Protein AF-A0A1Z5JYS2-F1 (afdb_monomer_lite)

Foldseek 3Di:
DPDDDDDDWDADPQHTDDDDDPDPDRGLVSVVVLCCVAVNDCPPPQHFPDKDWDWDAAPVRDDIGTQWIWTHRDPVDPPPIDIDGDDDDDDDPPDVDDDPPPPPPLQAQDCQVVLVVVLVVQVVQDDDFQKKKKWKWKDFLNRTPDDTDIWIDHRNHTLDDPDPDDDDRDLVVVSVCCCCARHPCRNPQHFSYKDWAKDAAPVNRGIGTAKIWGHRDPDPPGSRGIMMMGIPNIDGDPVVVVVVVSLQAQVCLVVVVVVLVVQVVQADFAQWKKWWKFKDKLQDDTDIDIWIDHRNHTPDPDPPDPDHGLVVVSVVCCVARHPCPRPGHFSDKDWDWDADPVVRHIGTQWIWTHNHPPDRIIIIMGMDPMDHDDDDPPPPPVCDVCVLQQAQVPLVVVVVVLLVQVVQADFAQWKKKWKDKSSPDDTDIWIDHRNATPDDCPPDPVPQPRGLVSVSVVCCQARNVCPSPAHFNDKDWDWDADPVPRHIGTAWIWTHRDPVDIITMGMGPIGGDDHDPPPPPPDPPPPPPDPDDDDPDDDPPDDDDDDDDDDDDDDDDD

Structure (mmCIF, N/CA/C/O backbone):
data_AF-A0A1Z5JYS2-F1
#
_entry.id   AF-A0A1Z5JYS2-F1
#
loop_
_atom_site.group_PDB
_atom_site.id
_atom_site.type_symbol
_atom_site.label_atom_id
_atom_site.label_alt_id
_atom_site.label_comp_id
_atom_site.label_asym_id
_atom_site.label_entity_id
_atom_site.label_seq_id
_atom_site.pdbx_PDB_ins_code
_atom_site.Cartn_x
_atom_site.Cartn_y
_atom_site.Cartn_z
_atom_site.occupancy
_atom_site.B_iso_or_equiv
_atom_site.auth_seq_id
_atom_site.auth_comp_id
_atom_site.auth_asym_id
_atom_site.auth_atom_id
_atom_site.pdbx_PDB_model_num
ATOM 1 N N . MET A 1 1 ? -26.252 18.944 -14.114 1.00 42.53 1 MET A N 1
ATOM 2 C CA . MET A 1 1 ? -25.182 18.957 -15.135 1.00 42.53 1 MET A CA 1
ATOM 3 C C . MET A 1 1 ? -24.933 20.373 -15.631 1.00 42.53 1 MET A C 1
ATOM 5 O O . MET A 1 1 ? -25.867 21.019 -16.098 1.00 42.53 1 MET A O 1
ATOM 9 N N . MET A 1 2 ? -23.702 20.874 -15.500 1.00 32.16 2 MET A N 1
ATOM 10 C CA . MET A 1 2 ? -23.283 22.078 -16.225 1.00 32.16 2 MET A CA 1
ATOM 11 C C . MET A 1 2 ? -23.063 21.710 -17.702 1.00 32.16 2 MET A C 1
ATOM 13 O O . MET A 1 2 ? -22.574 20.613 -17.965 1.00 32.16 2 MET A O 1
ATOM 17 N N . PRO A 1 3 ? -23.439 22.563 -18.670 1.00 40.78 3 PRO A N 1
ATOM 18 C CA . PRO A 1 3 ? -23.197 22.284 -20.080 1.00 40.78 3 PRO A CA 1
ATOM 19 C C . PRO A 1 3 ? -21.689 22.268 -20.348 1.00 40.78 3 PRO A C 1
ATOM 21 O O . PRO A 1 3 ? -21.018 23.285 -20.190 1.00 40.78 3 PRO A O 1
ATOM 24 N N . THR A 1 4 ? -21.161 21.112 -20.738 1.00 59.94 4 THR A N 1
ATOM 25 C CA . THR A 1 4 ? -19.800 20.983 -21.263 1.00 59.94 4 THR A CA 1
ATOM 26 C C . THR A 1 4 ? -19.726 21.650 -22.631 1.00 59.94 4 THR A C 1
ATOM 28 O O . THR A 1 4 ? -20.608 21.453 -23.472 1.00 59.94 4 THR A O 1
ATOM 31 N N . GLU A 1 5 ? -18.693 22.460 -22.857 1.00 71.50 5 GLU A N 1
ATOM 32 C CA . GLU A 1 5 ? -18.460 23.060 -24.169 1.00 71.50 5 GLU A CA 1
ATOM 33 C C . GLU A 1 5 ? -18.197 21.958 -25.215 1.00 71.50 5 GLU A C 1
ATOM 35 O O . GLU A 1 5 ? -17.531 20.966 -24.908 1.00 71.50 5 GLU A O 1
ATOM 40 N N . PRO A 1 6 ? -18.740 22.082 -26.440 1.00 73.56 6 PRO A N 1
ATOM 41 C CA . PRO A 1 6 ? -18.523 21.090 -27.483 1.00 73.56 6 PRO A CA 1
ATOM 42 C C . PRO A 1 6 ? -17.049 21.069 -27.902 1.00 73.56 6 PRO A C 1
ATOM 44 O O . PRO A 1 6 ? -16.461 22.110 -28.195 1.00 73.56 6 PRO A O 1
ATOM 47 N N . VAL A 1 7 ? -16.470 19.871 -27.987 1.00 77.31 7 VAL A N 1
ATOM 48 C CA . VAL A 1 7 ? -15.085 19.667 -28.423 1.00 77.31 7 VAL A CA 1
ATOM 49 C C . VAL A 1 7 ? -15.057 19.249 -29.891 1.00 77.31 7 VAL A C 1
ATOM 51 O O . VAL A 1 7 ? -15.786 18.351 -30.306 1.00 77.31 7 VAL A O 1
ATOM 54 N N . THR A 1 8 ? -14.205 19.896 -30.689 1.00 78.62 8 THR A N 1
ATOM 55 C CA . THR A 1 8 ? -13.985 19.530 -32.098 1.00 78.62 8 THR A CA 1
ATOM 56 C C . THR A 1 8 ? -12.769 18.618 -32.221 1.00 78.62 8 THR A C 1
ATOM 58 O O . THR A 1 8 ? -11.708 18.919 -31.677 1.00 78.62 8 THR A O 1
ATOM 61 N N . ARG A 1 9 ? -12.911 17.520 -32.971 1.00 79.31 9 ARG A N 1
ATOM 62 C CA . ARG A 1 9 ? -11.851 16.535 -33.219 1.00 79.31 9 ARG A CA 1
ATOM 63 C C . ARG A 1 9 ? -11.511 16.452 -34.691 1.00 79.31 9 ARG A C 1
ATOM 65 O O . ARG A 1 9 ? -12.398 16.439 -35.539 1.00 79.31 9 ARG A O 1
ATOM 72 N N . THR A 1 10 ? -10.220 16.321 -34.967 1.00 80.31 10 THR A N 1
ATOM 73 C CA . THR A 1 10 ? -9.721 15.916 -36.280 1.00 80.31 10 THR A CA 1
ATOM 74 C C . THR A 1 10 ? -9.154 14.514 -36.135 1.00 80.31 10 THR A C 1
ATOM 76 O O . THR A 1 10 ? -8.361 14.277 -35.232 1.00 80.31 10 THR A O 1
ATOM 79 N N . VAL A 1 11 ? -9.571 13.586 -36.994 1.00 77.69 11 VAL A N 1
ATOM 80 C CA . VAL A 1 11 ? -9.079 12.202 -37.006 1.00 77.69 11 VAL A CA 1
ATOM 81 C C . VAL A 1 11 ? -8.449 11.940 -38.367 1.00 77.69 11 VAL A C 1
ATOM 83 O O . VAL A 1 11 ? -9.072 12.189 -39.399 1.00 77.69 11 VAL A O 1
ATOM 86 N N . LYS A 1 12 ? -7.213 11.445 -38.376 1.00 75.88 12 LYS A N 1
ATOM 87 C CA . LYS A 1 12 ? -6.452 11.099 -39.577 1.00 75.88 12 LYS A CA 1
ATOM 88 C C . LYS A 1 12 ? -6.066 9.625 -39.489 1.00 75.88 12 LYS A C 1
ATOM 90 O O . LYS A 1 12 ? -5.435 9.208 -38.528 1.00 75.88 12 LYS A O 1
ATOM 95 N N . TYR A 1 13 ? -6.491 8.833 -40.475 1.00 76.44 13 TYR A N 1
ATOM 96 C CA . TYR A 1 13 ? -6.258 7.379 -40.530 1.00 76.44 13 TYR A CA 1
ATOM 97 C C . TYR A 1 13 ? -6.688 6.607 -39.268 1.00 76.44 13 TYR A C 1
ATOM 99 O O . TYR A 1 13 ? -6.035 5.649 -38.883 1.00 76.44 13 TYR A O 1
ATOM 107 N N . GLY A 1 14 ? -7.780 7.027 -38.622 1.00 69.94 14 GLY A N 1
ATOM 108 C CA . GLY A 1 14 ? -8.263 6.396 -37.388 1.00 69.94 14 GLY A CA 1
ATOM 109 C C . GLY A 1 14 ? -7.608 6.918 -36.106 1.00 69.94 14 GLY A C 1
ATOM 110 O O . GLY A 1 14 ? -8.049 6.545 -35.029 1.00 69.94 14 GLY A O 1
ATOM 111 N N . HIS A 1 15 ? -6.637 7.834 -36.190 1.00 73.44 15 HIS A N 1
ATOM 112 C CA . HIS A 1 15 ? -5.968 8.416 -35.023 1.00 73.44 15 HIS A CA 1
ATOM 113 C C . HIS A 1 15 ? -6.341 9.896 -34.830 1.00 73.44 15 HIS A C 1
ATOM 115 O O . HIS A 1 15 ? -6.414 10.643 -35.812 1.00 73.44 15 HIS A O 1
ATOM 121 N N . PRO A 1 16 ? -6.601 10.357 -33.594 1.00 78.56 16 PRO A N 1
ATOM 122 C CA . PRO A 1 16 ? -6.880 11.763 -33.318 1.00 78.56 16 PRO A CA 1
ATOM 123 C C . PRO A 1 16 ? -5.633 12.626 -33.582 1.00 78.56 16 PRO A C 1
ATOM 125 O O . PRO A 1 16 ? -4.520 12.249 -33.233 1.00 78.56 16 PRO A O 1
ATOM 128 N N . VAL A 1 17 ? -5.822 13.801 -34.179 1.00 76.25 17 VAL A N 1
ATOM 129 C CA . VAL A 1 17 ? -4.769 14.792 -34.445 1.00 76.25 17 VAL A CA 1
ATOM 130 C C . VAL A 1 17 ? -4.931 15.957 -33.459 1.00 76.25 17 VAL A C 1
ATOM 132 O O . VAL A 1 17 ? -5.949 16.652 -33.500 1.00 76.25 17 VAL A O 1
ATOM 135 N N . GLY A 1 18 ? -3.941 16.172 -32.581 1.00 68.00 18 GLY A N 1
ATOM 136 C CA . GLY A 1 18 ? -3.898 17.263 -31.590 1.00 68.00 18 GLY A CA 1
ATOM 137 C C . GLY A 1 18 ? -3.657 16.806 -30.140 1.00 68.00 18 GLY A C 1
ATOM 138 O O . GLY A 1 18 ? -3.871 15.647 -29.796 1.00 68.00 18 GLY A O 1
ATOM 139 N N . THR A 1 19 ? -3.200 17.722 -29.278 1.00 46.47 19 THR A N 1
ATOM 140 C CA . THR A 1 19 ? -2.811 17.431 -27.885 1.00 46.47 19 THR A CA 1
ATOM 141 C C . THR A 1 19 ? -4.001 17.369 -26.923 1.00 46.47 19 THR A C 1
ATOM 143 O O . THR A 1 19 ? -4.674 18.374 -26.700 1.00 46.47 19 THR A O 1
ATOM 146 N N . GLY A 1 20 ? -4.183 16.177 -26.346 1.00 56.44 20 GLY A N 1
ATOM 147 C CA . GLY A 1 20 ? -4.652 15.868 -24.990 1.00 56.44 20 GLY A CA 1
ATOM 148 C C . GLY A 1 20 ? -5.565 16.858 -24.272 1.00 56.44 20 GLY A C 1
ATOM 149 O O . GLY A 1 20 ? -5.115 17.640 -23.441 1.00 56.44 20 GLY A O 1
ATOM 150 N N . ASP A 1 21 ? -6.865 16.714 -24.468 1.00 56.84 21 ASP A N 1
ATOM 151 C CA . ASP A 1 21 ? -7.825 16.941 -23.392 1.00 56.84 21 ASP A CA 1
ATOM 152 C C . ASP A 1 21 ? -8.282 15.583 -22.824 1.00 56.84 21 ASP A C 1
ATOM 154 O O . ASP A 1 21 ? -8.216 14.537 -23.477 1.00 56.84 21 ASP A O 1
ATOM 158 N N . ALA A 1 22 ? -8.736 15.590 -21.573 1.00 56.34 22 ALA A N 1
ATOM 159 C CA . ALA A 1 22 ? -9.107 14.389 -20.822 1.00 56.34 22 ALA A CA 1
ATOM 160 C C . ALA A 1 22 ? -10.465 13.786 -21.244 1.00 56.34 22 ALA A C 1
ATOM 162 O O . ALA A 1 22 ? -11.140 13.140 -20.445 1.00 56.34 22 ALA A O 1
ATOM 163 N N . SER A 1 23 ? -10.925 14.031 -22.476 1.00 63.19 23 SER A N 1
ATOM 164 C CA . SER A 1 23 ? -12.224 13.518 -22.908 1.00 63.19 23 SER A CA 1
ATOM 165 C C . SER A 1 23 ? -12.157 12.008 -23.138 1.00 63.19 23 SER A C 1
ATOM 167 O O . SER A 1 23 ? -11.206 11.512 -23.742 1.00 63.19 23 SER A O 1
ATOM 169 N N . THR A 1 24 ? -13.215 11.305 -22.750 1.00 66.94 24 THR A N 1
ATOM 170 C CA . THR A 1 24 ? -13.314 9.840 -22.795 1.00 66.94 24 THR A CA 1
ATOM 171 C C . THR A 1 24 ? -13.314 9.249 -24.211 1.00 66.94 24 THR A C 1
ATOM 173 O O . THR A 1 24 ? -13.019 8.070 -24.357 1.00 66.94 24 THR A O 1
ATOM 176 N N . TYR A 1 25 ? -13.619 10.038 -25.250 1.00 76.81 25 TYR A N 1
ATOM 177 C CA . TYR A 1 25 ? -13.718 9.550 -26.631 1.00 76.81 25 TYR A CA 1
ATOM 178 C C . TYR A 1 25 ? -12.970 10.454 -27.613 1.00 76.81 25 TYR A C 1
ATOM 180 O O . TYR A 1 25 ? -13.273 11.642 -27.764 1.00 76.81 25 TYR A O 1
ATOM 188 N N . LYS A 1 26 ? -12.003 9.873 -28.314 1.00 79.19 26 LYS A N 1
ATOM 189 C CA . LYS A 1 26 ? -11.095 10.542 -29.248 1.00 79.19 26 LYS A CA 1
ATOM 190 C C . LYS A 1 26 ? -11.409 10.205 -30.705 1.00 79.19 26 LYS A C 1
ATOM 192 O O . LYS A 1 26 ? -11.156 11.037 -31.578 1.00 79.19 26 LYS A O 1
ATOM 197 N N . THR A 1 27 ? -11.990 9.035 -30.977 1.00 85.62 27 THR A N 1
ATOM 198 C CA . THR A 1 27 ? -12.306 8.569 -32.340 1.00 85.62 27 THR A CA 1
ATOM 199 C C . THR A 1 27 ? -13.740 8.051 -32.458 1.00 85.62 27 THR A C 1
ATOM 201 O O . THR A 1 27 ? -14.373 7.687 -31.471 1.00 85.62 27 THR A O 1
ATOM 204 N N . ILE A 1 28 ? -14.273 8.004 -33.685 1.00 83.50 28 ILE A N 1
ATOM 205 C CA . ILE A 1 28 ? -15.601 7.418 -33.943 1.00 83.50 28 ILE A CA 1
ATOM 206 C C . ILE A 1 28 ? -15.596 5.901 -33.680 1.00 83.50 28 ILE A C 1
ATOM 208 O O . ILE A 1 28 ? -16.623 5.353 -33.288 1.00 83.50 28 ILE A O 1
ATOM 212 N N . ASP A 1 29 ? -14.455 5.228 -33.829 1.00 82.69 29 ASP A N 1
ATOM 213 C CA . ASP A 1 29 ? -14.337 3.790 -33.565 1.00 82.69 29 ASP A CA 1
ATOM 214 C C . ASP A 1 29 ? -14.396 3.477 -32.065 1.00 82.69 29 ASP A C 1
ATOM 216 O O . ASP A 1 29 ? -15.083 2.544 -31.661 1.00 82.69 29 ASP A O 1
ATOM 220 N N . GLU A 1 30 ? -13.794 4.311 -31.211 1.00 82.25 30 GLU A N 1
ATOM 221 C CA . GLU A 1 30 ? -13.972 4.218 -29.753 1.00 82.25 30 GLU A CA 1
ATOM 222 C C . GLU A 1 30 ? -15.447 4.387 -29.350 1.00 82.25 30 GLU A C 1
ATOM 224 O O . GLU A 1 30 ? -15.948 3.687 -28.466 1.00 82.25 30 GLU A O 1
ATOM 229 N N . PHE A 1 31 ? -16.176 5.267 -30.044 1.00 82.06 31 PHE A N 1
ATOM 230 C CA . PHE A 1 31 ? -17.622 5.408 -29.872 1.00 82.06 31 PHE A CA 1
ATOM 231 C C . PHE A 1 31 ? -18.386 4.136 -30.261 1.00 82.06 31 PHE A C 1
ATOM 233 O O . PHE A 1 31 ? -19.307 3.731 -29.547 1.00 82.06 31 PHE A O 1
ATOM 240 N N . TRP A 1 32 ? -18.015 3.487 -31.366 1.00 86.75 32 TRP A N 1
ATOM 241 C CA . TRP A 1 32 ? -18.612 2.214 -31.773 1.00 86.75 32 TRP A CA 1
ATOM 242 C C . TRP A 1 32 ? -18.296 1.085 -30.796 1.00 86.75 32 TRP A C 1
ATOM 244 O O . TRP A 1 32 ? -19.209 0.348 -30.430 1.00 86.75 32 TRP A O 1
ATOM 254 N N . ASN A 1 33 ? -17.061 1.003 -30.304 1.00 84.50 33 ASN A N 1
ATOM 255 C CA . ASN A 1 33 ? -16.659 0.011 -29.308 1.00 84.50 33 ASN A CA 1
ATOM 256 C C . ASN A 1 33 ? -17.435 0.178 -27.998 1.00 84.50 33 ASN A C 1
ATOM 258 O O . ASN A 1 33 ? -17.823 -0.811 -27.381 1.00 84.50 33 ASN A O 1
ATOM 262 N N . SER A 1 34 ? -17.718 1.417 -27.587 1.00 83.88 34 SER A N 1
ATOM 263 C CA . SER A 1 34 ? -18.550 1.687 -26.411 1.00 83.88 34 SER A CA 1
ATOM 264 C C . SER A 1 34 ? -19.998 1.242 -26.613 1.00 83.88 34 SER A C 1
ATOM 266 O O . SER A 1 34 ? -20.591 0.680 -25.696 1.00 83.88 34 SER A O 1
ATOM 268 N N . ILE A 1 35 ? -20.574 1.465 -27.800 1.00 86.06 35 ILE A N 1
ATOM 269 C CA . ILE A 1 35 ? -21.901 0.933 -28.144 1.00 86.06 35 ILE A CA 1
ATOM 270 C C . ILE A 1 35 ? -21.874 -0.596 -28.105 1.00 86.06 35 ILE A C 1
ATOM 272 O O . ILE A 1 35 ? -22.753 -1.215 -27.515 1.00 86.06 35 ILE A O 1
ATOM 276 N N . GLU A 1 36 ? -20.883 -1.210 -28.745 1.00 88.81 36 GLU A N 1
ATOM 277 C CA . GLU A 1 36 ? -20.786 -2.661 -28.832 1.00 88.81 36 GLU A CA 1
ATOM 278 C C . GLU A 1 36 ? -20.636 -3.293 -27.451 1.00 88.81 36 GLU A C 1
ATOM 280 O O . GLU A 1 36 ? -21.371 -4.219 -27.128 1.00 88.81 36 GLU A O 1
ATOM 285 N N . THR A 1 37 ? -19.754 -2.749 -26.618 1.00 84.75 37 THR A N 1
ATOM 286 C CA . THR A 1 37 ? -19.509 -3.226 -25.254 1.00 84.75 37 THR A CA 1
ATOM 287 C C . THR A 1 37 ? -20.774 -3.096 -24.410 1.00 84.75 37 THR A C 1
ATOM 289 O O . THR A 1 37 ? -21.375 -4.099 -24.030 1.00 84.75 37 THR A O 1
ATOM 292 N N . TYR A 1 38 ? -21.250 -1.866 -24.195 1.00 84.50 38 TYR A N 1
ATOM 293 C CA . TYR A 1 38 ? -22.278 -1.614 -23.186 1.00 84.50 38 TYR A CA 1
ATOM 294 C C . TYR A 1 38 ? -23.702 -1.886 -23.668 1.00 84.50 38 TYR A C 1
ATOM 296 O O . TYR A 1 38 ? -24.543 -2.285 -22.870 1.00 84.50 38 TYR A O 1
ATOM 304 N N . CYS A 1 39 ? -23.998 -1.688 -24.953 1.00 85.12 39 CYS A N 1
ATOM 305 C CA . CYS A 1 39 ? -25.366 -1.800 -25.467 1.00 85.12 39 CYS A CA 1
ATOM 306 C C . CYS A 1 39 ? -25.658 -3.125 -26.178 1.00 85.12 39 CYS A C 1
ATOM 308 O O . CYS A 1 39 ? -26.828 -3.423 -26.420 1.00 85.12 39 CYS A O 1
ATOM 310 N N . ILE A 1 40 ? -24.634 -3.893 -26.572 1.00 88.12 40 ILE A N 1
ATOM 311 C CA . ILE A 1 40 ? -24.818 -5.109 -27.382 1.00 88.12 40 ILE A CA 1
ATOM 312 C C . ILE A 1 40 ? -24.258 -6.344 -26.680 1.00 88.12 40 ILE A C 1
ATOM 314 O O . ILE A 1 40 ? -24.996 -7.307 -26.492 1.00 88.12 40 ILE A O 1
ATOM 318 N N . ARG A 1 41 ? -22.966 -6.344 -26.342 1.00 89.06 41 ARG A N 1
ATOM 319 C CA . ARG A 1 41 ? -22.249 -7.534 -25.878 1.00 89.06 41 ARG A CA 1
ATOM 320 C C . ARG A 1 41 ? -22.562 -7.859 -24.427 1.00 89.06 41 ARG A C 1
ATOM 322 O O . ARG A 1 41 ? -22.862 -9.011 -24.128 1.00 89.06 41 ARG A O 1
ATOM 329 N N . ASP A 1 42 ? -22.521 -6.851 -23.564 1.00 85.62 42 ASP A N 1
ATOM 330 C CA . ASP A 1 42 ? -22.608 -7.063 -22.119 1.00 85.62 42 ASP A CA 1
ATOM 331 C C . ASP A 1 42 ? -24.076 -6.980 -21.630 1.00 85.62 42 ASP A C 1
ATOM 333 O O . ASP A 1 42 ? -24.419 -7.387 -20.518 1.00 85.62 42 ASP A O 1
ATOM 337 N N . CYS A 1 43 ? -24.999 -6.532 -22.491 1.00 78.50 43 CYS A N 1
ATOM 338 C CA . CYS A 1 43 ? -26.437 -6.493 -22.211 1.00 78.50 43 CYS A CA 1
ATOM 339 C C . CYS A 1 43 ? -27.065 -7.911 -22.280 1.00 78.50 43 CYS A C 1
ATOM 341 O O . CYS A 1 43 ? -26.831 -8.631 -23.257 1.00 78.50 43 CYS A O 1
ATOM 343 N N . PRO A 1 44 ? -27.910 -8.337 -21.310 1.00 64.75 44 PRO A N 1
ATOM 344 C CA . PRO A 1 44 ? -28.508 -7.545 -20.228 1.00 64.75 44 PRO A CA 1
ATOM 345 C C . PRO A 1 44 ? -27.872 -7.745 -18.842 1.00 64.75 44 PRO A C 1
ATOM 347 O O . PRO A 1 44 ? -28.454 -7.296 -17.862 1.00 64.75 44 PRO A O 1
ATOM 350 N N . THR A 1 45 ? -26.779 -8.502 -18.724 1.00 71.88 45 THR A N 1
ATOM 351 C CA . THR A 1 45 ? -26.272 -8.942 -17.411 1.00 71.88 45 THR A CA 1
ATOM 352 C C . THR A 1 45 ? -25.351 -7.910 -16.771 1.00 71.88 45 THR A C 1
ATOM 354 O O . THR A 1 45 ? -25.565 -7.584 -15.611 1.00 71.88 45 THR A O 1
ATOM 357 N N . ASP A 1 46 ? -24.408 -7.365 -17.544 1.00 78.06 46 ASP A N 1
ATOM 358 C CA . ASP A 1 46 ? -23.391 -6.410 -17.068 1.00 78.06 46 ASP A CA 1
ATOM 359 C C . ASP A 1 46 ? -23.333 -5.131 -17.935 1.00 78.06 46 ASP A C 1
ATOM 361 O O . ASP A 1 46 ? -22.554 -4.213 -17.684 1.00 78.06 46 ASP A O 1
ATOM 365 N N . GLY A 1 47 ? -24.142 -5.077 -18.995 1.00 79.38 47 GLY A N 1
ATOM 366 C CA . GLY A 1 47 ? -24.290 -3.939 -19.895 1.00 79.38 47 GLY A CA 1
ATOM 367 C C . GLY A 1 47 ? -25.391 -2.979 -19.453 1.00 79.38 47 GLY A C 1
ATOM 368 O O . GLY A 1 47 ? -26.035 -3.151 -18.424 1.00 79.38 47 GLY A O 1
ATOM 369 N N . ALA A 1 48 ? -25.640 -1.965 -20.272 1.00 82.19 48 ALA A N 1
ATOM 370 C CA . ALA A 1 48 ? -26.626 -0.941 -19.974 1.00 82.19 48 ALA A CA 1
ATOM 371 C C . ALA A 1 48 ? -28.058 -1.495 -19.939 1.00 82.19 48 ALA A C 1
ATOM 373 O O . ALA A 1 48 ? -28.449 -2.311 -20.784 1.00 82.19 48 ALA A O 1
ATOM 374 N N . HIS A 1 49 ? -28.858 -0.990 -18.998 1.00 84.12 49 HIS A N 1
ATOM 375 C CA . HIS A 1 49 ? -30.286 -1.267 -18.906 1.00 84.12 49 HIS A CA 1
ATOM 376 C C . HIS A 1 49 ? -31.045 -0.713 -20.124 1.00 84.12 49 HIS A C 1
ATOM 378 O O . HIS A 1 49 ? -31.878 -1.411 -20.711 1.00 84.12 49 HIS A O 1
ATOM 384 N N . THR A 1 50 ? -30.736 0.521 -20.542 1.00 85.50 50 THR A N 1
ATOM 385 C CA . THR A 1 50 ? -31.329 1.145 -21.734 1.00 85.50 50 THR A CA 1
ATOM 386 C C . THR A 1 50 ? -30.257 1.794 -22.606 1.00 85.50 50 THR A C 1
ATOM 388 O O . THR A 1 50 ? -29.437 2.568 -22.122 1.00 85.50 50 THR A O 1
ATOM 391 N N . CYS A 1 51 ? -30.305 1.544 -23.918 1.00 88.81 51 CYS A N 1
ATOM 392 C CA . CYS A 1 51 ? -29.502 2.272 -24.900 1.00 88.81 51 CYS A CA 1
ATOM 393 C C . CYS A 1 51 ? -30.367 2.842 -26.024 1.00 88.81 51 CYS A C 1
ATOM 395 O O . CYS A 1 51 ? -31.009 2.094 -26.761 1.00 88.81 51 CYS A O 1
ATOM 397 N N . ASP A 1 52 ? -30.306 4.159 -26.211 1.00 88.44 52 ASP A N 1
ATOM 398 C CA . ASP A 1 52 ? -30.957 4.873 -27.308 1.00 88.44 52 ASP A CA 1
ATOM 399 C C . ASP A 1 52 ? -29.906 5.497 -28.231 1.00 88.44 52 ASP A C 1
ATOM 401 O O . ASP A 1 52 ? -29.217 6.459 -27.882 1.00 88.44 52 ASP A O 1
ATOM 405 N N . ILE A 1 53 ? -29.801 4.961 -29.450 1.00 90.19 53 ILE A N 1
ATOM 406 C CA . ILE A 1 53 ? -28.799 5.380 -30.437 1.00 90.19 53 ILE A CA 1
ATOM 407 C C . ILE A 1 53 ? -29.494 6.001 -31.645 1.00 90.19 53 ILE A C 1
ATOM 409 O O . ILE A 1 53 ? -30.350 5.385 -32.284 1.00 90.19 53 ILE A O 1
ATOM 413 N N . LYS A 1 54 ? -29.094 7.223 -32.005 1.00 89.25 54 LYS A N 1
ATOM 414 C CA . LYS A 1 54 ? -29.500 7.873 -33.256 1.00 89.25 54 LYS A CA 1
ATOM 415 C C . LYS A 1 54 ? -28.316 7.947 -34.193 1.00 89.25 54 LYS A C 1
ATOM 417 O O . LYS A 1 54 ? -27.279 8.503 -33.846 1.00 89.25 54 LYS A O 1
ATOM 422 N N . TYR A 1 55 ? -28.506 7.457 -35.409 1.00 89.00 55 TYR A N 1
ATOM 423 C CA . TYR A 1 55 ? -27.515 7.553 -36.471 1.00 89.00 55 TYR A CA 1
ATOM 424 C C . TYR A 1 55 ? -27.779 8.774 -37.352 1.00 89.00 55 TYR A C 1
ATOM 426 O O . TYR A 1 55 ? -28.932 9.101 -37.643 1.00 89.00 55 TYR A O 1
ATOM 434 N N . SER A 1 56 ? -26.709 9.415 -37.810 1.00 89.50 56 SER A N 1
ATOM 435 C CA . SER A 1 56 ? -26.741 10.424 -38.868 1.00 89.50 56 SER A CA 1
ATOM 436 C C . SER A 1 56 ? -25.819 10.007 -40.011 1.00 89.50 56 SER A C 1
ATOM 438 O O . SER A 1 56 ? -25.074 9.031 -39.909 1.00 89.50 56 SER A O 1
ATOM 440 N N . ARG A 1 57 ? -25.903 10.733 -41.123 1.00 87.12 57 ARG A N 1
ATOM 441 C CA . ARG A 1 57 ? -24.903 10.693 -42.188 1.00 87.12 57 ARG A CA 1
ATOM 442 C C . ARG A 1 57 ? -24.211 12.039 -42.282 1.00 87.12 57 ARG A C 1
ATOM 444 O O . ARG A 1 57 ? -24.814 13.056 -41.938 1.00 87.12 57 ARG A O 1
ATOM 451 N N . ASP A 1 58 ? -22.968 12.019 -42.735 1.00 84.12 58 ASP A N 1
ATOM 452 C CA . ASP A 1 58 ? -22.269 13.227 -43.154 1.00 84.12 58 ASP A CA 1
ATOM 453 C C . ASP A 1 58 ? -23.033 13.938 -44.287 1.00 84.12 58 ASP A C 1
ATOM 455 O O . ASP A 1 58 ? -23.854 13.341 -44.993 1.00 84.12 58 ASP A O 1
ATOM 459 N N . GLU A 1 59 ? -22.787 15.237 -44.466 1.00 76.62 59 GLU A N 1
ATOM 460 C CA . GLU A 1 59 ? -23.475 16.037 -45.492 1.00 76.62 59 GLU A CA 1
ATOM 461 C C . GLU A 1 59 ? -23.178 15.547 -46.922 1.00 76.62 59 GLU A C 1
ATOM 463 O O . GLU A 1 59 ? -23.999 15.716 -47.827 1.00 76.62 59 GLU A O 1
ATOM 468 N N . GLU A 1 60 ? -22.034 14.883 -47.115 1.00 75.94 60 GLU A N 1
ATOM 469 C CA . GLU A 1 60 ? -21.620 14.268 -48.381 1.00 75.94 60 GLU A CA 1
ATOM 470 C C . GLU A 1 60 ? -22.276 12.888 -48.624 1.00 75.94 60 GLU A C 1
ATOM 472 O O . GLU A 1 60 ? -22.182 12.330 -49.721 1.00 75.94 60 GLU A O 1
ATOM 477 N N . GLY A 1 61 ? -23.029 12.366 -47.645 1.00 62.91 61 GLY A N 1
ATOM 478 C CA . GLY A 1 61 ? -23.934 11.217 -47.756 1.00 62.91 61 GLY A CA 1
ATOM 479 C C . GLY A 1 61 ? -23.270 9.836 -47.771 1.00 62.91 61 GLY A C 1
ATOM 480 O O . GLY A 1 61 ? -23.972 8.829 -47.964 1.00 62.91 61 GLY A O 1
ATOM 481 N N . GLY A 1 62 ? -21.951 9.777 -47.583 1.00 74.31 62 GLY A N 1
ATOM 482 C CA . GLY A 1 62 ? -21.125 8.580 -47.716 1.00 74.31 62 GLY A CA 1
ATOM 483 C C . GLY A 1 62 ? -20.904 7.811 -46.414 1.00 74.31 62 GLY A C 1
ATOM 484 O O . GLY A 1 62 ? -20.805 6.583 -46.457 1.00 74.31 62 GLY A O 1
ATOM 485 N N . PHE A 1 63 ? -20.882 8.490 -45.266 1.00 81.00 63 PHE A N 1
ATOM 486 C CA . PHE A 1 63 ? -20.472 7.916 -43.983 1.00 81.00 63 PHE A CA 1
ATOM 487 C C . PHE A 1 63 ? -21.590 8.015 -42.936 1.00 81.00 63 PHE A C 1
ATOM 489 O O . PHE A 1 63 ? -22.109 9.095 -42.660 1.00 81.00 63 PHE A O 1
ATOM 496 N N . MET A 1 64 ? -21.990 6.876 -42.360 1.00 84.50 64 MET A N 1
ATOM 497 C CA . MET A 1 64 ? -22.981 6.808 -41.280 1.00 84.50 64 MET A CA 1
ATOM 498 C C . MET A 1 64 ? -22.271 6.726 -39.930 1.00 84.50 64 MET A C 1
ATOM 500 O O . MET A 1 64 ? -21.373 5.907 -39.764 1.00 84.50 64 MET A O 1
ATOM 504 N N . TYR A 1 65 ? -22.707 7.526 -38.961 1.00 87.12 65 TYR A N 1
ATOM 505 C CA . TYR A 1 65 ? -22.112 7.582 -37.625 1.00 87.12 65 TYR A CA 1
ATOM 506 C C . TYR A 1 65 ? -23.189 7.751 -36.540 1.00 87.12 65 TYR A C 1
ATOM 508 O O . TYR A 1 65 ? -24.288 8.235 -36.839 1.00 87.12 65 TYR A O 1
ATOM 516 N N . PRO A 1 66 ? -22.923 7.353 -35.283 1.00 86.62 66 PRO A N 1
ATOM 517 C CA . PRO A 1 66 ? -23.841 7.576 -34.173 1.00 86.62 66 PRO A CA 1
ATOM 518 C C . PRO A 1 66 ? -23.814 9.061 -33.788 1.00 86.62 66 PRO A C 1
ATOM 520 O O . PRO A 1 66 ? -22.838 9.565 -33.250 1.00 86.62 66 PRO A O 1
ATOM 523 N N . ALA A 1 67 ? -24.880 9.792 -34.096 1.00 85.88 67 ALA A N 1
ATOM 524 C CA . ALA A 1 67 ? -24.984 11.224 -33.822 1.00 85.88 67 ALA A CA 1
ATOM 525 C C . ALA A 1 67 ? -25.451 11.530 -32.398 1.00 85.88 67 ALA A C 1
ATOM 527 O O . ALA A 1 67 ? -25.137 12.588 -31.864 1.00 85.88 67 ALA A O 1
ATOM 528 N N . SER A 1 68 ? -26.194 10.624 -31.766 1.00 85.25 68 SER A N 1
ATOM 529 C CA . SER A 1 68 ? -26.446 10.710 -30.330 1.00 85.25 68 SER A CA 1
ATOM 530 C C . SER A 1 68 ? -26.547 9.329 -29.720 1.00 85.25 68 SER A C 1
ATOM 532 O O . SER A 1 68 ? -27.199 8.457 -30.297 1.00 85.25 68 SER A O 1
ATOM 534 N N . ILE A 1 69 ? -25.971 9.165 -28.540 1.00 83.50 69 ILE A N 1
ATOM 535 C CA . ILE A 1 69 ? -26.070 7.952 -27.741 1.00 83.50 69 ILE A CA 1
ATOM 536 C C . ILE A 1 69 ? -26.535 8.372 -26.354 1.00 83.50 69 ILE A C 1
ATOM 538 O O . ILE A 1 69 ? -25.982 9.297 -25.759 1.00 83.50 69 ILE A O 1
ATOM 542 N N . PHE A 1 70 ? -27.562 7.697 -25.868 1.00 86.12 70 PHE A N 1
ATOM 543 C CA . PHE A 1 70 ? -28.000 7.752 -24.487 1.00 86.12 70 PHE A CA 1
ATOM 544 C C . PHE A 1 70 ? -27.858 6.346 -23.907 1.00 86.12 70 PHE A C 1
ATOM 546 O O . PHE A 1 70 ? -28.401 5.403 -24.482 1.00 86.12 70 PHE A O 1
ATOM 553 N N . ILE A 1 71 ? -27.079 6.215 -22.834 1.00 84.56 71 ILE A N 1
ATOM 554 C CA . ILE A 1 71 ? -26.827 4.964 -22.117 1.00 84.56 71 ILE A CA 1
ATOM 555 C C . ILE A 1 71 ? -27.271 5.161 -20.672 1.00 84.56 71 ILE A C 1
ATOM 557 O O . ILE A 1 71 ? -26.791 6.072 -20.001 1.00 84.56 71 ILE A O 1
ATOM 561 N N . ASP A 1 72 ? -28.166 4.298 -20.224 1.00 84.38 72 ASP A N 1
ATOM 562 C CA . ASP A 1 72 ? -28.685 4.230 -18.864 1.00 84.38 72 ASP A CA 1
ATOM 563 C C . ASP A 1 72 ? -28.278 2.870 -18.286 1.00 84.38 72 ASP A C 1
ATOM 565 O O . ASP A 1 72 ? -28.713 1.827 -18.788 1.00 84.38 72 ASP A O 1
ATOM 569 N N . PHE A 1 73 ? -27.363 2.884 -17.312 1.00 80.94 73 PHE A N 1
ATOM 570 C CA . PHE A 1 73 ? -26.796 1.668 -16.722 1.00 80.94 73 PHE A CA 1
ATOM 571 C C . PHE A 1 73 ? -27.719 1.044 -15.673 1.00 80.94 73 PHE A C 1
ATOM 573 O O . PHE A 1 73 ? -27.790 -0.181 -15.604 1.00 80.94 73 PHE A O 1
ATOM 580 N N . ASP A 1 74 ? -28.485 1.853 -14.939 1.00 79.31 74 ASP A N 1
ATOM 581 C CA . ASP A 1 74 ? -29.418 1.376 -13.923 1.00 79.31 74 ASP A CA 1
ATOM 582 C C . ASP A 1 74 ? -30.653 2.281 -13.827 1.00 79.31 74 ASP A C 1
ATOM 584 O O . ASP A 1 74 ? -30.607 3.388 -13.292 1.00 79.31 74 ASP A O 1
ATOM 588 N N . ALA A 1 75 ? -31.806 1.753 -14.245 1.00 66.19 75 ALA A N 1
ATOM 589 C CA . ALA A 1 75 ? -33.082 2.459 -14.174 1.00 66.19 75 ALA A CA 1
ATOM 590 C C . ALA A 1 75 ? -33.537 2.810 -12.738 1.00 66.19 75 ALA A C 1
ATOM 592 O O . ALA A 1 75 ? -34.526 3.534 -12.576 1.00 66.19 75 ALA A O 1
ATOM 593 N N . ALA A 1 76 ? -32.889 2.268 -11.699 1.00 65.94 76 ALA A N 1
ATOM 594 C CA . ALA A 1 76 ? -33.182 2.550 -10.296 1.00 65.94 76 ALA A CA 1
ATOM 595 C C . ALA A 1 76 ? -32.297 3.648 -9.672 1.00 65.94 76 ALA A C 1
ATOM 597 O O . ALA A 1 76 ? -32.670 4.168 -8.616 1.00 65.94 76 ALA A O 1
ATOM 598 N N . VAL A 1 77 ? -31.179 4.026 -10.305 1.00 60.94 77 VAL A N 1
ATOM 599 C CA . VAL A 1 77 ? -30.222 5.025 -9.796 1.00 60.94 77 VAL A CA 1
ATOM 600 C C . VAL A 1 77 ? -30.290 6.277 -10.674 1.00 60.94 77 VAL A C 1
ATOM 602 O O . VAL A 1 77 ? -30.078 6.225 -11.879 1.00 60.94 77 VAL A O 1
ATOM 605 N N . TYR A 1 78 ? -30.616 7.430 -10.088 1.00 50.09 78 TYR A N 1
ATOM 606 C CA . TYR A 1 78 ? -31.092 8.623 -10.809 1.00 50.09 78 TYR A CA 1
ATOM 607 C C . TYR A 1 78 ? -29.987 9.471 -11.491 1.00 50.09 78 TYR A C 1
ATOM 609 O O . TYR A 1 78 ? -30.221 10.629 -11.853 1.00 50.09 78 TYR A O 1
ATOM 617 N N . ASP A 1 79 ? -28.783 8.919 -11.667 1.00 58.81 79 ASP A N 1
ATOM 618 C CA . ASP A 1 79 ? -27.549 9.706 -11.796 1.00 58.81 79 ASP A CA 1
ATOM 619 C C . ASP A 1 79 ? -26.537 9.117 -12.799 1.00 58.81 79 ASP A C 1
ATOM 621 O O . ASP A 1 79 ? -25.617 9.816 -13.229 1.00 58.81 79 ASP A O 1
ATOM 625 N N . GLU A 1 80 ? -26.701 7.857 -13.214 1.00 66.56 80 GLU A N 1
ATOM 626 C CA . GLU A 1 80 ? -25.742 7.143 -14.074 1.00 66.56 80 GLU A CA 1
ATOM 627 C C . GLU A 1 80 ? -26.112 7.193 -15.566 1.00 66.56 80 GLU A C 1
ATOM 629 O O . GLU A 1 80 ? -25.821 6.287 -16.346 1.00 66.56 80 GLU A O 1
ATOM 634 N N . GLU A 1 81 ? -26.744 8.282 -15.998 1.00 75.44 81 GLU A N 1
ATOM 635 C CA . GLU A 1 81 ? -27.074 8.496 -17.404 1.00 75.44 81 GLU A CA 1
ATOM 636 C C . GLU A 1 81 ? -25.891 9.120 -18.154 1.00 75.44 81 GLU A C 1
ATOM 638 O O . GLU A 1 81 ? -25.421 10.223 -17.847 1.00 75.44 81 GLU A O 1
ATOM 643 N N . ARG A 1 82 ? -25.433 8.454 -19.217 1.00 78.50 82 ARG A N 1
ATOM 644 C CA . ARG A 1 82 ? -24.458 9.021 -20.153 1.00 78.50 82 ARG A CA 1
ATOM 645 C C . ARG A 1 82 ? -25.165 9.443 -21.427 1.00 78.50 82 ARG A C 1
ATOM 647 O O . ARG A 1 82 ? -25.660 8.612 -22.182 1.00 78.50 82 ARG A O 1
ATOM 654 N N . SER A 1 83 ? -25.169 10.747 -21.698 1.00 82.06 83 SER A N 1
ATOM 655 C CA . SER A 1 83 ? -25.650 11.292 -22.968 1.00 82.06 83 SER A CA 1
ATOM 656 C C . SER A 1 83 ? -24.510 11.951 -23.732 1.00 82.06 83 SER A C 1
ATOM 658 O O . SER A 1 83 ? -23.804 12.813 -23.211 1.00 82.06 83 SER A O 1
ATOM 660 N N . ILE A 1 84 ? -24.315 11.529 -24.979 1.00 81.25 84 ILE A N 1
ATOM 661 C CA . ILE A 1 84 ? -23.269 12.065 -25.845 1.00 81.25 84 ILE A CA 1
ATOM 662 C C . ILE A 1 84 ? -23.875 12.400 -27.197 1.00 81.25 84 ILE A C 1
ATOM 664 O O . ILE A 1 84 ? -24.635 11.615 -27.764 1.00 81.25 84 ILE A O 1
ATOM 668 N N . THR A 1 85 ? -23.548 13.583 -27.715 1.00 84.69 85 THR A N 1
ATOM 669 C CA . THR A 1 85 ? -24.011 14.049 -29.025 1.00 84.69 85 THR A CA 1
ATOM 670 C C . THR A 1 85 ? -22.813 14.407 -29.893 1.00 84.69 85 THR A C 1
ATOM 672 O O . THR A 1 85 ? -21.995 15.238 -29.507 1.00 84.69 85 THR A O 1
ATOM 675 N N . ILE A 1 86 ? -22.734 13.796 -31.074 1.00 82.88 86 ILE A N 1
ATOM 676 C CA . ILE A 1 86 ? -21.740 14.087 -32.106 1.00 82.88 86 ILE A CA 1
ATOM 677 C C . ILE A 1 86 ? -22.408 14.940 -33.185 1.00 82.88 86 ILE A C 1
ATOM 679 O O . ILE A 1 86 ? -23.380 14.528 -33.825 1.00 82.88 86 ILE A O 1
ATOM 683 N N . THR A 1 87 ? -21.867 16.132 -33.413 1.00 81.44 87 THR A N 1
ATOM 684 C CA . THR A 1 87 ? -22.349 17.078 -34.427 1.00 81.44 87 THR A CA 1
ATOM 685 C C . THR A 1 87 ? -21.240 17.444 -35.406 1.00 81.44 87 THR A C 1
ATOM 687 O O . THR A 1 87 ? -20.073 17.398 -35.040 1.00 81.44 87 THR A O 1
ATOM 690 N N . ASP A 1 88 ? -21.617 17.861 -36.619 1.00 79.88 88 ASP A N 1
ATOM 691 C CA . ASP A 1 88 ? -20.702 18.426 -37.630 1.00 79.88 88 ASP A CA 1
ATOM 692 C C . ASP A 1 88 ? -19.574 17.475 -38.089 1.00 79.88 88 ASP A C 1
ATOM 694 O O . ASP A 1 88 ? -18.412 17.859 -38.221 1.00 79.88 88 ASP A O 1
ATOM 698 N N . VAL A 1 89 ? -19.907 16.201 -38.342 1.00 80.12 89 VAL A N 1
ATOM 699 C CA . VAL A 1 89 ? -18.956 15.255 -38.948 1.00 80.12 89 VAL A CA 1
ATOM 700 C C . VAL A 1 89 ? -18.841 15.551 -40.438 1.00 80.12 89 VAL A C 1
ATOM 702 O O . VAL A 1 89 ? -19.813 15.425 -41.187 1.00 80.12 89 VAL A O 1
ATOM 705 N N . ARG A 1 90 ? -17.630 15.905 -40.865 1.00 81.19 90 ARG A N 1
ATOM 706 C CA . ARG A 1 90 ? -17.289 16.170 -42.263 1.00 81.19 90 ARG A CA 1
ATOM 707 C C . ARG A 1 90 ? -16.007 15.450 -42.660 1.00 81.19 90 ARG A C 1
ATOM 709 O O . ARG A 1 90 ? -15.029 15.448 -41.914 1.00 81.19 90 ARG A O 1
ATOM 716 N N . SER A 1 91 ? -16.007 14.880 -43.856 1.00 76.69 91 SER A N 1
ATOM 717 C CA . SER A 1 91 ? -14.806 14.449 -44.564 1.00 76.69 91 SER A CA 1
ATOM 718 C C . SER A 1 91 ? -13.967 15.679 -44.910 1.00 76.69 91 SER A C 1
ATOM 720 O O . SER A 1 91 ? -14.431 16.614 -45.558 1.00 76.69 91 SER A O 1
ATOM 722 N N . ILE A 1 92 ? -12.707 15.690 -44.482 1.00 74.06 92 ILE A N 1
ATOM 723 C CA . ILE A 1 92 ? -11.731 16.680 -44.937 1.00 74.06 92 ILE A CA 1
ATOM 724 C C . ILE A 1 92 ? -10.847 15.967 -45.954 1.00 74.06 92 ILE A C 1
ATOM 726 O O . ILE A 1 92 ? -10.249 14.939 -45.642 1.00 74.06 92 ILE A O 1
ATOM 730 N N . ALA A 1 93 ? -10.789 16.481 -47.185 1.00 67.69 93 ALA A N 1
ATOM 731 C CA . ALA A 1 93 ? -9.872 15.951 -48.183 1.00 67.69 93 ALA A CA 1
ATOM 732 C C . ALA A 1 93 ? -8.438 16.088 -47.655 1.00 67.69 93 ALA A C 1
ATOM 734 O O . ALA A 1 93 ? -8.010 17.189 -47.310 1.00 67.69 93 ALA A O 1
ATOM 735 N N . CYS A 1 94 ? -7.700 14.980 -47.594 1.00 58.16 94 CYS A N 1
ATOM 736 C CA . CYS A 1 94 ? -6.272 14.999 -47.304 1.00 58.16 94 CYS A CA 1
ATOM 737 C C . CYS A 1 94 ? -5.547 15.620 -48.508 1.00 58.16 94 CYS A C 1
ATOM 739 O O . CYS A 1 94 ? -5.070 14.905 -49.382 1.00 58.16 94 CYS A O 1
ATOM 741 N N . SER A 1 95 ? -5.561 16.947 -48.629 1.00 49.91 95 SER A N 1
ATOM 742 C CA . SER A 1 95 ? -4.704 17.653 -49.576 1.00 49.91 95 SER A CA 1
ATOM 743 C C . SER A 1 95 ? -3.326 17.822 -48.950 1.00 49.91 95 SER A C 1
ATOM 745 O O . SER A 1 95 ? -3.229 18.333 -47.836 1.00 49.91 95 SER A O 1
ATOM 747 N N . ASP A 1 96 ? -2.293 17.422 -49.688 1.00 45.25 96 ASP A N 1
ATOM 748 C CA . ASP A 1 96 ? -0.868 17.410 -49.318 1.00 45.25 96 ASP A CA 1
ATOM 749 C C . ASP A 1 96 ? -0.237 18.803 -49.057 1.00 45.25 96 ASP A C 1
ATOM 751 O O . ASP A 1 96 ? 0.962 18.984 -49.246 1.00 45.25 96 ASP A O 1
ATOM 755 N N . GLU A 1 97 ? -1.002 19.823 -48.656 1.00 45.38 97 GLU A N 1
ATOM 756 C CA . GLU A 1 97 ? -0.442 21.130 -48.288 1.00 45.38 97 GLU A CA 1
ATOM 757 C C . GLU A 1 97 ? -0.138 21.179 -46.789 1.00 45.38 97 GLU A C 1
ATOM 759 O O . GLU A 1 97 ? -0.923 21.642 -45.961 1.00 45.38 97 GLU A O 1
ATOM 764 N N . GLU A 1 98 ? 1.053 20.676 -46.476 1.00 42.88 98 GLU A N 1
ATOM 765 C CA . GLU A 1 98 ? 1.820 20.977 -45.274 1.00 42.88 98 GLU A CA 1
ATOM 766 C C . GLU A 1 98 ? 1.959 22.502 -45.111 1.00 42.88 98 GLU A C 1
ATOM 768 O O . GLU A 1 98 ? 2.663 23.176 -45.866 1.00 42.88 98 GLU A O 1
ATOM 773 N N . THR A 1 99 ? 1.316 23.079 -44.096 1.00 43.53 99 THR A N 1
ATOM 774 C CA . THR A 1 99 ? 1.899 24.255 -43.447 1.00 43.53 99 THR A CA 1
ATOM 775 C C . THR A 1 99 ? 3.088 23.770 -42.635 1.00 43.53 99 THR A C 1
ATOM 777 O O . THR A 1 99 ? 2.893 22.962 -41.732 1.00 43.53 99 THR A O 1
ATOM 780 N N . GLU A 1 100 ? 4.277 24.279 -42.968 1.00 44.00 100 GLU A N 1
ATOM 781 C CA . GLU A 1 100 ? 5.547 24.167 -42.238 1.00 44.00 100 GLU A CA 1
ATOM 782 C C . GLU A 1 100 ? 5.388 24.556 -40.749 1.00 44.00 100 GLU A C 1
ATOM 784 O O . GLU A 1 100 ? 5.768 25.639 -40.307 1.00 44.00 100 GLU A O 1
ATOM 789 N N . GLY A 1 101 ? 4.782 23.682 -39.956 1.00 43.84 101 GLY A N 1
ATOM 790 C CA . GLY A 1 101 ? 5.224 23.408 -38.605 1.00 43.84 101 GLY A CA 1
ATOM 791 C C . GLY A 1 101 ? 6.036 22.136 -38.729 1.00 43.84 101 GLY A C 1
ATOM 792 O O . GLY A 1 101 ? 5.527 21.147 -39.242 1.00 43.84 101 GLY A O 1
ATOM 793 N N . GLU A 1 102 ? 7.306 22.190 -38.356 1.00 44.81 102 GLU A N 1
ATOM 794 C CA . GLU A 1 102 ? 8.189 21.034 -38.260 1.00 44.81 102 GLU A CA 1
ATOM 795 C C . GLU A 1 102 ? 7.577 20.067 -37.228 1.00 44.81 102 GLU A C 1
ATOM 797 O O . GLU A 1 102 ? 7.875 20.123 -36.038 1.00 44.81 102 GLU A O 1
ATOM 802 N N . GLU A 1 103 ? 6.616 19.249 -37.670 1.00 44.28 103 GLU A N 1
ATOM 803 C CA . GLU A 1 103 ? 6.175 18.047 -36.977 1.00 44.28 103 GLU A CA 1
ATOM 804 C C . GLU A 1 103 ? 7.420 17.169 -36.951 1.00 44.28 103 GLU A C 1
ATOM 806 O O . GLU A 1 103 ? 7.782 16.522 -37.936 1.00 44.28 103 GLU A O 1
ATOM 811 N N . VAL A 1 104 ? 8.150 17.230 -35.838 1.00 47.16 104 VAL A N 1
ATOM 812 C CA . VAL A 1 104 ? 9.134 16.210 -35.512 1.00 47.16 104 VAL A CA 1
ATOM 813 C C . VAL A 1 104 ? 8.331 14.921 -35.486 1.00 47.16 104 VAL A C 1
ATOM 815 O O . VAL A 1 104 ? 7.567 14.682 -34.554 1.00 47.16 104 VAL A O 1
ATOM 818 N N . ALA A 1 105 ? 8.420 14.145 -36.564 1.00 48.62 105 ALA A N 1
ATOM 819 C CA . ALA A 1 105 ? 7.910 12.794 -36.594 1.00 48.62 105 ALA A CA 1
ATOM 820 C C . ALA A 1 105 ? 8.626 12.068 -35.456 1.00 48.62 105 ALA A C 1
ATOM 822 O O . ALA A 1 105 ? 9.803 11.728 -35.570 1.00 48.62 105 ALA A O 1
ATOM 823 N N . HIS A 1 106 ? 7.945 11.941 -34.319 1.00 54.28 106 HIS A N 1
ATOM 824 C CA . HIS A 1 106 ? 8.389 11.078 -33.247 1.00 54.28 106 HIS A CA 1
ATOM 825 C C . HIS A 1 106 ? 8.369 9.681 -33.842 1.00 54.28 106 HIS A C 1
ATOM 827 O O . HIS A 1 106 ? 7.302 9.148 -34.134 1.00 54.28 106 HIS A O 1
ATOM 833 N N . GLU A 1 107 ? 9.554 9.167 -34.147 1.00 60.81 107 GLU A N 1
ATOM 834 C CA . GLU A 1 107 ? 9.739 7.820 -34.656 1.00 60.81 107 GLU A CA 1
ATOM 835 C C . GLU A 1 107 ? 9.319 6.886 -33.514 1.00 60.81 107 GLU A C 1
ATOM 837 O O . GLU A 1 107 ? 10.003 6.855 -32.487 1.00 60.81 107 GLU A O 1
ATOM 842 N N . PRO A 1 108 ? 8.149 6.222 -33.608 1.00 64.25 108 PRO A N 1
ATOM 843 C CA . PRO A 1 108 ? 7.721 5.323 -32.551 1.00 64.25 108 PRO A CA 1
ATOM 844 C C . PRO A 1 108 ? 8.782 4.237 -32.388 1.00 64.25 108 PRO A C 1
ATOM 846 O O . PRO A 1 108 ? 9.398 3.812 -33.370 1.00 64.25 108 PRO A O 1
ATOM 849 N N . CYS A 1 109 ? 8.976 3.782 -31.151 1.00 68.75 109 CYS A N 1
ATOM 850 C CA . CYS A 1 109 ? 9.866 2.673 -30.830 1.00 68.75 109 CYS A CA 1
ATOM 851 C C . CYS A 1 109 ? 11.348 2.991 -30.966 1.00 68.75 109 CYS A C 1
ATOM 853 O O . CYS A 1 109 ? 12.137 2.246 -31.561 1.00 68.75 109 CYS A O 1
ATOM 855 N N . VAL A 1 110 ? 11.739 4.093 -30.330 1.00 69.75 110 VAL A N 1
ATOM 856 C CA . VAL A 1 110 ? 13.146 4.400 -30.093 1.00 69.75 110 VAL A CA 1
ATOM 857 C C . VAL A 1 110 ? 13.799 3.176 -29.429 1.00 69.75 110 VAL A C 1
ATOM 859 O O . VAL A 1 110 ? 13.318 2.683 -28.413 1.00 69.75 110 VAL A O 1
ATOM 862 N N . ASN A 1 111 ? 14.886 2.679 -30.030 1.00 77.44 111 ASN A N 1
ATOM 863 C CA . ASN A 1 111 ? 15.678 1.510 -29.606 1.00 77.44 111 ASN A CA 1
ATOM 864 C C . ASN A 1 111 ? 15.110 0.105 -29.900 1.00 77.44 111 ASN A C 1
ATOM 866 O O . ASN A 1 111 ? 15.738 -0.871 -29.489 1.00 77.44 111 ASN A O 1
ATOM 870 N N . TRP A 1 112 ? 14.016 -0.054 -30.656 1.00 83.25 112 TRP A N 1
ATOM 871 C CA . TRP A 1 112 ? 13.421 -1.386 -30.886 1.00 83.25 112 TRP A CA 1
ATOM 872 C C . TRP A 1 112 ? 14.376 -2.402 -31.523 1.00 83.25 112 TRP A C 1
ATOM 874 O O . TRP A 1 112 ? 14.428 -3.540 -31.073 1.00 83.25 112 TRP A O 1
ATOM 884 N N . GLU A 1 113 ? 15.170 -2.008 -32.528 1.00 84.56 113 GLU 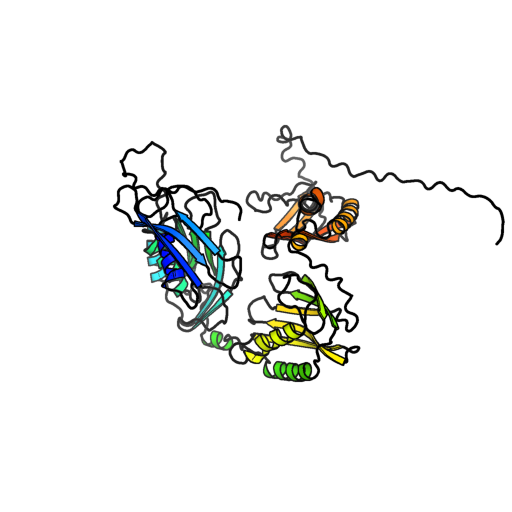A N 1
ATOM 885 C CA . GLU A 1 113 ? 16.114 -2.923 -33.192 1.00 84.56 113 GLU A CA 1
ATOM 886 C C . GLU A 1 113 ? 17.174 -3.429 -32.210 1.00 84.56 113 GLU A C 1
ATOM 888 O O . GLU A 1 113 ? 17.543 -4.605 -32.223 1.00 84.56 113 GLU A O 1
ATOM 893 N N . SER A 1 114 ? 17.646 -2.535 -31.335 1.00 86.44 114 SER A N 1
ATOM 894 C CA . SER A 1 114 ? 18.612 -2.868 -30.290 1.00 86.44 114 SER A CA 1
ATOM 895 C C . SER A 1 114 ? 17.984 -3.786 -29.244 1.00 86.44 114 SER A C 1
ATOM 897 O O . SER A 1 114 ? 18.599 -4.778 -28.854 1.00 86.44 114 SER A O 1
ATOM 899 N N . ASN A 1 115 ? 16.753 -3.490 -28.826 1.00 87.31 115 ASN A N 1
ATOM 900 C CA . ASN A 1 115 ? 16.013 -4.296 -27.862 1.00 87.31 115 ASN A CA 1
ATOM 901 C C . ASN A 1 115 ? 15.682 -5.681 -28.409 1.00 87.31 115 ASN A C 1
ATOM 903 O O . ASN A 1 115 ? 15.841 -6.653 -27.685 1.00 87.31 115 ASN A O 1
ATOM 907 N N . ALA A 1 116 ? 15.285 -5.792 -29.678 1.00 89.00 116 ALA A N 1
ATOM 908 C CA . ALA A 1 116 ? 14.990 -7.064 -30.328 1.00 89.00 116 ALA A CA 1
ATOM 909 C C . ALA A 1 116 ? 16.235 -7.953 -30.403 1.00 89.00 116 ALA A C 1
ATOM 911 O O . ALA A 1 116 ? 16.179 -9.126 -30.046 1.00 89.00 116 ALA A O 1
ATOM 912 N N . ALA A 1 117 ? 17.383 -7.387 -30.790 1.00 89.44 117 ALA A N 1
ATOM 913 C CA . ALA A 1 117 ? 18.639 -8.130 -30.812 1.00 89.44 117 ALA A CA 1
ATOM 914 C C . ALA A 1 117 ? 19.082 -8.572 -29.404 1.00 89.44 117 ALA A C 1
ATOM 916 O O . ALA A 1 117 ? 19.481 -9.723 -29.222 1.00 89.44 117 ALA A O 1
ATOM 917 N N . ALA A 1 118 ? 18.994 -7.679 -28.410 1.00 91.88 118 ALA A N 1
ATOM 918 C CA . ALA A 1 118 ? 19.332 -7.994 -27.021 1.00 91.88 118 ALA A CA 1
ATOM 919 C C . ALA A 1 118 ? 18.369 -9.028 -26.410 1.00 91.88 118 ALA A C 1
ATOM 921 O O . ALA A 1 118 ? 18.813 -9.931 -25.704 1.00 91.88 118 ALA A O 1
ATOM 922 N N . TYR A 1 119 ? 17.075 -8.931 -26.725 1.00 93.75 119 TYR A N 1
ATOM 923 C CA . TYR A 1 119 ? 16.047 -9.895 -26.343 1.00 93.75 119 TYR A CA 1
ATOM 924 C C . TYR A 1 119 ? 16.360 -11.279 -26.900 1.00 93.75 119 TYR A C 1
ATOM 926 O O . TYR A 1 119 ? 16.418 -12.232 -26.133 1.00 93.75 119 TYR A O 1
ATOM 934 N N . ASP A 1 120 ? 16.631 -11.398 -28.203 1.00 93.12 120 ASP A N 1
ATOM 935 C CA . ASP A 1 120 ? 16.946 -12.687 -28.827 1.00 93.12 120 ASP A CA 1
ATOM 936 C C . ASP A 1 120 ? 18.198 -13.330 -28.201 1.00 93.12 120 ASP A C 1
ATOM 938 O O . ASP A 1 120 ? 18.226 -14.539 -27.956 1.00 93.12 120 ASP A O 1
ATOM 942 N N . GLU A 1 121 ? 19.235 -12.534 -27.910 1.00 92.38 121 GLU A N 1
ATOM 943 C CA . GLU A 1 121 ? 20.461 -13.008 -27.255 1.00 92.38 121 GLU A CA 1
ATOM 944 C C . GLU A 1 121 ? 20.224 -13.458 -25.804 1.00 92.38 121 GLU A C 1
ATOM 946 O O . GLU A 1 121 ? 20.744 -14.500 -25.389 1.00 92.38 121 GLU A O 1
ATOM 951 N N . ALA A 1 122 ? 19.453 -12.691 -25.030 1.00 92.38 122 ALA A N 1
ATOM 952 C CA . ALA A 1 122 ? 19.164 -12.991 -23.632 1.00 92.38 122 ALA A CA 1
ATOM 953 C C . ALA A 1 122 ? 18.173 -14.161 -23.495 1.00 92.38 122 ALA A C 1
ATOM 955 O O . ALA A 1 122 ? 18.418 -15.092 -22.727 1.00 92.38 122 ALA A O 1
ATOM 956 N N . TYR A 1 123 ? 17.108 -14.186 -24.301 1.00 94.12 123 TYR A N 1
ATOM 957 C CA . TYR A 1 123 ? 16.115 -15.262 -24.326 1.00 94.12 123 TYR A CA 1
ATOM 958 C C . TYR A 1 123 ? 16.723 -16.594 -24.784 1.00 94.12 123 TYR A C 1
ATOM 960 O O . TYR A 1 123 ? 16.383 -17.649 -24.255 1.00 94.12 123 TYR A O 1
ATOM 968 N N . ALA A 1 124 ? 17.701 -16.579 -25.698 1.00 92.69 124 ALA A N 1
ATOM 969 C CA . ALA A 1 124 ? 18.444 -17.789 -26.065 1.00 92.69 124 ALA A CA 1
ATOM 970 C C . ALA A 1 124 ? 19.279 -18.376 -24.907 1.00 92.69 124 ALA A C 1
ATOM 972 O O . ALA A 1 124 ? 19.636 -19.557 -24.947 1.00 92.69 124 ALA A O 1
ATOM 973 N N . GLN A 1 125 ? 19.610 -17.566 -23.895 1.00 91.00 125 GLN A N 1
ATOM 974 C CA . GLN A 1 125 ? 20.297 -17.993 -22.671 1.00 91.00 125 GLN A CA 1
ATOM 975 C C . GLN A 1 125 ? 19.325 -18.343 -21.538 1.00 91.00 125 GLN A C 1
ATOM 977 O O . GLN A 1 125 ? 19.724 -19.010 -20.580 1.00 91.00 125 GLN A O 1
ATOM 982 N N . TRP A 1 126 ? 18.059 -17.936 -21.644 1.00 93.25 126 TRP A N 1
ATOM 983 C CA . TRP A 1 126 ? 17.022 -18.301 -20.694 1.00 93.25 126 TRP A CA 1
ATOM 984 C C . TRP A 1 126 ? 16.705 -19.793 -20.809 1.00 93.25 126 TRP A C 1
ATOM 986 O O . TRP A 1 126 ? 16.326 -20.325 -21.851 1.00 93.25 126 TRP A O 1
ATOM 996 N N . THR A 1 127 ? 16.883 -20.503 -19.703 1.00 90.06 127 THR A N 1
ATOM 997 C CA . THR A 1 127 ? 16.385 -21.864 -19.528 1.00 90.06 127 THR A CA 1
ATOM 998 C C . THR A 1 127 ? 15.715 -21.896 -18.174 1.00 90.06 127 THR A C 1
ATOM 1000 O O . THR A 1 127 ? 16.407 -21.904 -17.158 1.00 90.06 127 THR A O 1
ATOM 1003 N N . ALA A 1 128 ? 14.381 -21.887 -18.175 1.00 88.62 128 ALA A N 1
ATOM 1004 C CA . ALA A 1 128 ? 13.591 -21.874 -16.954 1.00 88.62 128 ALA A CA 1
ATOM 1005 C C . ALA A 1 128 ? 14.060 -22.991 -15.999 1.00 88.62 128 ALA A C 1
ATOM 1007 O O . ALA A 1 128 ? 14.008 -24.176 -16.364 1.00 88.62 128 ALA A O 1
ATOM 1008 N N . PRO A 1 129 ? 14.538 -22.648 -14.788 1.00 93.12 129 PRO A N 1
ATOM 1009 C CA . PRO A 1 129 ? 14.846 -23.642 -13.775 1.00 93.12 129 PRO A CA 1
ATOM 1010 C C . PRO A 1 129 ? 13.599 -24.450 -13.428 1.00 93.12 129 PRO A C 1
ATOM 1012 O O . PRO A 1 129 ? 12.475 -23.954 -13.509 1.00 93.12 129 PRO A O 1
ATOM 1015 N N . SER A 1 130 ? 13.788 -25.686 -12.959 1.00 94.06 130 SER A N 1
ATOM 1016 C CA . SER A 1 130 ? 12.662 -26.466 -12.442 1.00 94.06 130 SER A CA 1
ATOM 1017 C C . SER A 1 130 ? 11.988 -25.767 -11.266 1.00 94.06 130 SER A C 1
ATOM 1019 O O . SER A 1 130 ? 10.780 -25.886 -11.131 1.00 94.06 130 SER A O 1
ATOM 1021 N N . CYS A 1 131 ? 12.744 -25.047 -10.435 1.00 94.25 131 CYS A N 1
ATOM 1022 C CA . CYS A 1 131 ? 12.229 -24.296 -9.299 1.00 94.25 131 CYS A CA 1
ATOM 1023 C C . CYS A 1 131 ? 13.025 -23.005 -9.099 1.00 94.25 131 CYS A C 1
ATOM 1025 O O . CYS A 1 131 ? 14.258 -23.031 -9.121 1.00 94.25 131 CYS A O 1
ATOM 1027 N N . TYR A 1 132 ? 12.330 -21.884 -8.930 1.00 94.19 132 TYR A N 1
ATOM 1028 C CA . TYR A 1 132 ? 12.949 -20.580 -8.702 1.00 94.19 132 TYR A CA 1
ATOM 1029 C C . TYR A 1 132 ? 12.040 -19.664 -7.879 1.00 94.19 132 TYR A C 1
ATOM 1031 O O . TYR A 1 132 ? 10.825 -19.874 -7.817 1.00 94.19 132 TYR A O 1
ATOM 1039 N N . THR A 1 133 ? 12.651 -18.663 -7.247 1.00 91.25 133 THR A N 1
ATOM 1040 C CA . THR A 1 133 ? 11.956 -17.558 -6.579 1.00 91.25 133 THR A CA 1
ATOM 1041 C C . THR A 1 133 ? 12.366 -16.226 -7.195 1.00 91.25 133 THR A C 1
ATOM 1043 O O . THR A 1 133 ? 13.471 -16.101 -7.733 1.00 91.25 133 THR A O 1
ATOM 1046 N N . PHE A 1 134 ? 11.473 -15.244 -7.144 1.00 92.00 134 PHE A N 1
ATOM 1047 C CA . PHE A 1 134 ? 11.755 -13.858 -7.498 1.00 92.00 134 PHE A CA 1
ATOM 1048 C C . PHE A 1 134 ? 10.852 -12.912 -6.715 1.00 92.00 134 PHE A C 1
ATOM 1050 O O . PHE A 1 134 ? 9.786 -13.295 -6.251 1.00 92.00 134 PHE A O 1
ATOM 1057 N N . THR A 1 135 ? 11.259 -11.655 -6.583 1.00 86.81 135 THR A N 1
ATOM 1058 C CA . THR A 1 135 ? 10.399 -10.578 -6.096 1.00 86.81 135 THR A CA 1
ATOM 1059 C C . THR A 1 135 ? 10.035 -9.647 -7.246 1.00 86.81 135 THR A C 1
ATOM 1061 O O . THR A 1 135 ? 10.910 -9.232 -8.001 1.00 86.81 135 THR A O 1
ATOM 1064 N N . TYR A 1 136 ? 8.753 -9.317 -7.371 1.00 87.19 136 TYR A N 1
ATOM 1065 C CA . TYR A 1 136 ? 8.202 -8.447 -8.407 1.00 87.19 136 TYR A CA 1
ATOM 1066 C C . TYR A 1 136 ? 7.715 -7.124 -7.816 1.00 87.19 136 TYR A C 1
ATOM 1068 O O . TYR A 1 136 ? 7.032 -7.128 -6.793 1.00 87.19 136 TYR A O 1
ATOM 1076 N N . ALA A 1 137 ? 8.010 -6.002 -8.473 1.00 83.94 137 ALA A N 1
ATOM 1077 C CA . ALA A 1 137 ? 7.423 -4.697 -8.170 1.00 83.94 137 ALA A CA 1
ATOM 1078 C C . ALA A 1 137 ? 6.968 -3.977 -9.445 1.00 83.94 137 ALA A C 1
ATOM 1080 O O . ALA A 1 137 ? 7.611 -4.084 -10.489 1.00 83.94 137 ALA A O 1
ATOM 1081 N N . TYR A 1 138 ? 5.888 -3.205 -9.322 1.00 83.81 138 TYR A N 1
ATOM 1082 C CA . TYR A 1 138 ? 5.283 -2.448 -10.413 1.00 83.81 138 TYR A CA 1
ATOM 1083 C C . TYR A 1 138 ? 5.013 -0.997 -10.010 1.00 83.81 138 TYR A C 1
ATOM 1085 O O . TYR A 1 138 ? 4.448 -0.722 -8.947 1.00 83.81 138 TYR A O 1
ATOM 1093 N N . THR A 1 139 ? 5.393 -0.071 -10.882 1.00 80.06 139 THR A N 1
ATOM 1094 C CA . THR A 1 139 ? 5.261 1.373 -10.677 1.00 80.06 139 THR A CA 1
ATOM 1095 C C . THR A 1 139 ? 4.639 2.002 -11.920 1.00 80.06 139 THR A C 1
ATOM 1097 O O . THR A 1 139 ? 5.030 1.668 -13.035 1.00 80.06 139 THR A O 1
ATOM 1100 N N . ILE A 1 140 ? 3.701 2.934 -11.737 1.00 79.19 140 ILE A N 1
ATOM 1101 C CA . ILE A 1 140 ? 3.204 3.810 -12.808 1.00 79.19 140 ILE A CA 1
ATOM 1102 C C . ILE A 1 140 ? 3.478 5.247 -12.395 1.00 79.19 140 ILE A C 1
ATOM 1104 O O . ILE A 1 140 ? 3.054 5.639 -11.310 1.00 79.19 140 ILE A O 1
ATOM 1108 N N . ALA A 1 141 ? 4.127 6.039 -13.248 1.00 68.06 141 ALA A N 1
ATOM 1109 C CA . ALA A 1 141 ? 4.279 7.481 -13.028 1.00 68.06 141 ALA A CA 1
ATOM 1110 C C . ALA A 1 141 ? 4.879 7.855 -11.664 1.00 68.06 141 ALA A C 1
ATOM 1112 O O . ALA A 1 141 ? 4.367 8.730 -10.967 1.00 68.06 141 ALA A O 1
ATOM 1113 N N . GLU A 1 142 ? 5.918 7.124 -11.249 1.00 60.31 142 GLU A N 1
ATOM 1114 C CA . GLU A 1 142 ? 6.555 7.233 -9.924 1.00 60.31 142 GLU A CA 1
ATOM 1115 C C . GLU A 1 142 ? 5.657 6.849 -8.728 1.00 60.31 142 GLU A C 1
ATOM 1117 O O . GLU A 1 142 ? 6.134 6.772 -7.595 1.00 60.31 142 GLU A O 1
ATOM 1122 N N . MET A 1 143 ? 4.383 6.514 -8.952 1.00 53.22 143 MET A N 1
ATOM 1123 C CA . MET A 1 143 ? 3.505 5.925 -7.947 1.00 53.22 143 MET A CA 1
ATOM 1124 C C . MET A 1 143 ? 3.690 4.408 -7.945 1.00 53.22 143 MET A C 1
ATOM 1126 O O . MET A 1 143 ? 3.362 3.709 -8.907 1.00 53.22 143 MET A O 1
ATOM 1130 N N . ILE A 1 144 ? 4.220 3.877 -6.845 1.00 57.19 144 ILE A N 1
ATOM 1131 C CA . ILE A 1 144 ? 4.328 2.431 -6.642 1.00 57.19 144 ILE A CA 1
ATOM 1132 C C . ILE A 1 144 ? 2.902 1.862 -6.554 1.00 57.19 144 ILE A C 1
ATOM 1134 O O . ILE A 1 144 ? 2.196 2.084 -5.567 1.00 57.19 144 ILE A O 1
ATOM 1138 N N . LYS A 1 145 ? 2.461 1.129 -7.587 1.00 50.69 145 LYS A N 1
ATOM 1139 C CA . LYS A 1 145 ? 1.160 0.449 -7.605 1.00 50.69 145 LYS A CA 1
ATOM 1140 C C . LYS A 1 145 ? 1.322 -0.957 -7.033 1.00 50.69 145 LYS A C 1
ATOM 1142 O O . LYS A 1 145 ? 1.429 -1.941 -7.758 1.00 50.69 145 LYS A O 1
ATOM 1147 N N . GLY A 1 146 ? 1.290 -1.039 -5.707 1.00 55.41 146 GLY A N 1
ATOM 1148 C CA . GLY A 1 146 ? 1.257 -2.303 -4.971 1.00 55.41 146 GLY A CA 1
ATOM 1149 C C . GLY A 1 146 ? 2.574 -2.670 -4.290 1.00 55.41 146 GLY A C 1
ATOM 1150 O O . GLY A 1 146 ? 3.612 -2.048 -4.487 1.00 55.41 146 GLY A O 1
ATOM 1151 N N . ARG A 1 147 ? 2.518 -3.674 -3.411 1.00 62.59 147 ARG A N 1
ATOM 1152 C CA . ARG A 1 147 ? 3.688 -4.149 -2.658 1.00 62.59 147 ARG A CA 1
ATOM 1153 C C . ARG A 1 147 ? 4.616 -4.944 -3.569 1.00 62.59 147 ARG A C 1
ATOM 1155 O O . ARG A 1 147 ? 4.143 -5.600 -4.494 1.00 62.59 147 ARG A O 1
ATOM 1162 N N . SER A 1 148 ? 5.912 -4.944 -3.260 1.00 72.12 148 SER A N 1
ATOM 1163 C CA . SER A 1 148 ? 6.819 -5.932 -3.834 1.00 72.12 148 SER A CA 1
ATOM 1164 C C . SER A 1 148 ? 6.394 -7.324 -3.377 1.00 72.12 148 SER A C 1
ATOM 1166 O O . SER A 1 148 ? 6.252 -7.536 -2.170 1.00 72.12 148 SER A O 1
ATOM 1168 N N . GLN A 1 149 ? 6.187 -8.250 -4.303 1.00 73.56 149 GLN A N 1
ATOM 1169 C CA . GLN A 1 149 ? 5.659 -9.573 -3.983 1.00 73.56 149 GLN A CA 1
ATOM 1170 C C . GLN A 1 149 ? 6.677 -10.646 -4.320 1.00 73.56 149 GLN A C 1
ATOM 1172 O O . GLN A 1 149 ? 7.191 -10.675 -5.437 1.00 73.56 149 GLN A O 1
ATOM 1177 N N . GLU A 1 150 ? 6.963 -11.523 -3.362 1.00 81.12 150 GLU A N 1
ATOM 1178 C CA . GLU A 1 150 ? 7.745 -12.724 -3.631 1.00 81.12 150 GLU A CA 1
ATOM 1179 C C . GLU A 1 150 ? 6.887 -13.726 -4.421 1.00 81.12 150 GLU A C 1
ATOM 1181 O O . GLU A 1 150 ? 5.659 -13.761 -4.302 1.00 81.12 150 GLU A O 1
ATOM 1186 N N . ARG A 1 151 ? 7.523 -14.507 -5.287 1.00 85.69 151 ARG A N 1
ATOM 1187 C CA . ARG A 1 151 ? 6.894 -15.461 -6.195 1.00 85.69 151 ARG A CA 1
ATOM 1188 C C . ARG A 1 151 ? 7.704 -16.733 -6.221 1.00 85.69 151 ARG A C 1
ATOM 1190 O O . ARG A 1 151 ? 8.920 -16.683 -6.362 1.00 85.69 151 ARG A O 1
ATOM 1197 N N . PHE A 1 152 ? 7.015 -17.866 -6.153 1.00 87.62 152 PHE A N 1
ATOM 1198 C CA . PHE A 1 152 ? 7.623 -19.187 -6.238 1.00 87.62 152 PHE A CA 1
ATOM 1199 C C . PHE A 1 152 ? 7.076 -19.902 -7.459 1.00 87.62 152 PHE A C 1
ATOM 1201 O O . PHE A 1 152 ? 5.864 -19.998 -7.643 1.00 87.62 152 PHE A O 1
ATOM 1208 N N . VAL A 1 153 ? 7.972 -20.441 -8.274 1.00 91.25 153 VAL A N 1
ATOM 1209 C CA . VAL A 1 153 ? 7.601 -21.165 -9.487 1.00 91.25 153 VAL A CA 1
ATOM 1210 C C . VAL A 1 153 ? 8.154 -22.573 -9.409 1.00 91.25 153 VAL A C 1
ATOM 1212 O O . VAL A 1 153 ? 9.331 -22.778 -9.114 1.00 91.25 153 VAL A O 1
ATOM 1215 N N . LYS A 1 154 ? 7.297 -23.554 -9.690 1.00 92.06 154 LYS A N 1
ATOM 1216 C CA . LYS A 1 154 ? 7.603 -24.982 -9.682 1.00 92.06 154 LYS A CA 1
ATOM 1217 C C . LYS A 1 154 ? 7.179 -25.601 -11.004 1.00 92.06 154 LYS A C 1
ATOM 1219 O O . LYS A 1 154 ? 6.004 -25.682 -11.339 1.00 92.06 154 LYS A O 1
ATOM 1224 N N . ASN A 1 155 ? 8.165 -26.076 -11.751 1.00 92.38 155 ASN A N 1
ATOM 1225 C CA . ASN A 1 155 ? 8.052 -26.651 -13.087 1.00 92.38 155 ASN A CA 1
ATOM 1226 C C . ASN A 1 155 ? 7.303 -25.732 -14.064 1.00 92.38 155 ASN A C 1
ATOM 1228 O O . ASN A 1 155 ? 6.418 -26.184 -14.788 1.00 92.38 155 ASN A O 1
ATOM 1232 N N . GLY A 1 156 ? 7.650 -24.441 -14.050 1.00 89.94 156 GLY A N 1
ATOM 1233 C CA . GLY A 1 156 ? 7.027 -23.427 -14.905 1.00 89.94 156 GLY A CA 1
ATOM 1234 C C . GLY A 1 156 ? 5.583 -23.091 -14.533 1.00 89.94 156 GLY A C 1
ATOM 1235 O O . GLY A 1 156 ? 4.877 -22.502 -15.340 1.00 89.94 156 GLY A O 1
ATOM 1236 N N . GLN A 1 157 ? 5.111 -23.502 -13.354 1.00 89.75 157 GLN A N 1
ATOM 1237 C CA . GLN A 1 157 ? 3.804 -23.125 -12.827 1.00 89.75 157 GLN A CA 1
ATOM 1238 C C . GLN A 1 157 ? 3.992 -22.343 -11.528 1.00 89.75 157 GLN A C 1
ATOM 1240 O O . GLN A 1 157 ? 4.799 -22.767 -10.691 1.00 89.75 157 GLN A O 1
ATOM 1245 N N . PRO A 1 158 ? 3.284 -21.224 -11.342 1.00 88.00 158 PRO A N 1
ATOM 1246 C CA . PRO A 1 158 ? 3.316 -20.511 -10.081 1.00 88.00 158 PRO A CA 1
ATOM 1247 C C . PRO A 1 158 ? 2.723 -21.395 -8.983 1.00 88.00 158 PRO A C 1
ATOM 1249 O O . PRO A 1 158 ? 1.744 -22.118 -9.184 1.00 88.00 158 PRO A O 1
ATOM 1252 N N . VAL A 1 159 ? 3.354 -21.383 -7.815 1.00 83.94 159 VAL A N 1
ATOM 1253 C CA . VAL A 1 159 ? 2.788 -22.001 -6.616 1.00 83.94 159 VAL A CA 1
ATOM 1254 C C . VAL A 1 159 ? 1.722 -21.037 -6.104 1.00 83.94 159 VAL A C 1
ATOM 1256 O O . VAL A 1 159 ? 2.054 -19.897 -5.789 1.00 83.94 159 VAL A O 1
ATOM 1259 N N . GLN A 1 160 ? 0.456 -21.479 -6.107 1.00 64.06 160 GLN A N 1
ATOM 1260 C CA . GLN A 1 160 ? -0.729 -20.643 -5.870 1.00 64.06 160 GLN A CA 1
ATOM 1261 C C . GLN A 1 160 ? -0.526 -19.627 -4.740 1.00 64.06 160 GLN A C 1
ATOM 1263 O O . GLN A 1 160 ? -0.265 -19.996 -3.596 1.00 64.06 160 GLN A O 1
ATOM 1268 N N . MET A 1 161 ? -0.732 -18.353 -5.069 1.00 59.84 161 MET A N 1
ATOM 1269 C CA . MET A 1 161 ? -0.968 -17.298 -4.097 1.00 59.84 161 MET A CA 1
ATOM 1270 C C . MET A 1 161 ? -2.336 -16.684 -4.387 1.00 59.84 161 MET A C 1
ATOM 1272 O O . MET A 1 161 ? -2.588 -16.238 -5.503 1.00 59.84 161 MET A O 1
ATOM 1276 N N . ASN A 1 162 ? -3.219 -16.643 -3.388 1.00 56.19 162 ASN A N 1
ATOM 1277 C CA . ASN A 1 162 ? -4.508 -15.954 -3.476 1.00 56.19 162 ASN A CA 1
ATOM 1278 C C . ASN A 1 162 ? -4.307 -14.433 -3.361 1.00 56.19 162 ASN A C 1
ATOM 1280 O O . ASN A 1 162 ? -4.740 -13.811 -2.391 1.00 56.19 162 ASN A O 1
ATOM 1284 N N . TYR A 1 163 ? -3.634 -13.823 -4.339 1.00 57.72 163 TYR A N 1
ATOM 1285 C CA . TYR A 1 163 ? -3.550 -12.368 -4.443 1.00 57.72 163 TYR A CA 1
ATOM 1286 C C . TYR A 1 163 ? -4.377 -11.859 -5.628 1.00 57.72 163 TYR A C 1
ATOM 1288 O O . TYR A 1 163 ? -4.149 -12.290 -6.754 1.00 57.72 163 TYR A O 1
ATOM 1296 N N . PRO A 1 164 ? -5.297 -10.897 -5.418 1.00 54.34 164 PRO A N 1
ATOM 1297 C CA . PRO A 1 164 ? -6.086 -10.303 -6.501 1.00 54.34 164 PRO A CA 1
ATOM 1298 C C . PRO A 1 164 ? -5.275 -9.389 -7.445 1.00 54.34 164 PRO A C 1
ATOM 1300 O O . PRO A 1 164 ? -5.839 -8.849 -8.390 1.00 54.34 164 PRO A O 1
ATOM 1303 N N . TYR A 1 165 ? -3.973 -9.198 -7.196 1.00 53.56 165 TYR A N 1
ATOM 1304 C CA . TYR A 1 165 ? -3.041 -8.381 -7.989 1.00 53.56 165 TYR A CA 1
ATOM 1305 C C . TYR A 1 165 ? -1.615 -8.928 -7.799 1.00 53.56 165 TYR A C 1
ATOM 1307 O O . TYR A 1 165 ? -1.274 -9.160 -6.631 1.00 53.56 165 TYR A O 1
ATOM 1315 N N . PRO A 1 166 ? -0.731 -9.081 -8.816 1.00 61.62 166 PRO A N 1
ATOM 1316 C CA . PRO A 1 166 ? -0.692 -8.554 -10.192 1.00 61.62 166 PRO A CA 1
ATOM 1317 C C . PRO A 1 166 ? -0.530 -9.633 -11.306 1.00 61.62 166 PRO A C 1
ATOM 1319 O O . PRO A 1 166 ? -0.448 -10.820 -11.023 1.00 61.62 166 PRO A O 1
ATOM 1322 N N . GLU A 1 167 ? -0.432 -9.187 -12.568 1.00 70.19 167 GLU A N 1
ATOM 1323 C CA . GLU A 1 167 ? -0.432 -9.981 -13.821 1.00 70.19 167 GLU A CA 1
ATOM 1324 C C . GLU A 1 167 ? 0.777 -10.914 -14.060 1.00 70.19 167 GLU A C 1
ATOM 1326 O O . GLU A 1 167 ? 0.692 -11.777 -14.928 1.00 70.19 167 GLU A O 1
ATOM 1331 N N . ILE A 1 168 ? 1.898 -10.748 -13.340 1.00 87.62 168 ILE A N 1
ATOM 1332 C CA . ILE A 1 168 ? 3.126 -11.540 -13.553 1.00 87.62 168 ILE A CA 1
ATOM 1333 C C . ILE A 1 168 ? 3.320 -12.544 -12.410 1.00 87.62 168 ILE A C 1
ATOM 1335 O O . ILE A 1 168 ? 3.659 -12.184 -11.277 1.00 87.62 168 ILE A O 1
ATOM 1339 N N . GLU A 1 169 ? 3.142 -13.822 -12.721 1.00 89.50 169 GLU A N 1
ATOM 1340 C CA . GLU A 1 169 ? 3.306 -14.960 -11.816 1.00 89.50 169 GLU A CA 1
ATOM 1341 C C . GLU A 1 169 ? 4.579 -15.768 -12.122 1.00 89.50 169 GLU A C 1
ATOM 1343 O O . GLU A 1 169 ? 5.116 -16.452 -11.247 1.00 89.50 169 GLU A O 1
ATOM 1348 N N . THR A 1 170 ? 5.113 -15.648 -13.339 1.00 94.06 170 THR A N 1
ATOM 1349 C CA . THR A 1 170 ? 6.325 -16.337 -13.802 1.00 94.06 170 THR A CA 1
ATOM 1350 C C . THR A 1 170 ? 7.262 -15.411 -14.583 1.00 94.06 170 THR A C 1
ATOM 1352 O O . THR A 1 170 ? 6.845 -14.425 -15.186 1.00 94.06 170 THR A O 1
ATOM 1355 N N . ILE A 1 171 ? 8.555 -15.750 -14.640 1.00 95.25 171 ILE A N 1
ATOM 1356 C CA . ILE A 1 171 ? 9.512 -15.024 -15.498 1.00 95.25 171 ILE A CA 1
ATOM 1357 C C . ILE A 1 171 ? 9.169 -15.217 -16.989 1.00 95.25 171 ILE A C 1
ATOM 1359 O O . ILE A 1 171 ? 9.440 -14.333 -17.797 1.00 95.25 171 ILE A O 1
ATOM 1363 N N . ASP A 1 172 ? 8.528 -16.328 -17.368 1.00 95.12 172 ASP A N 1
ATOM 1364 C CA . ASP A 1 172 ? 8.072 -16.568 -18.746 1.00 95.12 172 ASP A CA 1
ATOM 1365 C C . ASP A 1 172 ? 6.957 -15.596 -19.178 1.00 95.12 172 ASP A C 1
ATOM 1367 O O . ASP A 1 172 ? 6.954 -15.118 -20.314 1.00 95.12 172 ASP A O 1
ATOM 1371 N N . GLU A 1 173 ? 6.044 -15.237 -18.273 1.00 93.75 173 GLU A N 1
ATOM 1372 C CA . GLU A 1 173 ? 5.069 -14.162 -18.514 1.00 93.75 173 GLU A CA 1
ATOM 1373 C C . GLU A 1 173 ? 5.762 -12.807 -18.648 1.00 93.75 173 GLU A C 1
ATOM 1375 O O . GLU A 1 173 ? 5.379 -12.000 -19.490 1.00 93.75 173 GLU A O 1
ATOM 1380 N N . PHE A 1 174 ? 6.842 -12.581 -17.895 1.00 94.19 174 PHE A N 1
ATOM 1381 C CA . PHE A 1 174 ? 7.640 -11.365 -18.024 1.00 94.19 174 PHE A CA 1
ATOM 1382 C C . PHE A 1 174 ? 8.331 -11.260 -19.390 1.00 94.19 174 PHE A C 1
ATOM 1384 O O . PHE A 1 174 ? 8.303 -10.208 -20.026 1.00 94.19 174 PHE A O 1
ATOM 1391 N N . TRP A 1 175 ? 8.882 -12.367 -19.896 1.00 95.44 175 TRP A N 1
ATOM 1392 C CA . TRP A 1 175 ? 9.383 -12.449 -21.271 1.00 95.44 175 TRP A CA 1
ATOM 1393 C C . TRP A 1 175 ? 8.281 -12.188 -22.304 1.00 95.44 175 TRP A C 1
ATOM 1395 O O . TRP A 1 175 ? 8.513 -11.470 -23.276 1.00 95.44 175 TRP A O 1
ATOM 1405 N N . THR A 1 176 ? 7.081 -12.725 -22.075 1.00 93.31 176 THR A N 1
ATOM 1406 C CA . THR A 1 176 ? 5.919 -12.521 -22.954 1.00 93.31 176 THR A CA 1
ATOM 1407 C C . THR A 1 176 ? 5.514 -11.048 -23.001 1.00 93.31 176 THR A C 1
ATOM 1409 O O . THR A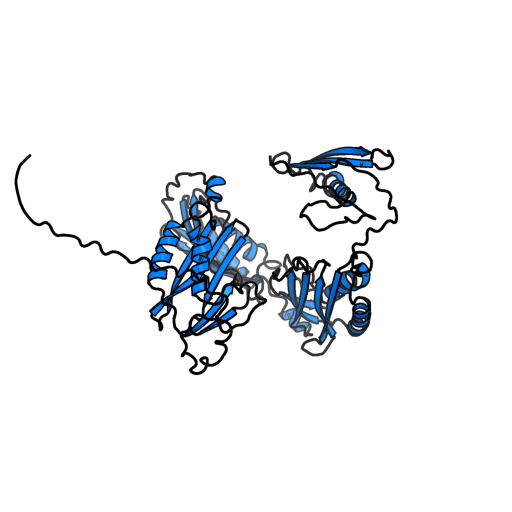 1 176 ? 5.350 -10.503 -24.090 1.00 93.31 176 THR A O 1
ATOM 1412 N N . LEU A 1 177 ? 5.471 -10.369 -21.850 1.00 91.25 177 LEU A N 1
ATOM 1413 C CA . LEU A 1 177 ? 5.192 -8.934 -21.765 1.00 91.25 177 LEU A CA 1
ATOM 1414 C C . LEU A 1 177 ? 6.186 -8.107 -22.597 1.00 91.25 177 LEU A C 1
ATOM 1416 O O . LEU A 1 177 ? 5.768 -7.214 -23.335 1.00 91.25 177 LEU A O 1
ATOM 1420 N N . ILE A 1 178 ? 7.487 -8.421 -22.520 1.00 91.88 178 ILE A N 1
ATOM 1421 C CA . ILE A 1 178 ? 8.522 -7.771 -23.346 1.00 91.88 178 ILE A CA 1
ATOM 1422 C C . ILE A 1 178 ? 8.254 -8.022 -24.825 1.00 91.88 178 ILE A C 1
ATOM 1424 O O . ILE A 1 178 ? 8.303 -7.098 -25.641 1.00 91.88 178 ILE A O 1
ATOM 1428 N N . GLN A 1 179 ? 7.996 -9.281 -25.176 1.00 91.94 179 GLN A N 1
ATOM 1429 C CA . GLN A 1 179 ? 7.792 -9.685 -26.554 1.00 91.94 179 GLN A CA 1
ATOM 1430 C C . GLN A 1 179 ? 6.603 -8.956 -27.177 1.00 91.94 179 GLN A C 1
ATOM 1432 O O . GLN A 1 179 ? 6.737 -8.432 -28.279 1.00 91.94 179 GLN A O 1
ATOM 1437 N N . GLU A 1 180 ? 5.473 -8.891 -26.481 1.00 88.12 180 GLU A N 1
ATOM 1438 C CA . GLU A 1 180 ? 4.264 -8.220 -26.957 1.00 88.12 180 GLU A CA 1
ATOM 1439 C C . GLU A 1 180 ? 4.464 -6.698 -26.978 1.00 88.12 180 GLU A C 1
ATOM 1441 O O . GLU A 1 180 ? 4.407 -6.079 -28.041 1.00 88.12 180 GLU A O 1
ATOM 1446 N N . SER A 1 181 ? 4.831 -6.102 -25.840 1.00 86.06 181 SER A N 1
ATOM 1447 C CA . SER A 1 181 ? 4.806 -4.642 -25.664 1.00 86.06 181 SER A CA 1
ATOM 1448 C C . SER A 1 181 ? 5.988 -3.908 -26.297 1.00 86.06 181 SER A C 1
ATOM 1450 O O . SER A 1 181 ? 5.838 -2.768 -26.739 1.00 86.06 181 SER A O 1
ATOM 1452 N N . CYS A 1 182 ? 7.169 -4.532 -26.336 1.00 87.50 182 CYS A N 1
ATOM 1453 C CA . CYS A 1 182 ? 8.412 -3.865 -26.731 1.00 87.50 182 CYS A CA 1
ATOM 1454 C C . CYS A 1 182 ? 8.981 -4.353 -28.066 1.00 87.50 182 CYS A C 1
ATOM 1456 O O . CYS A 1 182 ? 9.751 -3.621 -28.690 1.00 87.50 182 CYS A O 1
ATOM 1458 N N . ILE A 1 183 ? 8.631 -5.568 -28.511 1.00 87.12 183 ILE A N 1
ATOM 1459 C CA . ILE A 1 183 ? 9.211 -6.175 -29.720 1.00 87.12 183 ILE A CA 1
ATOM 1460 C C . ILE A 1 183 ? 8.181 -6.315 -30.852 1.00 87.12 183 ILE A C 1
ATOM 1462 O O . ILE A 1 183 ? 8.447 -5.866 -31.967 1.00 87.12 183 ILE A O 1
ATOM 1466 N N . GLN A 1 184 ? 7.020 -6.932 -30.602 1.00 83.50 184 GLN A N 1
ATOM 1467 C CA . GLN A 1 184 ? 6.038 -7.282 -31.638 1.00 83.50 184 GLN A CA 1
ATOM 1468 C C . GLN A 1 184 ? 5.059 -6.153 -31.964 1.00 83.50 184 GLN A C 1
ATOM 1470 O O . GLN A 1 184 ? 4.876 -5.865 -33.148 1.00 83.50 184 GLN A O 1
ATOM 1475 N N . ASP A 1 185 ? 4.465 -5.501 -30.960 1.00 68.81 185 ASP A N 1
ATOM 1476 C CA . ASP A 1 185 ? 3.429 -4.477 -31.185 1.00 68.81 185 ASP A CA 1
ATOM 1477 C C . ASP A 1 185 ? 3.998 -3.069 -31.370 1.00 68.81 185 ASP A C 1
ATOM 1479 O O . ASP A 1 185 ? 3.312 -2.161 -31.853 1.00 68.81 185 ASP A O 1
ATOM 1483 N N . CYS A 1 186 ? 5.283 -2.895 -31.063 1.00 67.06 186 CYS A N 1
ATOM 1484 C CA . CYS A 1 186 ? 5.981 -1.625 -31.192 1.00 67.06 186 CYS A CA 1
ATOM 1485 C C . CYS A 1 186 ? 5.828 -0.979 -32.593 1.00 67.06 186 CYS A C 1
ATOM 1487 O O . CYS A 1 186 ? 5.429 0.182 -32.679 1.00 67.06 186 CYS A O 1
ATOM 1489 N N . PRO A 1 187 ? 5.993 -1.691 -33.725 1.00 57.97 187 PRO A N 1
ATOM 1490 C CA . PRO A 1 187 ? 5.919 -1.054 -35.041 1.00 57.97 187 PRO A CA 1
ATOM 1491 C C . PRO A 1 187 ? 4.523 -0.536 -35.445 1.00 57.97 187 PRO A C 1
ATOM 1493 O O . PRO A 1 187 ? 4.415 0.096 -36.496 1.00 57.97 187 PRO A O 1
ATOM 1496 N N . ILE A 1 188 ? 3.452 -0.853 -34.700 1.00 49.88 188 ILE A N 1
ATOM 1497 C CA . ILE A 1 188 ? 2.059 -0.668 -35.153 1.00 49.88 188 ILE A CA 1
ATOM 1498 C C . ILE A 1 188 ? 1.223 0.162 -34.165 1.00 49.88 188 ILE A C 1
ATOM 1500 O O . ILE A 1 188 ? 0.445 1.010 -34.604 1.00 49.88 188 ILE A O 1
ATOM 1504 N N . SER A 1 189 ? 1.373 -0.056 -32.855 1.00 55.97 189 SER A N 1
ATOM 1505 C CA . SER A 1 189 ? 0.577 0.626 -31.815 1.00 55.97 189 SER A CA 1
ATOM 1506 C C . SER A 1 189 ? 1.191 0.560 -30.410 1.00 55.97 189 SER A C 1
ATOM 1508 O O . SER A 1 189 ? 0.498 0.843 -29.433 1.00 55.97 189 SER A O 1
ATOM 1510 N N . GLY A 1 190 ? 2.445 0.119 -30.297 1.00 58.16 190 GLY A N 1
ATOM 1511 C CA . GLY A 1 190 ? 3.100 -0.139 -29.020 1.00 58.16 190 GLY A CA 1
ATOM 1512 C C . GLY A 1 190 ? 3.662 1.111 -28.345 1.00 58.16 190 GLY A C 1
ATOM 1513 O O . GLY A 1 190 ? 3.403 2.246 -28.747 1.00 58.16 190 GLY A O 1
ATOM 1514 N N . ALA A 1 191 ? 4.430 0.871 -27.286 1.00 68.56 191 ALA A N 1
ATOM 1515 C CA . ALA A 1 191 ? 5.065 1.903 -26.482 1.00 68.56 191 ALA A CA 1
ATOM 1516 C C . ALA A 1 191 ? 5.919 2.865 -27.325 1.00 68.56 191 ALA A C 1
ATOM 1518 O O . ALA A 1 191 ? 6.585 2.464 -28.280 1.00 68.56 191 ALA A O 1
ATOM 1519 N N . HIS A 1 192 ? 5.936 4.143 -26.951 1.00 79.44 192 HIS A N 1
ATOM 1520 C CA . HIS A 1 192 ? 6.801 5.144 -27.568 1.00 79.44 192 HIS A CA 1
ATOM 1521 C C . HIS A 1 192 ? 8.282 4.800 -27.364 1.00 79.44 192 HIS A C 1
ATOM 1523 O O . HIS A 1 192 ? 9.076 4.864 -28.309 1.00 79.44 192 HIS A O 1
ATOM 1529 N N . SER A 1 193 ? 8.644 4.390 -26.148 1.00 84.88 193 SER A N 1
ATOM 1530 C CA . SER A 1 193 ? 9.953 3.814 -25.863 1.00 84.88 193 SER A CA 1
ATOM 1531 C C . SER A 1 193 ? 9.836 2.643 -24.898 1.00 84.88 193 SER A C 1
ATOM 1533 O O . SER A 1 193 ? 8.909 2.565 -24.091 1.00 84.88 193 SER A O 1
ATOM 1535 N N . CYS A 1 194 ? 10.773 1.710 -25.018 1.00 89.38 194 CYS A N 1
ATOM 1536 C CA . CYS A 1 194 ? 10.925 0.625 -24.069 1.00 89.38 194 CYS A CA 1
ATOM 1537 C C . CYS A 1 194 ? 12.404 0.484 -23.722 1.00 89.38 194 CYS A C 1
ATOM 1539 O O . CYS A 1 194 ? 13.242 0.380 -24.621 1.00 89.38 194 CYS A O 1
ATOM 1541 N N . ASN A 1 195 ? 12.727 0.477 -22.434 1.00 90.00 195 ASN A N 1
ATOM 1542 C CA . ASN A 1 195 ? 14.063 0.170 -21.939 1.00 90.00 195 ASN A CA 1
ATOM 1543 C C . ASN A 1 195 ? 13.996 -1.163 -21.201 1.00 90.00 195 ASN A C 1
ATOM 1545 O O . ASN A 1 195 ? 13.149 -1.350 -20.331 1.00 90.00 195 ASN A O 1
ATOM 1549 N N . ILE A 1 196 ? 14.873 -2.096 -21.567 1.00 93.62 196 ILE A N 1
ATOM 1550 C CA . ILE A 1 196 ? 14.916 -3.428 -20.965 1.00 93.62 196 ILE A CA 1
ATOM 1551 C C . ILE A 1 196 ? 16.313 -3.652 -20.408 1.00 93.62 196 ILE A C 1
ATOM 1553 O O . ILE A 1 196 ? 17.308 -3.526 -21.126 1.00 93.62 196 ILE A O 1
ATOM 1557 N N . GLU A 1 197 ? 16.380 -4.026 -19.138 1.00 94.88 197 GLU A N 1
ATOM 1558 C CA . GLU A 1 197 ? 17.612 -4.435 -18.484 1.00 94.88 197 GLU A CA 1
ATOM 1559 C C . GLU A 1 197 ? 17.608 -5.941 -18.251 1.00 94.88 197 GLU A C 1
ATOM 1561 O O . GLU A 1 197 ? 16.629 -6.510 -17.766 1.00 94.88 197 GLU A O 1
ATOM 1566 N N . TYR A 1 198 ? 18.731 -6.582 -18.563 1.00 95.06 198 TYR A N 1
ATOM 1567 C CA . TYR A 1 198 ? 18.953 -8.002 -18.321 1.00 95.06 198 TYR A CA 1
ATOM 1568 C C . TYR A 1 198 ? 20.060 -8.177 -17.290 1.00 95.06 198 TYR A C 1
ATOM 1570 O O . TYR A 1 198 ? 21.099 -7.515 -17.359 1.00 95.06 198 TYR A O 1
ATOM 1578 N N . THR A 1 199 ? 19.875 -9.113 -16.368 1.00 94.50 199 THR A N 1
ATOM 1579 C CA . THR A 1 199 ? 20.883 -9.457 -15.366 1.00 94.50 199 THR A CA 1
ATOM 1580 C C . THR A 1 199 ? 20.975 -10.967 -15.179 1.00 94.50 199 THR A C 1
ATOM 1582 O O . THR A 1 199 ? 20.142 -11.736 -15.662 1.00 94.50 199 THR A O 1
ATOM 1585 N N . MET A 1 200 ? 22.026 -11.400 -14.492 1.00 94.44 200 MET A N 1
ATOM 1586 C CA . MET A 1 200 ? 22.153 -12.776 -14.025 1.00 94.44 200 MET A CA 1
ATOM 1587 C C . MET A 1 200 ? 21.401 -12.939 -12.705 1.00 94.44 200 MET A C 1
ATOM 1589 O O . MET A 1 200 ? 21.398 -12.019 -11.888 1.00 94.44 200 MET A O 1
ATOM 1593 N N . SER A 1 201 ? 20.811 -14.112 -12.481 1.00 91.25 201 SER A N 1
ATOM 1594 C CA . SER A 1 201 ? 20.277 -14.515 -11.175 1.00 91.25 201 SER A CA 1
ATOM 1595 C C . SER A 1 201 ? 21.331 -14.371 -10.072 1.00 91.25 201 SER A C 1
ATOM 1597 O O . SER A 1 201 ? 22.536 -14.383 -10.340 1.00 91.25 201 SER A O 1
ATOM 1599 N N . ASP A 1 202 ? 20.899 -14.265 -8.817 1.00 86.62 202 ASP A N 1
ATOM 1600 C CA . ASP A 1 202 ? 21.786 -14.040 -7.666 1.00 86.62 202 ASP A CA 1
ATOM 1601 C C . ASP A 1 202 ? 22.819 -15.167 -7.492 1.00 86.62 202 ASP A C 1
ATOM 1603 O O . ASP A 1 202 ? 23.938 -14.956 -7.018 1.00 86.62 202 ASP A O 1
ATOM 1607 N N . ASP A 1 203 ? 22.457 -16.377 -7.916 1.00 87.00 203 ASP A N 1
ATOM 1608 C CA . ASP A 1 203 ? 23.324 -17.556 -7.950 1.00 87.00 203 ASP A CA 1
ATOM 1609 C C . ASP A 1 203 ? 24.146 -17.688 -9.251 1.00 87.00 203 ASP A C 1
ATOM 1611 O O . ASP A 1 203 ? 24.952 -18.612 -9.390 1.00 87.00 203 ASP A O 1
ATOM 1615 N N . GLY A 1 204 ? 23.960 -16.770 -10.204 1.00 90.31 204 GLY A N 1
ATOM 1616 C CA . GLY A 1 204 ? 24.619 -16.737 -11.507 1.00 90.31 204 GLY A CA 1
ATOM 1617 C C . GLY A 1 204 ? 24.230 -17.879 -12.450 1.00 90.31 204 GLY A C 1
ATOM 1618 O O . GLY A 1 204 ? 24.979 -18.162 -13.387 1.00 90.31 204 GLY A O 1
ATOM 1619 N N . SER A 1 205 ? 23.119 -18.572 -12.193 1.00 89.19 205 SER A N 1
ATOM 1620 C CA . SER A 1 205 ? 22.715 -19.773 -12.931 1.00 89.19 205 SER A CA 1
ATOM 1621 C C . SER A 1 205 ? 22.012 -19.496 -14.264 1.00 89.19 205 SER A C 1
ATOM 1623 O O . SER A 1 205 ? 22.172 -20.292 -15.191 1.00 89.19 205 SER A O 1
ATOM 1625 N N . PHE A 1 206 ? 21.290 -18.381 -14.402 1.00 90.50 206 PHE A N 1
ATOM 1626 C CA . PHE A 1 206 ? 20.592 -18.008 -15.639 1.00 90.50 206 PHE A CA 1
ATOM 1627 C C . PHE A 1 206 ? 20.471 -16.487 -15.802 1.00 90.50 206 PHE A C 1
ATOM 1629 O O . PHE A 1 206 ? 20.587 -15.734 -14.837 1.00 90.50 206 PHE A O 1
ATOM 1636 N N . MET A 1 207 ? 20.243 -16.039 -17.039 1.00 94.00 207 MET A N 1
ATOM 1637 C CA . MET A 1 207 ? 19.971 -14.638 -17.374 1.00 94.00 207 MET A CA 1
ATOM 1638 C C . MET A 1 207 ? 18.463 -14.401 -17.453 1.00 94.00 207 MET A C 1
ATOM 1640 O O . MET A 1 207 ? 17.741 -15.243 -17.983 1.00 94.00 207 MET A O 1
ATOM 1644 N N . PHE A 1 208 ? 17.993 -13.265 -16.951 1.00 94.75 208 PHE A N 1
ATOM 1645 C CA . PHE A 1 208 ? 16.582 -12.880 -16.976 1.00 94.75 208 PHE A CA 1
ATOM 1646 C C . PHE A 1 208 ? 16.438 -11.354 -17.134 1.00 94.75 208 PHE A C 1
ATOM 1648 O O . PHE A 1 208 ? 17.417 -10.628 -16.924 1.00 94.75 208 PHE A O 1
ATOM 1655 N N . PRO A 1 209 ? 15.252 -10.842 -17.507 1.00 95.88 209 PRO A N 1
ATOM 1656 C CA . PRO A 1 209 ? 15.000 -9.409 -17.555 1.00 95.88 209 PRO A CA 1
ATOM 1657 C C . PRO A 1 209 ? 14.766 -8.899 -16.130 1.00 95.88 209 PRO A C 1
ATOM 1659 O O . PRO A 1 209 ? 13.817 -9.319 -15.474 1.00 95.88 209 PRO A O 1
ATOM 1662 N N . SER A 1 210 ? 15.627 -8.018 -15.627 1.00 93.88 210 SER A N 1
ATOM 1663 C CA . SER A 1 210 ? 15.480 -7.436 -14.287 1.00 93.88 210 SER A CA 1
ATOM 1664 C C . SER A 1 210 ? 14.589 -6.213 -14.252 1.00 93.88 210 SER A C 1
ATOM 1666 O O . SER A 1 210 ? 13.985 -5.941 -13.219 1.00 93.88 210 SER A O 1
ATOM 1668 N N . SER A 1 211 ? 14.515 -5.461 -15.346 1.00 93.56 211 SER A N 1
ATOM 1669 C CA . SER A 1 211 ? 13.695 -4.259 -15.407 1.00 93.56 211 SER A CA 1
ATOM 1670 C C . SER A 1 211 ? 13.149 -4.050 -16.808 1.00 93.56 211 SER A C 1
ATOM 1672 O O . SER A 1 211 ? 13.848 -4.299 -17.793 1.00 93.56 211 SER A O 1
ATOM 1674 N N . ILE A 1 212 ? 11.902 -3.600 -16.885 1.00 92.31 212 ILE A N 1
ATOM 1675 C CA . ILE A 1 212 ? 11.292 -3.099 -18.110 1.00 92.31 212 ILE A CA 1
ATOM 1676 C C . ILE A 1 212 ? 10.640 -1.766 -17.775 1.00 92.31 212 ILE A C 1
ATOM 1678 O O . ILE A 1 212 ? 9.765 -1.697 -16.913 1.00 92.31 212 ILE A O 1
ATOM 1682 N N . GLU A 1 213 ? 11.035 -0.727 -18.488 1.00 90.94 213 GLU A N 1
ATOM 1683 C CA . GLU A 1 213 ? 10.390 0.578 -18.471 1.00 90.94 213 GLU A CA 1
ATOM 1684 C C . GLU A 1 213 ? 9.693 0.776 -19.815 1.00 90.94 213 GLU A C 1
ATOM 1686 O O . GLU A 1 213 ? 10.339 0.775 -20.862 1.00 90.94 213 GLU A O 1
ATOM 1691 N N . ILE A 1 214 ? 8.371 0.910 -19.779 1.00 89.12 214 ILE A N 1
ATOM 1692 C CA . ILE A 1 214 ? 7.510 1.078 -20.944 1.00 89.12 214 ILE A CA 1
ATOM 1693 C C . ILE A 1 214 ? 6.900 2.473 -20.873 1.00 89.12 214 ILE A C 1
ATOM 1695 O O . ILE A 1 214 ? 6.099 2.767 -19.987 1.00 89.12 214 ILE A O 1
ATOM 1699 N N . ASP A 1 215 ? 7.276 3.334 -21.809 1.00 86.88 215 ASP A N 1
ATOM 1700 C CA . ASP A 1 215 ? 6.721 4.674 -21.944 1.00 86.88 215 ASP A CA 1
ATOM 1701 C C . ASP A 1 215 ? 5.708 4.690 -23.086 1.00 86.88 215 ASP A C 1
ATOM 1703 O O . ASP A 1 215 ? 6.071 4.540 -24.254 1.00 86.88 215 ASP A O 1
ATOM 1707 N N . PHE A 1 216 ? 4.429 4.867 -22.760 1.00 80.62 216 PHE A N 1
ATOM 1708 C CA . PHE A 1 216 ? 3.362 4.923 -23.758 1.00 80.62 216 PHE A CA 1
ATOM 1709 C C . PHE A 1 216 ? 3.173 6.314 -24.381 1.00 80.62 216 PHE A C 1
ATOM 1711 O O . PHE A 1 216 ? 2.428 6.435 -25.355 1.00 80.62 216 PHE A O 1
ATOM 1718 N N . ASN A 1 217 ? 3.826 7.366 -23.871 1.00 76.00 217 ASN A N 1
ATOM 1719 C CA . ASN A 1 217 ? 3.535 8.741 -24.264 1.00 76.00 217 ASN A CA 1
ATOM 1720 C C . ASN A 1 217 ? 4.774 9.460 -24.815 1.00 76.00 217 ASN A C 1
ATOM 1722 O O . ASN A 1 217 ? 5.748 9.711 -24.122 1.00 76.00 217 ASN A O 1
ATOM 1726 N N . SER A 1 218 ? 4.716 9.893 -26.076 1.00 63.41 218 SER A N 1
ATOM 1727 C CA . SER A 1 218 ? 5.828 10.613 -26.712 1.00 63.41 218 SER A CA 1
ATOM 1728 C C . SER A 1 218 ? 6.021 12.047 -26.210 1.00 63.41 218 SER A C 1
ATOM 1730 O O . SER A 1 218 ? 6.992 12.710 -26.585 1.00 63.41 218 SER A O 1
ATOM 1732 N N . SER A 1 219 ? 5.078 12.577 -25.423 1.00 62.97 219 SER A N 1
ATOM 1733 C CA . SER A 1 219 ? 5.131 13.957 -24.949 1.00 62.97 219 SER A CA 1
ATOM 1734 C C . SER A 1 219 ? 5.877 14.057 -23.618 1.00 62.97 219 SER A C 1
ATOM 1736 O O . SER A 1 219 ? 5.387 13.664 -22.564 1.00 62.97 219 SER A O 1
ATOM 1738 N N . SER A 1 220 ? 7.054 14.684 -23.658 1.00 54.56 220 SER A N 1
ATOM 1739 C CA . SER A 1 220 ? 7.957 14.929 -22.520 1.00 54.56 220 SER A CA 1
ATOM 1740 C C . SER A 1 220 ? 7.368 15.739 -21.351 1.00 54.56 220 SER A C 1
ATOM 1742 O O . SER A 1 220 ? 8.085 16.076 -20.413 1.00 54.56 220 SER A O 1
ATOM 1744 N N . ALA A 1 221 ? 6.082 16.091 -21.402 1.00 53.38 221 ALA A N 1
ATOM 1745 C CA . ALA A 1 221 ? 5.397 16.892 -20.395 1.00 53.38 221 ALA A CA 1
ATOM 1746 C C . ALA A 1 221 ? 4.539 16.064 -19.420 1.00 53.38 221 ALA A C 1
ATOM 1748 O O . ALA A 1 221 ? 4.049 16.631 -18.445 1.00 53.38 221 ALA A O 1
ATOM 1749 N N . ALA A 1 222 ? 4.356 14.759 -19.648 1.00 54.59 222 ALA A N 1
ATOM 1750 C CA . ALA A 1 222 ? 3.588 13.903 -18.750 1.00 54.59 222 ALA A CA 1
ATOM 1751 C C . ALA A 1 222 ? 4.297 12.559 -18.535 1.00 54.59 222 ALA A C 1
ATOM 1753 O O . ALA A 1 222 ? 4.080 11.612 -19.277 1.00 54.59 222 ALA A O 1
ATOM 1754 N N . THR A 1 223 ? 5.068 12.441 -17.451 1.00 56.75 223 THR A N 1
ATOM 1755 C CA . THR A 1 223 ? 5.582 11.163 -16.909 1.00 56.75 223 THR A CA 1
ATOM 1756 C C . THR A 1 223 ? 4.465 10.236 -16.395 1.00 56.75 223 THR A C 1
ATOM 1758 O O . THR A 1 223 ? 4.731 9.238 -15.735 1.00 56.75 223 THR A O 1
ATOM 1761 N N . GLN A 1 224 ? 3.198 10.565 -16.670 1.00 62.31 224 GLN A N 1
ATOM 1762 C CA . GLN A 1 224 ? 2.021 9.928 -16.081 1.00 62.31 224 GLN A CA 1
ATOM 1763 C C . GLN A 1 224 ? 1.704 8.541 -16.656 1.00 62.31 224 GLN A C 1
ATOM 1765 O O . GLN A 1 224 ? 0.929 7.808 -16.048 1.00 62.31 224 GLN A O 1
ATOM 1770 N N . ASP A 1 225 ? 2.354 8.157 -17.758 1.00 74.50 225 ASP A N 1
ATOM 1771 C CA . ASP A 1 225 ? 2.079 6.904 -18.467 1.00 74.50 225 ASP A CA 1
ATOM 1772 C C . ASP A 1 225 ? 3.309 5.977 -18.553 1.00 74.50 225 ASP A C 1
ATOM 1774 O O . ASP A 1 225 ? 3.317 5.028 -19.335 1.00 74.50 225 ASP A O 1
ATOM 1778 N N . THR A 1 226 ? 4.364 6.226 -17.765 1.00 84.06 226 THR A N 1
ATOM 1779 C CA . THR A 1 226 ? 5.534 5.334 -17.714 1.00 84.06 226 THR A CA 1
ATOM 1780 C C . THR A 1 226 ? 5.271 4.179 -16.756 1.00 84.06 226 THR A C 1
ATOM 1782 O O . THR A 1 226 ? 5.064 4.383 -15.557 1.00 84.06 226 THR A O 1
ATOM 1785 N N . HIS A 1 227 ? 5.282 2.962 -17.289 1.00 88.12 227 HIS A N 1
ATOM 1786 C CA . HIS A 1 227 ? 5.102 1.719 -16.554 1.00 88.12 227 HIS A CA 1
ATOM 1787 C C . HIS A 1 227 ? 6.466 1.075 -16.315 1.00 88.12 227 HIS A C 1
ATOM 1789 O O . HIS A 1 227 ? 7.167 0.744 -17.267 1.00 88.12 227 HIS A O 1
ATOM 1795 N N . ILE A 1 228 ? 6.838 0.867 -15.056 1.00 89.06 228 ILE A N 1
ATOM 1796 C CA . ILE A 1 228 ? 8.110 0.247 -14.686 1.00 89.06 228 ILE A CA 1
ATOM 1797 C C . ILE A 1 228 ? 7.828 -1.059 -13.959 1.00 89.06 228 ILE A C 1
ATOM 1799 O O . ILE A 1 228 ? 7.168 -1.077 -12.918 1.00 89.06 228 ILE A O 1
ATOM 1803 N N . TYR A 1 229 ? 8.375 -2.143 -14.487 1.00 91.50 229 TYR A N 1
ATOM 1804 C CA . TYR A 1 229 ? 8.295 -3.476 -13.920 1.00 91.50 229 TYR A CA 1
ATOM 1805 C C . TYR A 1 229 ? 9.690 -3.922 -13.496 1.00 91.50 229 TYR A C 1
ATOM 1807 O O . TYR A 1 229 ? 10.615 -3.874 -14.301 1.00 91.50 229 TYR A O 1
ATOM 1815 N N . ASN A 1 230 ? 9.853 -4.370 -12.253 1.00 91.25 230 ASN A N 1
ATOM 1816 C CA . ASN A 1 230 ? 11.149 -4.782 -11.718 1.00 91.25 230 ASN A CA 1
ATOM 1817 C C . ASN A 1 230 ? 11.086 -6.187 -11.123 1.00 91.25 230 ASN A C 1
ATOM 1819 O O . ASN A 1 230 ? 10.208 -6.478 -10.308 1.00 91.25 230 ASN A O 1
ATOM 1823 N N . LEU A 1 231 ? 12.068 -7.013 -11.479 1.00 92.00 231 LEU A N 1
ATOM 1824 C CA . LEU A 1 231 ? 12.354 -8.308 -10.875 1.00 92.00 231 LEU A CA 1
ATOM 1825 C C . LEU A 1 231 ? 13.669 -8.238 -10.093 1.00 92.00 231 LEU A C 1
ATOM 1827 O O . LEU A 1 231 ? 14.702 -7.826 -10.618 1.00 92.00 231 LEU A O 1
ATOM 1831 N N . PHE A 1 232 ? 13.648 -8.676 -8.840 1.00 89.69 232 PHE A N 1
ATOM 1832 C CA . PHE A 1 232 ? 14.820 -8.710 -7.960 1.00 89.69 232 PHE A CA 1
ATOM 1833 C C . PHE A 1 232 ? 14.811 -9.957 -7.073 1.00 89.69 232 PHE A C 1
ATOM 1835 O O . PHE A 1 232 ? 13.819 -10.681 -7.023 1.00 89.69 232 PHE A O 1
ATOM 1842 N N . ASN A 1 233 ? 15.929 -10.231 -6.393 1.00 87.69 233 ASN A N 1
ATOM 1843 C CA . ASN A 1 233 ? 16.143 -11.440 -5.583 1.00 87.69 233 ASN A CA 1
ATOM 1844 C C . ASN A 1 233 ? 15.883 -12.749 -6.355 1.00 87.69 233 ASN A C 1
ATOM 1846 O O . ASN A 1 233 ? 15.294 -13.697 -5.832 1.00 87.69 233 ASN A O 1
ATOM 1850 N N . VAL A 1 234 ? 16.241 -12.778 -7.640 1.00 90.38 234 VAL A N 1
ATOM 1851 C CA . VAL A 1 234 ? 15.928 -13.909 -8.515 1.00 90.38 234 VAL A CA 1
ATOM 1852 C C . VAL A 1 234 ? 16.960 -15.006 -8.314 1.00 90.38 234 VAL A C 1
ATOM 1854 O O . VAL A 1 234 ? 18.143 -14.808 -8.584 1.00 90.38 234 VAL A O 1
ATOM 1857 N N . SER A 1 235 ? 16.523 -16.182 -7.872 1.00 91.62 235 SER A N 1
ATOM 1858 C CA . SER A 1 235 ? 17.423 -17.304 -7.586 1.00 91.62 235 SER A CA 1
ATOM 1859 C C . SER A 1 235 ? 16.791 -18.654 -7.908 1.00 91.62 235 SER A C 1
ATOM 1861 O O . SER A 1 235 ? 15.575 -18.833 -7.798 1.00 91.62 235 SER A O 1
ATOM 1863 N N . SER A 1 236 ? 17.619 -19.624 -8.316 1.00 92.81 236 SER A N 1
ATOM 1864 C CA . SER A 1 236 ? 17.187 -21.020 -8.351 1.00 92.81 236 SER A CA 1
ATOM 1865 C C . SER A 1 236 ? 17.162 -21.589 -6.933 1.00 92.81 236 SER A C 1
ATOM 1867 O O . SER A 1 236 ? 18.001 -21.258 -6.094 1.00 92.81 236 SER A O 1
ATOM 1869 N N . VAL A 1 237 ? 16.190 -22.454 -6.659 1.00 89.69 237 VAL A N 1
ATOM 1870 C CA . VAL A 1 237 ? 16.022 -23.104 -5.351 1.00 89.69 237 VAL A CA 1
ATOM 1871 C C . VAL A 1 237 ? 15.748 -24.591 -5.543 1.00 89.69 237 VAL A C 1
ATOM 1873 O O . VAL A 1 237 ? 15.279 -25.008 -6.607 1.00 89.69 237 VAL A O 1
ATOM 1876 N N . ASP A 1 238 ? 16.032 -25.416 -4.531 1.00 89.88 238 ASP A N 1
ATOM 1877 C CA . ASP A 1 238 ? 15.613 -26.816 -4.586 1.00 89.88 238 ASP A CA 1
ATOM 1878 C C . ASP A 1 238 ? 14.077 -26.875 -4.569 1.00 89.88 238 ASP A C 1
ATOM 1880 O O . ASP A 1 238 ? 13.400 -26.173 -3.814 1.00 89.88 238 ASP A O 1
ATOM 1884 N N . CYS A 1 239 ? 13.497 -27.729 -5.408 1.00 87.50 239 CYS A N 1
ATOM 1885 C CA . CYS A 1 239 ? 12.055 -27.931 -5.431 1.00 87.50 239 CYS A CA 1
ATOM 1886 C C . CYS A 1 239 ? 11.507 -28.487 -4.112 1.00 87.50 239 CYS A C 1
ATOM 1888 O O . CYS A 1 239 ? 10.313 -28.320 -3.847 1.00 87.50 239 CYS A O 1
ATOM 1890 N N . SER A 1 240 ? 12.339 -29.154 -3.301 1.00 83.69 240 SER A N 1
ATOM 1891 C CA . SER A 1 240 ? 11.961 -29.540 -1.938 1.00 83.69 240 SER A CA 1
ATOM 1892 C C . SER A 1 240 ? 11.803 -28.335 -1.021 1.00 83.69 240 SER A C 1
ATOM 1894 O O . SER A 1 240 ? 10.901 -28.333 -0.188 1.00 83.69 240 SER A O 1
ATOM 1896 N N . ASP A 1 241 ? 12.625 -27.303 -1.207 1.00 79.25 241 ASP A N 1
ATOM 1897 C CA . ASP A 1 241 ? 12.559 -26.088 -0.400 1.00 79.25 241 ASP A CA 1
ATOM 1898 C C . ASP A 1 241 ? 11.275 -25.334 -0.740 1.00 79.25 241 ASP A C 1
ATOM 1900 O O . ASP A 1 241 ? 10.576 -24.901 0.165 1.00 79.25 241 ASP A O 1
ATOM 1904 N N . ILE A 1 242 ? 10.879 -25.291 -2.024 1.00 75.25 242 ILE A N 1
ATOM 1905 C CA . ILE A 1 242 ? 9.561 -24.770 -2.434 1.00 75.25 242 ILE A CA 1
ATOM 1906 C C . ILE A 1 242 ? 8.412 -25.531 -1.760 1.00 75.25 242 ILE A C 1
ATOM 1908 O O . ILE A 1 242 ? 7.388 -24.932 -1.476 1.00 75.25 242 ILE A O 1
ATOM 1912 N N . GLN A 1 243 ? 8.565 -26.826 -1.472 1.00 64.12 243 GLN A N 1
ATOM 1913 C CA . GLN A 1 243 ? 7.518 -27.628 -0.836 1.00 64.12 243 GLN A CA 1
ATOM 1914 C C . GLN A 1 243 ? 7.395 -27.371 0.673 1.00 64.12 243 GLN A C 1
ATOM 1916 O O . GLN A 1 243 ? 6.286 -27.342 1.191 1.00 64.12 243 GLN A O 1
ATOM 1921 N N . GLU A 1 244 ? 8.504 -27.148 1.387 1.00 58.56 244 GLU A N 1
ATOM 1922 C CA . GLU A 1 244 ? 8.443 -26.616 2.763 1.00 58.56 244 GLU A CA 1
ATOM 1923 C C . GLU A 1 244 ? 7.942 -25.166 2.778 1.00 58.56 244 GLU A C 1
ATOM 1925 O O . GLU A 1 244 ? 7.379 -24.699 3.767 1.00 58.56 244 GLU A O 1
ATOM 1930 N N . MET A 1 245 ? 8.124 -24.482 1.648 1.00 58.03 245 MET A N 1
ATOM 1931 C CA . MET A 1 245 ? 7.660 -23.138 1.378 1.00 58.03 245 MET A CA 1
ATOM 1932 C C . MET A 1 245 ? 6.271 -23.060 0.720 1.00 58.03 245 MET A C 1
ATOM 1934 O O . MET A 1 245 ? 5.827 -21.950 0.428 1.00 58.03 245 MET A O 1
ATOM 1938 N N . GLU A 1 246 ? 5.556 -24.162 0.503 1.00 61.12 246 GLU A N 1
ATOM 1939 C CA . GLU A 1 246 ? 4.114 -24.099 0.280 1.00 61.12 246 GLU A CA 1
ATOM 1940 C C . GLU A 1 246 ? 3.581 -23.588 1.617 1.00 61.12 246 GLU A C 1
ATOM 1942 O O . GLU A 1 246 ? 3.562 -24.343 2.590 1.00 61.12 246 GLU A O 1
ATOM 1947 N N . ASN A 1 247 ? 3.329 -22.268 1.700 1.00 58.06 247 ASN A N 1
ATOM 1948 C CA . ASN A 1 247 ? 2.831 -21.597 2.895 1.00 58.06 247 ASN A CA 1
ATOM 1949 C C . ASN A 1 247 ? 1.777 -22.523 3.475 1.00 58.06 247 ASN A C 1
ATOM 1951 O O . ASN A 1 247 ? 0.771 -22.770 2.813 1.00 58.06 247 ASN A O 1
ATOM 1955 N N . GLN A 1 248 ? 2.038 -23.098 4.653 1.00 67.06 248 GLN A N 1
ATOM 1956 C CA . GLN A 1 248 ? 0.983 -23.783 5.377 1.00 67.06 248 GLN A CA 1
ATOM 1957 C C . GLN A 1 248 ? -0.028 -22.686 5.650 1.00 67.06 248 GLN A C 1
ATOM 1959 O O . GLN A 1 248 ? 0.155 -21.881 6.555 1.00 67.06 248 GLN A O 1
ATOM 1964 N N . LEU A 1 249 ? -1.008 -22.546 4.766 1.00 74.44 249 LEU A N 1
ATOM 1965 C CA . LEU A 1 249 ? -2.144 -21.703 5.024 1.00 74.44 249 LEU A CA 1
ATOM 1966 C C . LEU A 1 249 ? -2.787 -22.268 6.276 1.00 74.44 249 LEU A C 1
ATOM 1968 O O . LEU A 1 249 ? -2.673 -23.467 6.569 1.00 74.44 249 LEU A O 1
ATOM 1972 N N . CYS A 1 250 ? -3.435 -21.395 7.033 1.00 83.88 250 CYS A N 1
ATOM 1973 C CA . CYS A 1 250 ? -4.208 -21.841 8.170 1.00 83.88 250 CYS A CA 1
ATOM 1974 C C . CYS A 1 250 ? -3.333 -22.474 9.266 1.00 83.88 250 CYS A C 1
ATOM 1976 O O . CYS A 1 250 ? -3.724 -23.454 9.899 1.00 83.88 250 CYS A O 1
ATOM 1978 N N . VAL A 1 251 ? -2.147 -21.914 9.536 1.00 83.38 251 VAL A N 1
ATOM 1979 C CA . VAL A 1 251 ? -1.363 -22.300 10.717 1.00 83.38 251 VAL A CA 1
ATOM 1980 C C . VAL A 1 251 ? -2.244 -22.153 11.957 1.00 83.38 251 VAL A C 1
ATOM 1982 O O . VAL A 1 251 ? -2.858 -21.111 12.184 1.00 83.38 251 VAL A O 1
ATOM 1985 N N . ASP A 1 252 ? -2.328 -23.231 12.739 1.00 85.31 252 ASP A N 1
ATOM 1986 C CA . ASP A 1 252 ? -3.103 -23.320 13.979 1.00 85.31 252 ASP A CA 1
ATOM 1987 C C . ASP A 1 252 ? -4.620 -23.051 13.842 1.00 85.31 252 ASP A C 1
ATOM 1989 O O . ASP A 1 252 ? -5.303 -22.860 14.856 1.00 85.31 252 ASP A O 1
ATOM 1993 N N . TRP A 1 253 ? -5.184 -23.113 12.624 1.00 90.75 253 TRP A N 1
ATOM 1994 C CA . TRP A 1 253 ? -6.584 -22.748 12.360 1.00 90.75 253 TRP A CA 1
ATOM 1995 C C . TRP A 1 253 ? -7.598 -23.538 13.186 1.00 90.75 253 TRP A C 1
ATOM 1997 O O . TRP A 1 253 ? -8.580 -22.960 13.635 1.00 90.75 253 TRP A O 1
ATOM 2007 N N . GLU A 1 254 ? -7.367 -24.832 13.443 1.00 92.88 254 GLU A N 1
ATOM 2008 C CA . GLU A 1 254 ? -8.274 -25.652 14.260 1.00 92.88 254 GLU A CA 1
ATOM 2009 C C . GLU A 1 254 ? -8.388 -25.092 15.685 1.00 92.88 254 GLU A C 1
ATOM 2011 O O . GLU A 1 254 ? -9.469 -25.063 16.279 1.00 92.88 254 GLU A O 1
ATOM 2016 N N . SER A 1 255 ? -7.266 -24.619 16.235 1.00 93.00 255 SER A N 1
ATOM 2017 C CA . SER A 1 255 ? -7.230 -24.022 17.569 1.00 93.00 255 SER A CA 1
ATOM 2018 C C . SER A 1 255 ? -7.888 -22.640 17.580 1.00 93.00 255 SER A C 1
ATOM 2020 O O . SER A 1 255 ? -8.665 -22.341 18.490 1.00 93.00 255 SER A O 1
ATOM 2022 N N . THR A 1 256 ? -7.658 -21.842 16.533 1.00 92.69 256 THR A N 1
ATOM 2023 C CA . THR A 1 256 ? -8.280 -20.527 16.341 1.00 92.69 256 THR A CA 1
ATOM 2024 C C . THR A 1 256 ? -9.789 -20.646 16.139 1.00 92.69 256 THR A C 1
ATOM 2026 O O . THR A 1 256 ? -10.538 -19.889 16.751 1.00 92.69 256 THR A O 1
ATOM 2029 N N . ALA A 1 257 ? -10.254 -21.632 15.368 1.00 94.94 257 ALA A N 1
ATOM 2030 C CA . ALA A 1 257 ? -11.667 -21.932 15.154 1.00 94.94 257 ALA A CA 1
ATOM 2031 C C . ALA A 1 257 ? -12.359 -22.331 16.459 1.00 94.94 257 ALA A C 1
ATOM 2033 O O . ALA A 1 257 ? -13.399 -21.771 16.795 1.00 94.94 257 ALA A O 1
ATOM 2034 N N . ALA A 1 258 ? -11.749 -23.219 17.249 1.00 95.81 258 ALA A N 1
ATOM 2035 C CA . ALA A 1 258 ? -12.294 -23.602 18.548 1.00 95.81 258 ALA A CA 1
ATOM 2036 C C . ALA A 1 258 ? -12.376 -22.411 19.526 1.00 95.81 258 ALA A C 1
ATOM 2038 O O . ALA A 1 258 ? -13.360 -22.272 20.256 1.00 95.81 258 ALA A O 1
ATOM 2039 N N . ALA A 1 259 ? -11.361 -21.537 19.544 1.00 95.88 259 ALA A N 1
ATOM 2040 C CA . ALA A 1 259 ? -11.371 -20.323 20.361 1.00 95.88 259 ALA A CA 1
ATOM 2041 C C . ALA A 1 259 ? -12.427 -19.311 19.883 1.00 95.88 259 ALA A C 1
ATOM 2043 O O . ALA A 1 259 ? -13.136 -18.738 20.711 1.00 95.88 259 ALA A O 1
ATOM 2044 N N . TYR A 1 260 ? -12.560 -19.131 18.565 1.00 96.44 260 TYR A N 1
ATOM 2045 C CA . TYR A 1 260 ? -13.588 -18.302 17.938 1.00 96.44 260 TYR A CA 1
ATOM 2046 C C . TYR A 1 260 ? -14.992 -18.784 18.299 1.00 96.44 260 TYR A C 1
ATOM 2048 O O . TYR A 1 260 ? -15.782 -17.989 18.792 1.00 96.44 260 TYR A O 1
ATOM 2056 N N . GLU A 1 261 ? -15.297 -20.074 18.125 1.00 96.75 261 GLU A N 1
ATOM 2057 C CA . GLU A 1 261 ? -16.616 -20.636 18.440 1.00 96.75 261 GLU A CA 1
ATOM 2058 C C . GLU A 1 261 ? -16.974 -20.412 19.917 1.00 96.75 261 GLU A C 1
ATOM 2060 O O . GLU A 1 261 ? -18.046 -19.894 20.225 1.00 96.75 261 GLU A O 1
ATOM 2065 N N . ALA A 1 262 ? -16.046 -20.706 20.835 1.00 96.38 262 ALA A N 1
ATOM 2066 C CA . ALA A 1 262 ? -16.261 -20.518 22.271 1.00 96.38 262 ALA A CA 1
ATOM 2067 C C . ALA A 1 262 ? -16.457 -19.043 22.677 1.00 96.38 262 ALA A C 1
ATOM 2069 O O . ALA A 1 262 ? -17.176 -18.748 23.640 1.00 96.38 262 ALA A O 1
ATOM 2070 N N . ALA A 1 263 ? -15.800 -18.116 21.978 1.00 96.38 263 ALA A N 1
ATOM 2071 C CA . ALA A 1 263 ? -15.943 -16.683 22.205 1.00 96.38 263 ALA A CA 1
ATOM 2072 C C . ALA A 1 263 ? -17.245 -16.139 21.597 1.00 96.38 263 ALA A C 1
ATOM 2074 O O . ALA A 1 263 ? -17.971 -15.398 22.261 1.00 96.38 263 ALA A O 1
ATOM 2075 N N . PHE A 1 264 ? -17.577 -16.554 20.373 1.00 96.94 264 PHE A N 1
ATOM 2076 C CA . PHE A 1 264 ? -18.778 -16.142 19.650 1.00 96.94 264 PHE A CA 1
ATOM 2077 C C . PHE A 1 264 ? -20.062 -16.661 20.312 1.00 96.94 264 PHE A C 1
ATOM 2079 O O . PHE A 1 264 ? -21.064 -15.955 20.347 1.00 96.94 264 PHE A O 1
ATOM 2086 N N . GLU A 1 265 ? -20.039 -17.837 20.948 1.00 96.44 265 GLU A N 1
ATOM 2087 C CA . GLU A 1 265 ? -21.154 -18.311 21.786 1.00 96.44 265 GLU A CA 1
ATOM 2088 C C . GLU A 1 265 ? -21.477 -17.369 22.963 1.00 96.44 265 GLU A C 1
ATOM 2090 O O . GLU A 1 265 ? -22.607 -17.347 23.455 1.00 96.44 265 GLU A O 1
ATOM 2095 N N . GLN A 1 266 ? -20.492 -16.592 23.426 1.00 95.69 266 GLN A N 1
ATOM 2096 C CA . GLN A 1 266 ? -20.640 -15.586 24.484 1.00 95.69 266 GLN A CA 1
ATOM 2097 C C . GLN A 1 266 ? -20.844 -14.171 23.929 1.00 95.69 266 GLN A C 1
ATOM 2099 O O . GLN A 1 266 ? -20.991 -13.220 24.702 1.00 95.69 266 GLN A O 1
ATOM 2104 N N . TRP A 1 267 ? -20.832 -14.005 22.607 1.00 95.69 267 TRP A N 1
ATOM 2105 C CA . TRP A 1 267 ? -21.126 -12.737 21.968 1.00 95.69 267 TRP A CA 1
ATOM 2106 C C . TRP A 1 267 ? -22.637 -12.512 21.936 1.00 95.69 267 TRP A C 1
ATOM 2108 O O . TRP A 1 267 ? -23.440 -13.371 21.575 1.00 95.69 267 TRP A O 1
ATOM 2118 N N . THR A 1 268 ? -23.050 -11.323 22.347 1.00 92.88 268 THR A N 1
ATOM 2119 C CA . THR A 1 268 ? -24.412 -10.838 22.156 1.00 92.88 268 THR A CA 1
ATOM 2120 C C . THR A 1 268 ? -24.300 -9.347 21.928 1.00 92.88 268 THR A C 1
ATOM 2122 O O . THR A 1 268 ? -23.941 -8.616 22.851 1.00 92.88 268 THR A O 1
ATOM 2125 N N . ALA A 1 269 ? -24.582 -8.915 20.699 1.00 89.88 269 ALA A N 1
ATOM 2126 C CA . ALA A 1 269 ? -24.495 -7.515 20.316 1.00 89.88 269 ALA A CA 1
ATOM 2127 C C . ALA A 1 269 ? -25.349 -6.650 21.264 1.00 89.88 269 ALA A C 1
ATOM 2129 O O . ALA A 1 269 ? -26.566 -6.860 21.368 1.00 89.88 269 ALA A O 1
ATOM 2130 N N . PRO A 1 270 ? -24.749 -5.686 21.984 1.00 92.00 270 PRO A N 1
ATOM 2131 C CA . PRO A 1 270 ? -25.519 -4.751 22.787 1.00 92.00 270 PRO A CA 1
ATOM 2132 C C . PRO A 1 270 ? -26.393 -3.879 21.890 1.00 92.00 270 PRO A C 1
ATOM 2134 O O . PRO A 1 270 ? -25.977 -3.481 20.804 1.00 92.00 270 PRO A O 1
ATOM 2137 N N . SER A 1 271 ? -27.572 -3.489 22.377 1.00 91.88 271 SER A N 1
ATOM 2138 C CA . SER A 1 271 ? -28.442 -2.554 21.648 1.00 91.88 271 SER A CA 1
ATOM 2139 C C . SER A 1 271 ? -27.791 -1.185 21.441 1.00 91.88 271 SER A C 1
ATOM 2141 O O . SER A 1 271 ? -28.216 -0.421 20.586 1.00 91.88 271 SER A O 1
ATOM 2143 N N . CYS A 1 272 ? -26.790 -0.833 22.248 1.00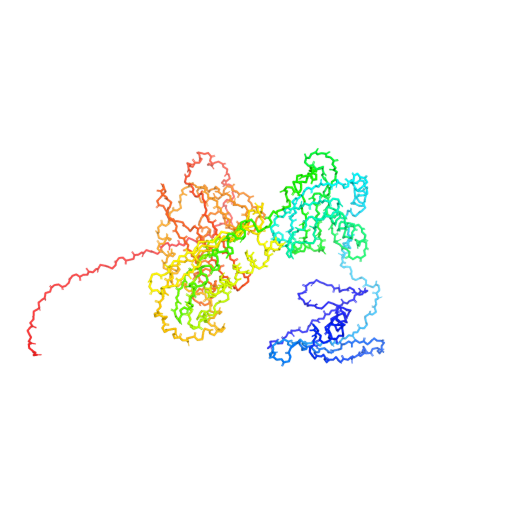 92.44 272 CYS A N 1
ATOM 2144 C CA . CYS A 1 272 ? -26.099 0.440 22.135 1.00 92.44 272 CYS A CA 1
ATOM 2145 C C . CYS A 1 272 ? -24.692 0.354 22.732 1.00 92.44 272 CYS A C 1
ATOM 2147 O O . CYS A 1 272 ? -24.530 -0.029 23.898 1.00 92.44 272 CYS A O 1
ATOM 2149 N N . TYR A 1 273 ? -23.682 0.695 21.937 1.00 93.06 273 TYR A N 1
ATOM 2150 C CA . TYR A 1 273 ? -22.288 0.717 22.367 1.00 93.06 273 TYR A CA 1
ATOM 2151 C C . TYR A 1 273 ? -21.444 1.664 21.506 1.00 93.06 273 TYR A C 1
ATOM 2153 O O . TYR A 1 273 ? -21.828 2.036 20.399 1.00 93.06 273 TYR A O 1
ATOM 2161 N N . SER A 1 274 ? -20.279 2.059 22.005 1.00 91.44 274 SER A N 1
ATOM 2162 C CA . SER A 1 274 ? -19.265 2.778 21.233 1.00 91.44 274 SER A CA 1
ATOM 2163 C C . SER A 1 274 ? -17.891 2.178 21.468 1.00 91.44 274 SER A C 1
ATOM 2165 O O . SER A 1 274 ? -17.642 1.595 22.520 1.00 91.44 274 SER A O 1
ATOM 2167 N N . PHE A 1 275 ? -17.013 2.279 20.479 1.00 92.31 275 PHE A N 1
ATOM 2168 C CA . PHE A 1 275 ? -15.654 1.757 20.554 1.00 92.31 275 PHE A CA 1
ATOM 2169 C C . PHE A 1 275 ? -14.712 2.583 19.685 1.00 92.31 275 PHE A C 1
ATOM 2171 O O . PHE A 1 275 ? -15.140 3.251 18.741 1.00 92.31 275 PHE A O 1
ATOM 2178 N N . THR A 1 276 ? -13.428 2.520 20.007 1.00 90.31 276 THR A N 1
ATOM 2179 C CA . THR A 1 276 ? -12.352 2.974 19.132 1.00 90.31 276 THR A CA 1
ATOM 2180 C C . THR A 1 276 ? -11.629 1.738 18.625 1.00 90.31 276 THR A C 1
ATOM 2182 O O . THR A 1 276 ? -11.424 0.791 19.384 1.00 90.31 276 THR A O 1
ATOM 2185 N N . TYR A 1 277 ? -11.233 1.723 17.362 1.00 92.56 277 TYR A N 1
ATOM 2186 C CA . TYR A 1 277 ? -10.269 0.742 16.892 1.00 92.56 277 TYR A CA 1
ATOM 2187 C C . TYR A 1 277 ? -9.125 1.419 16.162 1.00 92.56 277 TYR A C 1
ATOM 2189 O O . TYR A 1 277 ? -9.319 2.445 15.517 1.00 92.56 277 TYR A O 1
ATOM 2197 N N . SER A 1 278 ? -7.938 0.837 16.261 1.00 88.88 278 SER A N 1
ATOM 2198 C CA . SER A 1 278 ? -6.832 1.168 15.384 1.00 88.88 278 SER A CA 1
ATOM 2199 C C . SER A 1 278 ? -6.636 0.071 14.354 1.00 88.88 278 SER A C 1
ATOM 2201 O O . SER A 1 278 ? -6.812 -1.113 14.649 1.00 88.88 278 SER A O 1
ATOM 2203 N N . PHE A 1 279 ? -6.282 0.482 13.142 1.00 84.38 279 PHE A N 1
ATOM 2204 C CA . PHE A 1 279 ? -5.818 -0.407 12.088 1.00 84.38 279 PHE A CA 1
ATOM 2205 C C . PHE A 1 279 ? -4.364 -0.075 11.777 1.00 84.38 279 PHE A C 1
ATOM 2207 O O . PHE A 1 279 ? -4.023 1.084 11.533 1.00 84.38 279 PHE A O 1
ATOM 2214 N N . ALA A 1 280 ? -3.523 -1.099 11.816 1.00 77.62 280 ALA A N 1
ATOM 2215 C CA . ALA A 1 280 ? -2.144 -1.050 11.382 1.00 77.62 280 ALA A CA 1
ATOM 2216 C C . ALA A 1 280 ? -1.978 -2.046 10.242 1.00 77.62 280 ALA A C 1
ATOM 2218 O O . ALA A 1 280 ? -2.301 -3.221 10.402 1.00 77.62 280 ALA A O 1
ATOM 2219 N N . ASN A 1 281 ? -1.406 -1.603 9.132 1.00 72.94 281 ASN A N 1
ATOM 2220 C CA . ASN A 1 281 ? -0.754 -2.521 8.208 1.00 72.94 281 ASN A CA 1
ATOM 2221 C C . ASN A 1 281 ? 0.614 -1.955 7.821 1.00 72.94 281 ASN A C 1
ATOM 2223 O O . ASN A 1 281 ? 0.969 -0.849 8.229 1.00 72.94 281 ASN A O 1
ATOM 2227 N N . SER A 1 282 ? 1.403 -2.682 7.029 1.00 53.41 282 SER A N 1
ATOM 2228 C CA . SER A 1 282 ? 2.754 -2.228 6.660 1.00 53.41 282 SER A CA 1
ATOM 2229 C C . SER A 1 282 ? 2.810 -0.912 5.871 1.00 53.41 282 SER A C 1
ATOM 2231 O O . SER A 1 282 ? 3.883 -0.328 5.748 1.00 53.41 282 SER A O 1
ATOM 2233 N N . THR A 1 283 ? 1.675 -0.432 5.363 1.00 46.16 283 THR A N 1
ATOM 2234 C CA . THR A 1 283 ? 1.533 0.772 4.531 1.00 46.16 283 THR A CA 1
ATOM 2235 C C . THR A 1 283 ? 0.749 1.908 5.199 1.00 46.16 283 THR A C 1
ATOM 2237 O O . THR A 1 283 ? 0.873 3.051 4.775 1.00 46.16 283 THR A O 1
ATOM 2240 N N . MET A 1 284 ? -0.031 1.640 6.250 1.00 54.06 284 MET A N 1
ATOM 2241 C CA . MET A 1 284 ? -0.844 2.643 6.942 1.00 54.06 284 MET A CA 1
ATOM 2242 C C . MET A 1 284 ? -0.393 2.809 8.391 1.00 54.06 284 MET A C 1
ATOM 2244 O O . MET A 1 284 ? -0.297 1.847 9.152 1.00 54.06 284 MET A O 1
ATOM 2248 N N . ASN A 1 285 ? -0.141 4.061 8.786 1.00 57.06 285 ASN A N 1
ATOM 2249 C CA . ASN A 1 285 ? 0.064 4.404 10.191 1.00 57.06 285 ASN A CA 1
ATOM 2250 C C . ASN A 1 285 ? -1.193 4.050 11.003 1.00 57.06 285 ASN A C 1
ATOM 2252 O O . ASN A 1 285 ? -2.299 4.174 10.485 1.00 57.06 285 ASN A O 1
ATOM 2256 N N . ASN A 1 286 ? -1.010 3.678 12.278 1.00 66.19 286 ASN A N 1
ATOM 2257 C CA . ASN A 1 286 ? -2.095 3.435 13.236 1.00 66.19 286 ASN A CA 1
ATOM 2258 C C . ASN A 1 286 ? -3.089 4.602 13.244 1.00 66.19 286 ASN A C 1
ATOM 2260 O O . ASN A 1 286 ? -2.864 5.599 13.933 1.00 66.19 286 ASN A O 1
ATOM 2264 N N . ARG A 1 287 ? -4.185 4.476 12.498 1.00 72.00 287 ARG A N 1
ATOM 2265 C CA . ARG A 1 287 ? -5.284 5.438 12.524 1.00 72.00 287 ARG A CA 1
ATOM 2266 C C . ARG A 1 287 ? -6.304 4.968 13.540 1.00 72.00 287 ARG A C 1
ATOM 2268 O O . ARG A 1 287 ? -6.732 3.821 13.476 1.00 72.00 287 ARG A O 1
ATOM 2275 N N . GLU A 1 288 ? -6.689 5.846 14.460 1.00 82.12 288 GLU A N 1
ATOM 2276 C CA . GLU A 1 288 ? -7.756 5.569 15.420 1.00 82.12 288 GLU A CA 1
ATOM 2277 C C . GLU A 1 288 ? -9.112 5.962 14.827 1.00 82.12 288 GLU A C 1
ATOM 2279 O O . GLU A 1 288 ? -9.326 7.114 14.450 1.00 82.12 288 GLU A O 1
ATOM 2284 N N . ILE A 1 289 ? -10.044 5.017 14.765 1.00 84.00 289 ILE A N 1
ATOM 2285 C CA . ILE A 1 289 ? -11.386 5.203 14.220 1.00 84.00 289 ILE A CA 1
ATOM 2286 C C . ILE A 1 289 ? -12.397 4.970 15.337 1.00 84.00 289 ILE A C 1
ATOM 2288 O O . ILE A 1 289 ? -12.442 3.904 15.950 1.00 84.00 289 ILE A O 1
ATOM 2292 N N . LYS A 1 290 ? -13.231 5.978 15.603 1.00 87.50 290 LYS A N 1
ATOM 2293 C CA . LYS A 1 290 ? -14.294 5.911 16.613 1.00 87.50 290 LYS A CA 1
ATOM 2294 C C . LYS A 1 290 ? -15.617 5.535 15.963 1.00 87.50 290 LYS A C 1
ATOM 2296 O O . LYS A 1 290 ? -15.989 6.081 14.926 1.00 87.50 290 LYS A O 1
ATOM 2301 N N . ARG A 1 291 ? -16.352 4.630 16.601 1.00 88.56 291 ARG A N 1
ATOM 2302 C CA . ARG A 1 291 ? -17.665 4.153 16.164 1.00 88.56 291 ARG A CA 1
ATOM 2303 C C . ARG A 1 291 ? -18.654 4.210 17.315 1.00 88.56 291 ARG A C 1
ATOM 2305 O O . ARG A 1 291 ? -18.316 3.926 18.461 1.00 88.56 291 ARG A O 1
ATOM 2312 N N . SER A 1 292 ? -19.888 4.576 16.995 1.00 90.06 292 SER A N 1
ATOM 2313 C CA . SER A 1 292 ? -21.044 4.430 17.882 1.00 90.06 292 SER A CA 1
ATOM 2314 C C . SER A 1 292 ? -22.080 3.608 17.141 1.00 90.06 292 SER A C 1
ATOM 2316 O O . SER A 1 292 ? -22.373 3.915 15.992 1.00 90.06 292 SER A O 1
ATOM 2318 N N . VAL A 1 293 ? -22.612 2.572 17.775 1.00 91.38 293 VAL A N 1
ATOM 2319 C CA . VAL A 1 293 ? -23.520 1.603 17.165 1.00 91.38 293 VAL A CA 1
ATOM 2320 C C . VAL A 1 293 ? -24.790 1.534 17.997 1.00 91.38 293 VAL A C 1
ATOM 2322 O O . VAL A 1 293 ? -24.731 1.395 19.219 1.00 91.38 293 VAL A O 1
ATOM 2325 N N . ARG A 1 294 ? -25.940 1.615 17.331 1.00 91.88 294 ARG A N 1
ATOM 2326 C CA . ARG A 1 294 ? -27.264 1.441 17.926 1.00 91.88 294 ARG A CA 1
ATOM 2327 C C . ARG A 1 294 ? -28.029 0.397 17.130 1.00 91.88 294 ARG A C 1
ATOM 2329 O O . ARG A 1 294 ? -28.136 0.505 15.915 1.00 91.88 294 ARG A O 1
ATOM 2336 N N . ASP A 1 295 ? -28.532 -0.613 17.828 1.00 91.50 295 ASP A N 1
ATOM 2337 C CA . ASP A 1 295 ? -29.317 -1.716 17.274 1.00 91.50 295 ASP A CA 1
ATOM 2338 C C . ASP A 1 295 ? -28.650 -2.356 16.039 1.00 91.50 295 ASP A C 1
ATOM 2340 O O . ASP A 1 295 ? -29.283 -2.596 15.015 1.00 91.50 295 ASP A O 1
ATOM 2344 N N . GLY A 1 296 ? -27.333 -2.587 16.133 1.00 89.50 296 GLY A N 1
ATOM 2345 C CA . GLY A 1 296 ? -26.520 -3.177 15.062 1.00 89.50 296 GLY A CA 1
ATOM 2346 C C . GLY A 1 296 ? -26.173 -2.232 13.906 1.00 89.50 296 GLY A C 1
ATOM 2347 O O . GLY A 1 296 ? -25.543 -2.662 12.950 1.00 89.50 296 GLY A O 1
ATOM 2348 N N . THR A 1 297 ? -26.546 -0.951 13.977 1.00 87.94 297 THR A N 1
ATOM 2349 C CA . THR A 1 297 ? -26.268 0.046 12.930 1.00 87.94 297 THR A CA 1
ATOM 2350 C C . THR A 1 297 ? -25.285 1.102 13.435 1.00 87.94 297 THR A C 1
ATOM 2352 O O . THR A 1 297 ? -25.487 1.672 14.510 1.00 87.94 297 THR A O 1
ATOM 2355 N N . SER A 1 298 ? -24.212 1.372 12.686 1.00 88.50 298 SER A N 1
ATOM 2356 C CA . SER A 1 298 ? -23.291 2.479 12.993 1.00 88.50 298 SER A CA 1
ATOM 2357 C C . SER A 1 298 ? -23.986 3.829 12.800 1.00 88.50 298 SER A C 1
ATOM 2359 O O . SER A 1 298 ? -24.682 4.035 11.814 1.00 88.50 298 SER A O 1
ATOM 2361 N N . LEU A 1 299 ? -23.788 4.751 13.743 1.00 82.06 299 LEU A N 1
ATOM 2362 C CA . LEU A 1 299 ? -24.384 6.092 13.754 1.00 82.06 299 LEU A CA 1
ATOM 2363 C C . LEU A 1 299 ? -23.520 7.158 13.058 1.00 82.06 299 LEU A C 1
ATOM 2365 O O . LEU A 1 299 ? -23.971 8.284 12.878 1.00 82.06 299 LEU A O 1
ATOM 2369 N N . LEU A 1 300 ? -22.265 6.845 12.726 1.00 72.38 300 LEU A N 1
ATOM 2370 C CA . LEU A 1 300 ? -21.373 7.737 11.977 1.00 72.38 300 LEU A CA 1
ATOM 2371 C C . LEU A 1 300 ? -21.434 7.381 10.485 1.00 72.38 300 LEU A C 1
ATOM 2373 O O . LEU A 1 300 ? -21.051 6.268 10.127 1.00 72.38 300 LEU A O 1
ATOM 2377 N N . ASN A 1 301 ? -21.862 8.339 9.651 1.00 54.41 301 ASN A N 1
ATOM 2378 C CA . ASN A 1 301 ? -21.966 8.249 8.181 1.00 54.41 301 ASN A CA 1
ATOM 2379 C C . ASN A 1 301 ? -20.657 8.608 7.448 1.00 54.41 301 ASN A C 1
ATOM 2381 O O . ASN A 1 301 ? -20.682 9.105 6.329 1.00 54.41 301 ASN A O 1
ATOM 2385 N N . GLY A 1 302 ? -19.501 8.413 8.082 1.00 56.00 302 GLY A N 1
ATOM 2386 C CA . GLY A 1 302 ? -18.224 8.583 7.393 1.00 56.00 302 GLY A CA 1
ATOM 2387 C C . GLY A 1 302 ? -17.809 7.279 6.718 1.00 56.00 302 GLY A C 1
ATOM 2388 O O . GLY A 1 302 ? -17.701 6.266 7.410 1.00 56.00 302 GLY A O 1
ATOM 2389 N N . ASP A 1 303 ? -17.479 7.328 5.425 1.00 54.97 303 ASP A N 1
ATOM 2390 C CA . ASP A 1 303 ? -16.864 6.225 4.653 1.00 54.97 303 ASP A CA 1
ATOM 2391 C C . ASP A 1 303 ? -15.460 5.829 5.162 1.00 54.97 303 ASP A C 1
ATOM 2393 O O . ASP A 1 303 ? -14.768 4.983 4.594 1.00 54.97 303 ASP A O 1
ATOM 2397 N N . GLU A 1 304 ? -14.992 6.448 6.245 1.00 56.44 304 GLU A N 1
ATOM 2398 C CA . GLU A 1 304 ? -13.654 6.245 6.778 1.00 56.44 304 GLU A CA 1
ATOM 2399 C C . GLU A 1 304 ? -13.530 4.902 7.504 1.00 56.44 304 GLU A C 1
ATOM 2401 O O . GLU A 1 304 ? -13.695 4.830 8.721 1.00 56.44 304 GLU A O 1
ATOM 2406 N N . GLY A 1 305 ? -13.206 3.843 6.760 1.00 60.47 305 GLY A N 1
ATOM 2407 C CA . GLY A 1 305 ? -12.818 2.522 7.266 1.00 60.47 305 GLY A CA 1
ATOM 2408 C C . GLY A 1 305 ? -13.916 1.462 7.142 1.00 60.47 305 GLY A C 1
ATOM 2409 O O . GLY A 1 305 ? -15.048 1.686 7.562 1.00 60.47 305 GLY A O 1
ATOM 2410 N N . ALA A 1 306 ? -13.547 0.281 6.632 1.00 75.12 306 ALA A N 1
ATOM 2411 C CA . ALA A 1 306 ? -14.467 -0.800 6.249 1.00 75.12 306 ALA A CA 1
ATOM 2412 C C . ALA A 1 306 ? -15.212 -1.487 7.412 1.00 75.12 306 ALA A C 1
ATOM 2414 O O . ALA A 1 306 ? -16.139 -2.255 7.174 1.00 75.12 306 ALA A O 1
ATOM 2415 N N . LEU A 1 307 ? -14.798 -1.253 8.664 1.00 87.88 307 LEU A N 1
ATOM 2416 C CA . LEU A 1 307 ? -15.395 -1.877 9.847 1.00 87.88 307 LEU A CA 1
ATOM 2417 C C . LEU A 1 307 ? -16.233 -0.844 10.615 1.00 87.88 307 LEU A C 1
ATOM 2419 O O . LEU A 1 307 ? -15.725 0.178 11.101 1.00 87.88 307 LEU A O 1
ATOM 2423 N N . HIS A 1 308 ? -17.534 -1.107 10.718 1.00 89.50 308 HIS A N 1
ATOM 2424 C CA . HIS A 1 308 ? -18.536 -0.206 11.291 1.00 89.50 308 HIS A CA 1
ATOM 2425 C C . HIS A 1 308 ? -19.069 -0.709 12.639 1.00 89.50 308 HIS A C 1
ATOM 2427 O O . HIS A 1 308 ? -19.374 0.088 13.528 1.00 89.50 308 HIS A O 1
ATOM 2433 N N . THR A 1 309 ? -19.145 -2.024 12.816 1.00 94.31 309 THR A N 1
ATOM 2434 C CA . THR A 1 309 ? -19.700 -2.716 13.981 1.00 94.31 309 THR A CA 1
ATOM 2435 C C . THR A 1 309 ? -18.732 -3.780 14.500 1.00 94.31 309 THR A C 1
ATOM 2437 O O . THR A 1 309 ? -17.738 -4.085 13.853 1.00 94.31 309 THR A O 1
ATOM 2440 N N . LEU A 1 310 ? -19.009 -4.361 15.675 1.00 95.12 310 LEU A N 1
ATOM 2441 C CA . LEU A 1 310 ? -18.223 -5.494 16.179 1.00 95.12 310 LEU A CA 1
ATOM 2442 C C . LEU A 1 310 ? -18.559 -6.785 15.419 1.00 95.12 310 LEU A C 1
ATOM 2444 O O . LEU A 1 310 ? -17.702 -7.657 15.310 1.00 95.12 310 LEU A O 1
ATOM 2448 N N . ASP A 1 311 ? -19.761 -6.879 14.841 1.00 95.00 311 ASP A N 1
ATOM 2449 C CA . ASP A 1 311 ? -20.141 -7.978 13.950 1.00 95.00 311 ASP A CA 1
ATOM 2450 C C . ASP A 1 311 ? -19.284 -7.990 12.678 1.00 95.00 311 ASP A C 1
ATOM 2452 O O . ASP A 1 311 ? -18.931 -9.063 12.197 1.00 95.00 311 ASP A O 1
ATOM 2456 N N . ASP A 1 312 ? -18.839 -6.827 12.191 1.00 94.19 312 ASP A N 1
ATOM 2457 C CA . ASP A 1 312 ? -17.915 -6.759 11.053 1.00 94.19 312 ASP A CA 1
ATOM 2458 C C . ASP A 1 312 ? -16.559 -7.399 11.381 1.00 94.19 312 ASP A C 1
ATOM 2460 O O . ASP A 1 312 ? -15.994 -8.096 10.543 1.00 94.19 312 ASP A O 1
ATOM 2464 N N . PHE A 1 313 ? -16.058 -7.249 12.615 1.00 95.12 313 PHE A N 1
ATOM 2465 C CA . PHE A 1 313 ? -14.839 -7.943 13.055 1.00 95.12 313 PHE A CA 1
ATOM 2466 C C . PHE A 1 313 ? -15.063 -9.452 13.155 1.00 95.12 313 PHE A C 1
ATOM 2468 O O . PHE A 1 313 ? -14.207 -10.228 12.734 1.00 95.12 313 PHE A O 1
ATOM 2475 N N . TRP A 1 314 ? -16.213 -9.886 13.678 1.00 96.56 314 TRP A N 1
ATOM 2476 C CA . TRP A 1 314 ? -16.563 -11.307 13.717 1.00 96.56 314 TRP A CA 1
ATOM 2477 C C . TRP A 1 314 ? -16.659 -11.913 12.314 1.00 96.56 314 TRP A C 1
ATOM 2479 O O . TRP A 1 314 ? -16.154 -13.016 12.104 1.00 96.56 314 TRP A O 1
ATOM 2489 N N . ASN A 1 315 ? -17.241 -11.188 11.357 1.00 93.31 315 ASN A N 1
ATOM 2490 C CA . ASN A 1 315 ? -17.329 -11.588 9.953 1.00 93.31 315 ASN A CA 1
ATOM 2491 C C . ASN A 1 315 ? -15.953 -11.610 9.279 1.00 93.31 315 ASN A C 1
ATOM 2493 O O . ASN A 1 315 ? -15.654 -12.543 8.536 1.00 93.31 315 ASN A O 1
ATOM 2497 N N . LEU A 1 316 ? -15.099 -10.623 9.564 1.00 92.19 316 LEU A N 1
ATOM 2498 C CA . LEU A 1 316 ? -13.727 -10.566 9.062 1.00 92.19 316 LEU A CA 1
ATOM 2499 C C . LEU A 1 316 ? -12.923 -11.784 9.530 1.00 92.19 316 LEU A C 1
ATOM 2501 O O . LEU A 1 316 ? -12.308 -12.468 8.714 1.00 92.19 316 LEU A O 1
ATOM 2505 N N . ILE A 1 317 ? -12.987 -12.097 10.829 1.00 94.50 317 ILE A N 1
ATOM 2506 C CA . ILE A 1 317 ? -12.368 -13.297 11.403 1.00 94.50 317 ILE A CA 1
ATOM 2507 C C . ILE A 1 317 ? -12.943 -14.551 10.749 1.00 94.50 317 ILE A C 1
ATOM 2509 O O . ILE A 1 317 ? -12.196 -15.427 10.320 1.00 94.50 317 ILE A O 1
ATOM 2513 N N . GLN A 1 318 ? -14.268 -14.647 10.658 1.00 93.81 318 GLN A N 1
ATOM 2514 C CA . GLN A 1 318 ? -14.919 -15.818 10.092 1.00 93.81 318 GLN A CA 1
ATOM 2515 C C . GLN A 1 318 ? -14.484 -16.059 8.646 1.00 93.81 318 GLN A C 1
ATOM 2517 O O . GLN A 1 318 ? -14.196 -17.195 8.285 1.00 93.81 318 GLN A O 1
ATOM 2522 N N . THR A 1 319 ? -14.409 -15.003 7.842 1.00 87.75 319 THR A N 1
ATOM 2523 C CA . THR A 1 319 ? -14.067 -15.083 6.420 1.00 87.75 319 THR A CA 1
ATOM 2524 C C . THR A 1 319 ? -12.593 -15.431 6.237 1.00 87.75 319 THR A C 1
ATOM 2526 O O . THR A 1 319 ? -12.274 -16.440 5.611 1.00 87.75 319 THR A O 1
ATOM 2529 N N . ASN A 1 320 ? -11.697 -14.648 6.842 1.00 87.31 320 ASN A N 1
ATOM 2530 C CA . ASN A 1 320 ? -10.264 -14.743 6.564 1.00 87.31 320 ASN A CA 1
ATOM 2531 C C . ASN A 1 320 ? -9.555 -15.824 7.387 1.00 87.31 320 ASN A C 1
ATOM 2533 O O . ASN A 1 320 ? -8.566 -16.381 6.925 1.00 87.31 320 ASN A O 1
ATOM 2537 N N . CYS A 1 321 ? -10.036 -16.133 8.593 1.00 90.94 321 CYS A N 1
ATOM 2538 C CA . CYS A 1 321 ? -9.340 -17.040 9.509 1.00 90.94 321 CYS A CA 1
ATOM 2539 C C . CYS A 1 321 ? -9.988 -18.421 9.631 1.00 90.94 321 CYS A C 1
ATOM 2541 O O . CYS A 1 321 ? -9.310 -19.357 10.048 1.00 90.94 321 CYS A O 1
ATOM 2543 N N . ILE A 1 322 ? -11.292 -18.550 9.345 1.00 92.38 322 ILE A N 1
ATOM 2544 C CA . ILE A 1 322 ? -12.048 -19.781 9.631 1.00 92.38 322 ILE A CA 1
ATOM 2545 C C . ILE A 1 322 ? -12.574 -20.450 8.356 1.00 92.38 322 ILE A C 1
ATOM 2547 O O . ILE A 1 322 ? -12.195 -21.578 8.068 1.00 92.38 322 ILE A O 1
ATOM 2551 N N . GLN A 1 323 ? -13.448 -19.789 7.591 1.00 88.25 323 GLN A N 1
ATOM 2552 C CA . GLN A 1 323 ? -14.163 -20.399 6.461 1.00 88.25 323 GLN A CA 1
ATOM 2553 C C . GLN A 1 323 ? -13.257 -20.728 5.275 1.00 88.25 323 GLN A C 1
ATOM 2555 O O . GLN A 1 323 ? -13.494 -21.732 4.610 1.00 88.25 323 GLN A O 1
ATOM 2560 N N . GLY A 1 324 ? -12.229 -19.912 5.024 1.00 75.38 324 GLY A N 1
ATOM 2561 C CA . GLY A 1 324 ? -11.237 -20.199 3.987 1.00 75.38 324 GLY A CA 1
ATOM 2562 C C . GLY A 1 324 ? -10.331 -21.385 4.329 1.00 75.38 324 GLY A C 1
ATOM 2563 O O . GLY A 1 324 ? -9.693 -21.938 3.444 1.00 75.38 324 GLY A O 1
ATOM 2564 N N . CYS A 1 325 ? -10.261 -21.817 5.589 1.00 83.50 325 CYS A N 1
ATOM 2565 C CA . CYS A 1 325 ? -9.320 -22.847 6.016 1.00 83.50 325 CYS A CA 1
ATOM 2566 C C . CYS A 1 325 ? -9.853 -24.280 5.855 1.00 83.50 325 CYS A C 1
ATOM 2568 O O . CYS A 1 325 ? -11.039 -24.525 6.089 1.00 83.50 325 CYS A O 1
ATOM 2570 N N . PRO A 1 326 ? -8.989 -25.256 5.498 1.00 76.75 326 PRO A N 1
ATOM 2571 C CA . PRO A 1 326 ? -7.521 -25.170 5.443 1.00 76.75 326 PRO A CA 1
ATOM 2572 C C . PRO A 1 326 ? -6.922 -24.717 4.096 1.00 76.75 326 PRO A C 1
ATOM 2574 O O . PRO A 1 326 ? -5.703 -24.604 4.008 1.00 76.75 326 PRO A O 1
ATOM 2577 N N . ASP A 1 327 ? -7.734 -24.499 3.060 1.00 70.94 327 ASP A N 1
ATOM 2578 C CA . ASP A 1 327 ? -7.239 -24.451 1.675 1.00 70.94 327 ASP A CA 1
ATOM 2579 C C . ASP A 1 327 ? -6.941 -23.028 1.150 1.00 70.94 327 ASP A C 1
ATOM 2581 O O . ASP A 1 327 ? -6.048 -22.855 0.329 1.00 70.94 327 ASP A O 1
ATOM 2585 N N . GLU A 1 328 ? -7.668 -22.007 1.611 1.00 73.12 328 GLU A N 1
ATOM 2586 C CA . GLU A 1 328 ? -7.698 -20.650 1.030 1.00 73.12 328 GLU A CA 1
ATOM 2587 C C . GLU A 1 328 ? -7.731 -19.514 2.080 1.00 73.12 328 GLU A C 1
ATOM 2589 O O . GLU A 1 328 ? -7.946 -18.352 1.735 1.00 73.12 328 GLU A O 1
ATOM 2594 N N . GLY A 1 329 ? -7.550 -19.824 3.368 1.00 77.06 329 GLY A N 1
ATOM 2595 C CA . GLY A 1 329 ? -7.559 -18.832 4.449 1.00 77.06 329 GLY A CA 1
ATOM 2596 C C . GLY A 1 329 ? -6.231 -18.089 4.622 1.00 77.06 329 GLY A C 1
ATOM 2597 O O . GLY A 1 329 ? -5.254 -18.339 3.919 1.00 77.06 329 GLY A O 1
ATOM 2598 N N . ALA A 1 330 ? -6.185 -17.181 5.598 1.00 82.88 330 ALA A N 1
ATOM 2599 C CA . ALA A 1 330 ? -4.962 -16.493 5.996 1.00 82.88 330 ALA A CA 1
ATOM 2600 C C . ALA A 1 330 ? -3.862 -17.492 6.403 1.00 82.88 330 ALA A C 1
ATOM 2602 O O . ALA A 1 330 ? -4.149 -18.567 6.942 1.00 82.88 330 ALA A O 1
ATOM 2603 N N . HIS A 1 331 ? -2.593 -17.130 6.195 1.00 84.50 331 HIS A N 1
ATOM 2604 C CA . HIS A 1 331 ? -1.461 -17.932 6.654 1.00 84.50 331 HIS A CA 1
ATOM 2605 C C . HIS A 1 331 ? -1.533 -18.185 8.161 1.00 84.50 331 HIS A C 1
ATOM 2607 O O . HIS A 1 331 ? -1.460 -19.331 8.598 1.00 84.50 331 HIS A O 1
ATOM 2613 N N . SER A 1 332 ? -1.718 -17.131 8.953 1.00 88.81 332 SER A N 1
ATOM 2614 C CA . SER A 1 332 ? -1.980 -17.271 10.380 1.00 88.81 332 SER A CA 1
ATOM 2615 C C . SER A 1 332 ? -2.933 -16.191 10.869 1.00 88.81 332 SER A C 1
ATOM 2617 O O . SER A 1 332 ? -2.938 -15.061 10.379 1.00 88.81 332 SER A O 1
ATOM 2619 N N . CYS A 1 333 ? -3.733 -16.541 11.871 1.00 92.69 333 CYS A N 1
ATOM 2620 C CA . CYS A 1 333 ? -4.549 -15.583 12.596 1.00 92.69 333 CYS A CA 1
ATOM 2621 C C . CYS A 1 333 ? -4.289 -15.717 14.089 1.00 92.69 333 CYS A C 1
ATOM 2623 O O . CYS A 1 333 ? -4.435 -16.801 14.653 1.00 92.69 333 CYS A O 1
ATOM 2625 N N . THR A 1 334 ? -3.957 -14.604 14.739 1.00 93.62 334 THR A N 1
ATOM 2626 C CA . THR A 1 334 ? -3.892 -14.520 16.201 1.00 93.62 334 THR A CA 1
ATOM 2627 C C . THR A 1 334 ? -4.978 -13.576 16.681 1.00 93.62 334 THR A C 1
ATOM 2629 O O . THR A 1 334 ? -5.074 -12.444 16.212 1.00 93.62 334 THR A O 1
ATOM 2632 N N . ILE A 1 335 ? -5.813 -14.051 17.602 1.00 96.50 335 ILE A N 1
ATOM 2633 C CA . ILE A 1 335 ? -6.980 -13.309 18.074 1.00 96.50 335 ILE A CA 1
ATOM 2634 C C . ILE A 1 335 ? -6.985 -13.326 19.594 1.00 96.50 335 ILE A C 1
ATOM 2636 O O . ILE A 1 335 ? -6.993 -14.392 20.212 1.00 96.50 335 ILE A O 1
ATOM 2640 N N . GLU A 1 336 ? -6.995 -12.144 20.197 1.00 97.00 336 GLU A N 1
ATOM 2641 C CA . GLU A 1 336 ? -7.199 -11.977 21.628 1.00 97.00 336 GLU A CA 1
ATOM 2642 C C . GLU A 1 336 ? -8.649 -11.576 21.884 1.00 97.00 336 GLU A C 1
ATOM 2644 O O . GLU A 1 336 ? -9.120 -10.545 21.403 1.00 97.00 336 GLU A O 1
ATOM 2649 N N . TYR A 1 337 ? -9.359 -12.385 22.667 1.00 96.50 337 TYR A N 1
ATOM 2650 C CA . TYR A 1 337 ? -10.720 -12.094 23.102 1.00 96.50 337 TYR A CA 1
ATOM 2651 C C . TYR A 1 337 ? -10.725 -11.608 24.547 1.00 96.50 337 TYR A C 1
ATOM 2653 O O . TYR A 1 337 ? -10.035 -12.167 25.402 1.00 96.50 337 TYR A O 1
ATOM 2661 N N . ILE A 1 338 ? -11.564 -10.618 24.847 1.00 96.31 338 ILE A N 1
ATOM 2662 C CA . ILE A 1 338 ? -11.754 -10.124 26.212 1.00 96.31 338 ILE A CA 1
ATOM 2663 C C . ILE A 1 338 ? -13.238 -10.103 26.586 1.00 96.31 338 ILE A C 1
ATOM 2665 O O . ILE A 1 338 ? -14.120 -9.850 25.765 1.00 96.31 338 ILE A O 1
ATOM 2669 N N . MET A 1 339 ? -13.517 -10.391 27.856 1.00 94.69 339 MET A N 1
ATOM 2670 C CA . MET A 1 339 ? -14.847 -10.284 28.446 1.00 94.69 339 MET A CA 1
ATOM 2671 C C . MET A 1 339 ? -15.112 -8.824 28.822 1.00 94.69 339 MET A C 1
ATOM 2673 O O . MET A 1 339 ? -14.389 -8.254 29.640 1.00 94.69 339 MET A O 1
ATOM 2677 N N . ASN A 1 340 ? -16.168 -8.220 28.278 1.00 92.00 340 ASN A N 1
ATOM 2678 C CA . ASN A 1 340 ? -16.661 -6.950 28.796 1.00 92.00 340 ASN A CA 1
ATOM 2679 C C . ASN A 1 340 ? -17.407 -7.207 30.118 1.00 92.00 340 ASN A C 1
ATOM 2681 O O . ASN A 1 340 ? -18.472 -7.821 30.117 1.00 92.00 340 ASN A O 1
ATOM 2685 N N . GLU A 1 341 ? -16.857 -6.760 31.251 1.00 89.69 341 GLU A N 1
ATOM 2686 C CA . GLU A 1 341 ? -17.462 -7.007 32.571 1.00 89.69 341 GLU A CA 1
ATOM 2687 C C . GLU A 1 341 ? -18.818 -6.303 32.762 1.00 89.69 341 GLU A C 1
ATOM 2689 O O . GLU A 1 341 ? -19.675 -6.813 33.483 1.00 89.69 341 GLU A O 1
ATOM 2694 N N . GLU A 1 342 ? -19.029 -5.148 32.123 1.00 84.56 342 GLU A N 1
ATOM 2695 C CA . GLU A 1 342 ? -20.259 -4.356 32.262 1.00 84.56 342 GLU A CA 1
ATOM 2696 C C . GLU A 1 342 ? -21.427 -4.963 31.472 1.00 84.56 342 GLU A C 1
ATOM 2698 O O . GLU A 1 342 ? -22.557 -5.010 31.960 1.00 84.56 342 GLU A O 1
ATOM 2703 N N . GLY A 1 343 ? -21.151 -5.439 30.257 1.00 80.50 343 GLY A N 1
ATOM 2704 C CA . GLY A 1 343 ? -22.131 -6.009 29.337 1.00 80.50 343 GLY A CA 1
ATOM 2705 C C . GLY A 1 343 ? -22.250 -7.532 29.394 1.00 80.50 343 GLY A C 1
ATOM 2706 O O . GLY A 1 343 ? -23.244 -8.073 28.920 1.00 80.50 343 GLY A O 1
ATOM 2707 N N . GLY A 1 344 ? -21.269 -8.230 29.973 1.00 89.69 344 GLY A N 1
ATOM 2708 C CA . GLY A 1 344 ? -21.273 -9.689 30.096 1.00 89.69 344 GLY A CA 1
ATOM 2709 C C . GLY A 1 344 ? -21.143 -10.442 28.768 1.00 89.69 344 GLY A C 1
ATOM 2710 O O . GLY A 1 344 ? -21.607 -11.576 28.686 1.00 89.69 344 GLY A O 1
ATOM 2711 N N . PHE A 1 345 ? -20.530 -9.836 27.746 1.00 91.69 345 PHE A N 1
ATOM 2712 C CA . PHE A 1 345 ? -20.285 -10.452 26.433 1.00 91.69 345 PHE A CA 1
ATOM 2713 C C . PHE A 1 345 ? -18.800 -10.406 26.046 1.00 91.69 345 PHE A C 1
ATOM 2715 O O . PHE A 1 345 ? -18.047 -9.532 26.493 1.00 91.69 345 PHE A O 1
ATOM 2722 N N . MET A 1 346 ? -18.363 -11.382 25.254 1.00 95.69 346 MET A N 1
ATOM 2723 C CA . MET A 1 346 ? -16.980 -11.484 24.782 1.00 95.69 346 MET A CA 1
ATOM 2724 C C . MET A 1 346 ? -16.837 -10.808 23.419 1.00 95.69 346 MET A C 1
ATOM 2726 O O . MET A 1 346 ? -17.748 -10.901 22.606 1.00 95.69 346 MET A O 1
ATOM 2730 N N . TYR A 1 347 ? -15.722 -10.127 23.162 1.00 95.94 347 TYR A N 1
ATOM 2731 C CA . TYR A 1 347 ? -15.445 -9.491 21.868 1.00 95.94 347 TYR A CA 1
ATOM 2732 C C . TYR A 1 347 ? -13.956 -9.612 21.502 1.00 95.94 347 TYR A C 1
ATOM 2734 O O . TYR A 1 347 ? -13.127 -9.769 22.410 1.00 95.94 347 TYR A O 1
ATOM 2742 N N . PRO A 1 348 ? -13.596 -9.567 20.204 1.00 96.81 348 PRO A N 1
ATOM 2743 C CA . PRO A 1 348 ? -12.199 -9.527 19.785 1.00 96.81 348 PRO A CA 1
ATOM 2744 C C . PRO A 1 348 ? -11.588 -8.179 20.183 1.00 96.81 348 PRO A C 1
ATOM 2746 O O . PRO A 1 348 ? -12.073 -7.127 19.780 1.00 96.81 348 PRO A O 1
ATOM 2749 N N . MET A 1 349 ? -10.543 -8.198 21.004 1.00 96.38 349 MET A N 1
ATOM 2750 C CA . MET A 1 349 ? -9.794 -7.007 21.408 1.00 96.38 349 MET A CA 1
ATOM 2751 C C . MET A 1 349 ? -8.631 -6.735 20.458 1.00 96.38 349 MET A C 1
ATOM 2753 O O . MET A 1 349 ? -8.355 -5.585 20.129 1.00 96.38 349 MET A O 1
ATOM 2757 N N . GLU A 1 350 ? -7.941 -7.786 20.031 1.00 94.94 350 GLU A N 1
ATOM 2758 C CA . GLU A 1 350 ? -6.802 -7.695 19.127 1.00 94.94 350 GLU A CA 1
ATOM 2759 C C . GLU A 1 350 ? -6.925 -8.795 18.079 1.00 94.94 350 GLU A C 1
ATOM 2761 O O . GLU A 1 350 ? -7.228 -9.944 18.402 1.00 94.94 350 GLU A O 1
ATOM 2766 N N . LEU A 1 351 ? -6.742 -8.423 16.819 1.00 94.75 351 LEU A N 1
ATOM 2767 C CA . LEU A 1 351 ? -6.837 -9.306 15.670 1.00 94.75 351 LEU A CA 1
ATOM 2768 C C . LEU A 1 351 ? -5.624 -9.062 14.789 1.00 94.75 351 LEU A C 1
ATOM 2770 O O . LEU A 1 351 ? -5.448 -7.976 14.249 1.00 94.75 351 LEU A O 1
ATOM 2774 N N . TYR A 1 352 ? -4.812 -10.093 14.646 1.00 92.00 352 TYR A N 1
ATOM 2775 C CA . TYR A 1 352 ? -3.668 -10.133 13.758 1.00 92.00 352 TYR A CA 1
ATOM 2776 C C . TYR A 1 352 ? -3.976 -11.124 12.641 1.00 92.00 352 TYR A C 1
ATOM 2778 O O . TYR A 1 352 ? -4.137 -12.316 12.914 1.00 92.00 352 TYR A O 1
ATOM 2786 N N . ILE A 1 353 ? -4.079 -10.629 11.410 1.00 89.94 353 ILE A N 1
ATOM 2787 C CA . ILE A 1 353 ? -4.269 -11.441 10.209 1.00 89.94 353 ILE A CA 1
ATOM 2788 C C . ILE A 1 353 ? -2.995 -11.347 9.387 1.00 89.94 353 ILE A C 1
ATOM 2790 O O . ILE A 1 353 ? -2.635 -10.286 8.874 1.00 89.94 353 ILE A O 1
ATOM 2794 N N . ASP A 1 354 ? -2.319 -12.476 9.262 1.00 86.94 354 ASP A N 1
ATOM 2795 C CA . ASP A 1 354 ? -1.193 -12.633 8.367 1.00 86.94 354 ASP A CA 1
ATOM 2796 C C . ASP A 1 354 ? -1.654 -13.430 7.155 1.00 86.94 354 ASP A C 1
ATOM 2798 O O . ASP A 1 354 ? -1.878 -14.637 7.245 1.00 86.94 354 ASP A O 1
ATOM 2802 N N . MET A 1 355 ? -1.843 -12.743 6.031 1.00 79.69 355 MET A N 1
ATOM 2803 C CA . MET A 1 355 ? -2.234 -13.393 4.782 1.00 79.69 355 MET A CA 1
ATOM 2804 C C . MET A 1 355 ? -1.070 -14.184 4.169 1.00 79.69 355 MET A C 1
ATOM 2806 O O . MET A 1 355 ? -1.320 -15.116 3.410 1.00 79.69 355 MET A O 1
ATOM 2810 N N . ASP A 1 356 ? 0.181 -13.857 4.518 1.00 72.62 356 ASP A N 1
ATOM 2811 C CA . ASP A 1 356 ? 1.381 -14.503 3.989 1.00 72.62 356 ASP A CA 1
ATOM 2812 C C . ASP A 1 356 ? 2.574 -14.324 4.937 1.00 72.62 356 ASP A C 1
ATOM 2814 O O . ASP A 1 356 ? 3.119 -13.226 5.059 1.00 72.62 356 ASP A O 1
ATOM 2818 N N . ALA A 1 357 ? 3.042 -15.447 5.498 1.00 64.06 357 ALA A N 1
ATOM 2819 C CA . ALA A 1 357 ? 4.156 -15.569 6.447 1.00 64.06 357 ALA A CA 1
ATOM 2820 C C . ALA A 1 357 ? 5.428 -14.779 6.097 1.00 64.06 357 ALA A C 1
ATOM 2822 O O . ALA A 1 357 ? 6.310 -14.600 6.943 1.00 64.06 357 ALA A O 1
ATOM 2823 N N . ARG A 1 358 ? 5.599 -14.427 4.821 1.00 59.94 358 ARG A N 1
ATOM 2824 C CA . ARG A 1 358 ? 6.842 -13.890 4.258 1.00 59.94 358 ARG A CA 1
ATOM 2825 C C . ARG A 1 358 ? 6.751 -12.435 3.879 1.00 59.94 358 ARG A C 1
ATOM 2827 O O . ARG A 1 358 ? 7.786 -11.776 3.776 1.00 59.94 358 ARG A O 1
ATOM 2834 N N . ILE A 1 359 ? 5.545 -11.924 3.664 1.00 58.62 359 ILE A N 1
ATOM 2835 C CA . ILE A 1 359 ? 5.376 -10.519 3.336 1.00 58.62 359 ILE A CA 1
ATOM 2836 C C . ILE A 1 359 ? 5.328 -9.751 4.650 1.00 58.62 359 ILE A C 1
ATOM 2838 O O . ILE A 1 359 ? 4.509 -10.009 5.527 1.00 58.62 359 ILE A O 1
ATOM 2842 N N . PHE A 1 360 ? 6.202 -8.753 4.785 1.00 52.31 360 PHE A N 1
ATOM 2843 C CA . PHE A 1 360 ? 6.109 -7.769 5.860 1.00 52.31 360 PHE A CA 1
ATOM 2844 C C . PHE A 1 360 ? 4.818 -6.958 5.674 1.00 52.31 360 PHE A C 1
ATOM 2846 O O . PHE A 1 360 ? 4.796 -5.927 4.998 1.00 52.31 360 PHE A O 1
ATOM 2853 N N . GLY A 1 361 ? 3.709 -7.453 6.216 1.00 61.91 361 GLY A N 1
ATOM 2854 C CA . GLY A 1 361 ? 2.403 -6.851 5.997 1.00 61.91 361 GLY A CA 1
ATOM 2855 C C . GLY A 1 361 ? 1.265 -7.664 6.571 1.00 61.91 361 GLY A C 1
ATOM 2856 O O . GLY A 1 361 ? 0.401 -8.100 5.820 1.00 61.91 361 GLY A O 1
ATOM 2857 N N . SER A 1 362 ? 1.255 -7.816 7.888 1.00 76.19 362 SER A N 1
ATOM 2858 C CA . SER A 1 362 ? 0.074 -8.253 8.614 1.00 76.19 362 SER A CA 1
ATOM 2859 C C . SER A 1 362 ? -0.884 -7.096 8.847 1.00 76.19 362 SER A C 1
ATOM 2861 O O . SER A 1 362 ? -0.478 -5.949 9.068 1.00 76.19 362 SER A O 1
ATOM 2863 N N . ASP A 1 363 ? -2.165 -7.426 8.813 1.00 85.94 363 ASP A N 1
ATOM 2864 C CA . ASP A 1 363 ? -3.235 -6.527 9.194 1.00 85.94 363 ASP A CA 1
ATOM 2865 C C . ASP A 1 363 ? -3.484 -6.715 10.689 1.00 85.94 363 ASP A C 1
ATOM 2867 O O . ASP A 1 363 ? -3.884 -7.786 11.151 1.00 85.94 363 ASP A O 1
ATOM 2871 N N . THR A 1 364 ? -3.190 -5.677 11.468 1.00 89.19 364 THR A N 1
ATOM 2872 C CA . THR A 1 364 ? -3.427 -5.661 12.910 1.00 89.19 364 THR A CA 1
ATOM 2873 C C . THR A 1 364 ? -4.560 -4.702 13.220 1.00 89.19 364 THR A C 1
ATOM 2875 O O . THR A 1 364 ? -4.459 -3.498 12.986 1.00 89.19 364 THR A O 1
ATOM 2878 N N . TYR A 1 365 ? -5.623 -5.230 13.806 1.00 93.12 365 TYR A N 1
ATOM 2879 C CA . TYR A 1 365 ? -6.723 -4.452 14.341 1.00 93.12 365 TYR A CA 1
ATOM 2880 C C . TYR A 1 365 ? -6.700 -4.522 15.858 1.00 93.12 365 TYR A C 1
ATOM 2882 O O . TYR A 1 365 ? -6.582 -5.603 16.437 1.00 93.12 365 TYR A O 1
ATOM 2890 N N . ARG A 1 366 ? -6.865 -3.377 16.517 1.00 93.56 366 ARG A N 1
ATOM 2891 C CA . ARG A 1 366 ? -6.973 -3.320 17.973 1.00 93.56 366 ARG A CA 1
ATOM 2892 C C . ARG A 1 366 ? -8.175 -2.499 18.384 1.00 93.56 366 ARG A C 1
ATOM 2894 O O . ARG A 1 366 ? -8.238 -1.320 18.067 1.00 93.56 366 ARG A O 1
ATOM 2901 N N . ILE A 1 367 ? -9.094 -3.101 19.126 1.00 93.75 367 ILE A N 1
ATOM 2902 C CA . ILE A 1 367 ? -10.278 -2.455 19.689 1.00 93.75 367 ILE A CA 1
ATOM 2903 C C . ILE A 1 367 ? -9.990 -2.035 21.133 1.00 93.75 367 ILE A C 1
ATOM 2905 O O . ILE A 1 367 ? -9.450 -2.794 21.938 1.00 93.75 367 ILE A O 1
ATOM 2909 N N . TYR A 1 368 ? -10.364 -0.808 21.475 1.00 91.81 368 TYR A N 1
ATOM 2910 C CA . TYR A 1 368 ? -10.236 -0.230 22.809 1.00 91.81 368 TYR A CA 1
ATOM 2911 C C . TYR A 1 368 ? -11.353 0.784 23.068 1.00 91.81 368 TYR A C 1
ATOM 2913 O O . TYR A 1 368 ? -12.180 1.077 22.206 1.00 91.81 368 TYR A O 1
ATOM 2921 N N . ASP A 1 369 ? -11.427 1.274 24.307 1.00 90.19 369 ASP A N 1
ATOM 2922 C CA . ASP A 1 369 ? -12.470 2.199 24.765 1.00 90.19 369 ASP A CA 1
ATOM 2923 C C . ASP A 1 369 ? -13.911 1.718 24.500 1.00 90.19 369 ASP A C 1
ATOM 2925 O O . ASP A 1 369 ? -14.817 2.539 24.357 1.00 90.19 369 ASP A O 1
ATOM 2929 N N . LEU A 1 370 ? -14.145 0.398 24.466 1.00 91.62 370 LEU A N 1
ATOM 2930 C CA . LEU A 1 370 ? -15.488 -0.159 24.315 1.00 91.62 370 LEU A CA 1
ATOM 2931 C C . LEU A 1 370 ? -16.359 0.223 25.519 1.00 91.62 370 LEU A C 1
ATOM 2933 O O . LEU A 1 370 ? -16.068 -0.150 26.657 1.00 91.62 370 LEU A O 1
ATOM 2937 N N . ARG A 1 371 ? -17.461 0.924 25.259 1.00 90.19 371 ARG A N 1
ATOM 2938 C CA . ARG A 1 371 ? -18.453 1.342 26.254 1.00 90.19 371 ARG A CA 1
ATOM 2939 C C . ARG A 1 371 ? -19.825 0.844 25.854 1.00 90.19 371 ARG A C 1
ATOM 2941 O O . ARG A 1 371 ? -20.250 1.037 24.721 1.00 90.19 371 ARG A O 1
ATOM 2948 N N . VAL A 1 372 ? -20.527 0.238 26.801 1.00 89.94 372 VAL A N 1
ATOM 2949 C CA . VAL A 1 372 ? -21.864 -0.327 26.602 1.00 89.94 372 VAL A CA 1
ATOM 2950 C C . VAL A 1 372 ? -22.862 0.553 27.339 1.00 89.94 372 VAL A C 1
ATOM 2952 O O . VAL A 1 372 ? -22.636 0.898 28.496 1.00 89.94 372 VAL A O 1
ATOM 2955 N N . GLY A 1 373 ? -23.969 0.925 26.698 1.00 85.12 373 GLY A N 1
ATOM 2956 C CA . GLY A 1 373 ? -24.982 1.781 27.321 1.00 85.12 373 GLY A CA 1
ATOM 2957 C C . GLY A 1 373 ? -25.261 3.042 26.519 1.00 85.12 373 GLY A C 1
ATOM 2958 O O . GLY A 1 373 ? -25.412 2.953 25.313 1.00 85.12 373 GLY A O 1
ATOM 2959 N N . GLU A 1 374 ? -25.409 4.194 27.183 1.00 66.88 374 GLU A N 1
ATOM 2960 C CA . GLU A 1 374 ? -25.893 5.446 26.577 1.00 66.88 374 GLU A CA 1
ATOM 2961 C C . GLU A 1 374 ? -25.109 5.816 25.308 1.00 66.88 374 GLU A C 1
ATOM 2963 O O . GLU A 1 374 ? -24.074 6.481 25.368 1.00 66.88 374 GLU A O 1
ATOM 2968 N N . CYS A 1 375 ? -25.622 5.426 24.136 1.00 68.06 375 CYS A N 1
ATOM 2969 C CA . CYS A 1 375 ? -25.234 6.110 22.920 1.00 68.06 375 CYS A CA 1
ATOM 2970 C C . CYS A 1 375 ? -25.685 7.553 23.116 1.00 68.06 375 CYS A C 1
ATOM 2972 O O . CYS A 1 375 ? -26.856 7.748 23.476 1.00 68.06 375 CYS A O 1
ATOM 2974 N N . PRO A 1 376 ? -24.812 8.548 22.889 1.00 66.12 376 PRO A N 1
ATOM 2975 C CA . PRO A 1 376 ? -25.267 9.924 22.867 1.00 66.12 376 PRO A CA 1
ATOM 2976 C C . PRO A 1 376 ? -26.516 9.997 21.981 1.00 66.12 376 PRO A C 1
ATOM 2978 O O . PRO A 1 376 ? -26.631 9.263 20.989 1.00 66.12 376 PRO A O 1
ATOM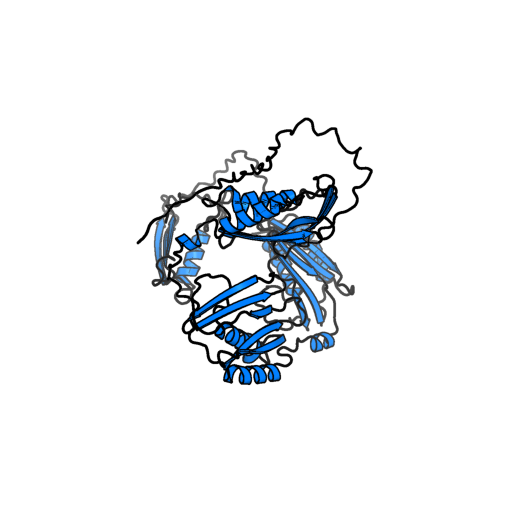 2981 N N . GLU A 1 377 ? -27.493 10.821 22.363 1.00 57.25 377 GLU A N 1
ATOM 2982 C CA . GLU A 1 377 ? -28.451 11.302 21.375 1.00 57.25 377 GLU A CA 1
ATOM 2983 C C . GLU A 1 377 ? -27.596 11.998 20.323 1.00 57.25 377 GLU A C 1
ATOM 2985 O O . GLU A 1 377 ? -27.151 13.130 20.501 1.00 57.25 377 GLU A O 1
ATOM 2990 N N . VAL A 1 378 ? -27.253 11.251 19.275 1.00 52.81 378 VAL A N 1
ATOM 2991 C CA . VAL A 1 378 ? -26.829 11.827 18.021 1.00 52.81 378 VAL A CA 1
ATOM 2992 C C . VAL A 1 378 ? -28.077 12.583 17.618 1.00 52.81 378 VAL A C 1
ATOM 2994 O O . VAL A 1 378 ? -29.069 11.979 17.212 1.00 52.81 378 VAL A O 1
ATOM 2997 N N . GLU A 1 379 ? -28.098 13.889 17.894 1.00 49.59 379 GLU A N 1
ATOM 2998 C CA . GLU A 1 379 ? -28.911 14.774 17.082 1.00 49.59 379 GLU A CA 1
ATOM 2999 C C . GLU A 1 379 ? -28.505 14.390 15.666 1.00 49.59 379 GLU A C 1
ATOM 3001 O O . GLU A 1 379 ? -27.349 14.594 15.294 1.00 49.59 379 GLU A O 1
ATOM 3006 N N . GLU A 1 380 ? -29.398 13.702 14.953 1.00 43.06 380 GLU A N 1
ATOM 3007 C CA . GLU A 1 380 ? -29.292 13.458 13.522 1.00 43.06 380 GLU A CA 1
ATOM 3008 C C . GLU A 1 380 ? -29.284 14.840 12.863 1.00 43.06 380 GLU A C 1
ATOM 3010 O O . GLU A 1 380 ? -30.264 15.315 12.297 1.00 43.06 380 GLU A O 1
ATOM 3015 N N . LYS A 1 381 ? -28.165 15.550 12.979 1.00 46.00 381 LYS A N 1
ATOM 3016 C CA . LYS A 1 381 ? -27.684 16.299 11.852 1.00 46.00 381 LYS A CA 1
ATOM 3017 C C . LYS A 1 381 ? -27.359 15.216 10.849 1.00 46.00 381 LYS A C 1
ATOM 3019 O O . LYS A 1 381 ? -26.334 14.549 10.958 1.00 46.00 381 LYS A O 1
ATOM 3024 N N . GLU A 1 382 ? -28.298 14.985 9.936 1.00 41.72 382 GLU A N 1
ATOM 3025 C CA . GLU A 1 382 ? -27.923 14.595 8.588 1.00 41.72 382 GLU A CA 1
ATOM 3026 C C . GLU A 1 382 ? -26.767 15.522 8.219 1.00 41.72 382 GLU A C 1
ATOM 3028 O O . GLU A 1 382 ? -26.976 16.711 7.972 1.00 41.72 382 GLU A O 1
ATOM 3033 N N . ILE A 1 383 ? -25.543 15.000 8.316 1.00 45.22 383 ILE A N 1
ATOM 3034 C CA . ILE A 1 383 ? -24.386 15.622 7.700 1.00 45.22 383 ILE A CA 1
ATOM 3035 C C . ILE A 1 383 ? -24.716 15.493 6.226 1.00 45.22 383 ILE A C 1
ATOM 3037 O O . ILE A 1 383 ? -24.578 14.421 5.641 1.00 45.22 383 ILE A O 1
ATOM 3041 N N . THR A 1 384 ? -25.334 16.530 5.674 1.00 47.34 384 THR A N 1
ATOM 3042 C CA . THR A 1 384 ? -25.638 16.581 4.253 1.00 47.34 384 THR A CA 1
ATOM 3043 C C . THR A 1 384 ? -24.314 16.473 3.500 1.00 47.34 384 THR A C 1
ATOM 3045 O O . THR A 1 384 ? -23.269 16.854 4.029 1.00 47.34 384 THR A O 1
ATOM 3048 N N . ASP A 1 385 ? -24.326 16.021 2.247 1.00 50.19 385 ASP A N 1
ATOM 3049 C CA . ASP A 1 385 ? -23.121 16.055 1.399 1.00 50.19 385 ASP A CA 1
ATOM 3050 C C . ASP A 1 385 ? -22.509 17.472 1.306 1.00 50.19 385 ASP A C 1
ATOM 3052 O O . ASP A 1 385 ? -21.348 17.636 0.939 1.00 50.19 385 ASP A O 1
ATOM 3056 N N . GLU A 1 386 ? -23.274 18.509 1.672 1.00 54.84 386 GLU A N 1
ATOM 3057 C CA . GLU A 1 386 ? -22.777 19.864 1.916 1.00 54.84 386 GLU A CA 1
ATOM 3058 C C . GLU A 1 386 ? -21.875 19.965 3.160 1.00 54.84 386 GLU A C 1
ATOM 3060 O O . GLU A 1 386 ? -20.791 20.520 3.029 1.00 54.84 386 GLU A O 1
ATOM 3065 N N . GLU A 1 387 ? -22.250 19.411 4.323 1.00 50.22 387 GLU A N 1
ATOM 3066 C CA . GLU A 1 387 ? -21.399 19.389 5.532 1.00 50.22 387 GLU A CA 1
ATOM 3067 C C . GLU A 1 387 ? -20.193 18.441 5.373 1.00 50.22 387 GLU A C 1
ATOM 3069 O O . GLU A 1 387 ? -19.113 18.726 5.885 1.00 50.22 387 GLU A O 1
ATOM 3074 N N . LEU A 1 388 ? -20.329 17.351 4.605 1.00 50.28 388 LEU A N 1
ATOM 3075 C CA . LEU A 1 388 ? -19.221 16.431 4.310 1.00 50.28 388 LEU A CA 1
ATOM 3076 C C . LEU A 1 388 ? -18.212 17.019 3.310 1.00 50.28 388 LEU A C 1
ATOM 3078 O O . LEU A 1 388 ? -17.101 16.514 3.209 1.00 50.28 388 LEU A O 1
ATOM 3082 N N . ASN A 1 389 ? -18.561 18.109 2.622 1.00 59.81 389 ASN A N 1
ATOM 3083 C CA . ASN A 1 389 ? -17.669 18.887 1.760 1.00 59.81 389 ASN A CA 1
ATOM 3084 C C . ASN A 1 389 ? -17.338 20.271 2.340 1.00 59.81 389 ASN A C 1
ATOM 3086 O O . ASN A 1 389 ? -16.758 21.097 1.629 1.00 59.81 389 ASN A O 1
ATOM 3090 N N . GLU A 1 390 ? -17.694 20.556 3.599 1.00 65.69 390 GLU A N 1
ATOM 3091 C CA .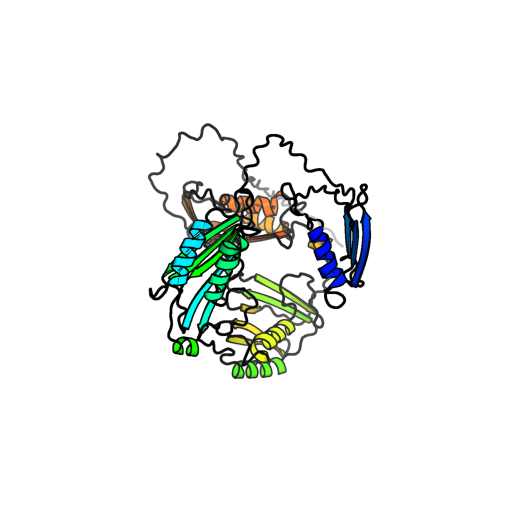 GLU A 1 390 ? -17.298 21.815 4.225 1.00 65.69 390 GLU A CA 1
ATOM 3092 C C . GLU A 1 390 ? -15.772 21.813 4.401 1.00 65.69 390 GLU A C 1
ATOM 3094 O O . GLU A 1 390 ? -15.234 20.996 5.150 1.00 65.69 390 GLU A O 1
ATOM 3099 N N . PRO A 1 391 ? -15.034 22.696 3.700 1.00 74.88 391 PRO A N 1
ATOM 3100 C CA . PRO A 1 391 ? -13.603 22.803 3.914 1.00 74.88 391 PRO A CA 1
ATOM 3101 C C . PRO A 1 391 ? -13.344 23.228 5.361 1.00 74.88 391 PRO A C 1
ATOM 3103 O O . PRO A 1 391 ? -14.150 23.945 5.959 1.00 74.88 391 PRO A O 1
ATOM 3106 N N . CYS A 1 392 ? -12.169 22.878 5.884 1.00 83.31 392 CYS A N 1
ATOM 3107 C CA . CYS A 1 392 ? -11.692 23.329 7.186 1.00 83.31 392 CYS A CA 1
ATOM 3108 C C . CYS A 1 392 ? -12.394 22.692 8.395 1.00 83.31 392 CYS A C 1
ATOM 3110 O O . CYS A 1 392 ? -12.585 23.352 9.418 1.00 83.31 392 CYS A O 1
ATOM 3112 N N . VAL A 1 393 ? -12.734 21.407 8.336 1.00 79.56 393 VAL A N 1
ATOM 3113 C CA . VAL A 1 393 ? -13.182 20.655 9.514 1.00 79.56 393 VAL A CA 1
ATOM 3114 C C . VAL A 1 393 ? -12.116 20.755 10.620 1.00 79.56 393 VAL A C 1
ATOM 3116 O O . VAL A 1 393 ? -10.921 20.605 10.375 1.00 79.56 393 VAL A O 1
ATOM 3119 N N . GLU A 1 394 ? -12.548 21.089 11.842 1.00 82.94 394 GLU A N 1
ATOM 3120 C CA . GLU A 1 394 ? -11.701 21.255 13.043 1.00 82.94 394 GLU A CA 1
ATOM 3121 C C . GLU A 1 394 ? -10.611 22.352 12.988 1.00 82.94 394 GLU A C 1
ATOM 3123 O O . GLU A 1 394 ? -9.786 22.459 13.904 1.00 82.94 394 GLU A O 1
ATOM 3128 N N . TRP A 1 395 ? -10.636 23.251 11.994 1.00 88.31 395 TRP A N 1
ATOM 3129 C CA . TRP A 1 395 ? -9.576 24.255 11.814 1.00 88.31 395 TRP A CA 1
ATOM 3130 C C . TRP A 1 395 ? -9.344 25.154 13.037 1.00 88.31 395 TRP A C 1
ATOM 3132 O O . TRP A 1 395 ? -8.215 25.570 13.268 1.00 88.31 395 TRP A O 1
ATOM 3142 N N . GLU A 1 396 ? -10.370 25.461 13.844 1.00 89.81 396 GLU A N 1
ATOM 3143 C CA . GLU A 1 396 ? -10.215 26.296 15.047 1.00 89.81 396 GLU A CA 1
ATOM 3144 C C . GLU A 1 396 ? -9.339 25.613 16.108 1.00 89.81 396 GLU A C 1
ATOM 3146 O O . GLU A 1 396 ? -8.506 26.261 16.752 1.00 89.81 396 GLU A O 1
ATOM 3151 N N . THR A 1 397 ? -9.510 24.300 16.286 1.00 87.56 397 THR A N 1
ATOM 3152 C CA . THR A 1 397 ? -8.705 23.497 17.212 1.00 87.56 397 THR A CA 1
ATOM 3153 C C . THR A 1 397 ? -7.278 23.369 16.692 1.00 87.56 397 THR A C 1
ATOM 3155 O O . THR A 1 397 ? -6.333 23.633 17.442 1.00 87.56 397 THR A O 1
ATOM 3158 N N . THR A 1 398 ? -7.118 23.080 15.399 1.00 87.94 398 THR A N 1
ATOM 3159 C CA . THR A 1 398 ? -5.808 23.010 14.739 1.00 87.94 398 THR A CA 1
ATOM 3160 C C . THR A 1 398 ? -5.089 24.362 14.765 1.00 87.94 398 THR A C 1
ATOM 3162 O O . THR A 1 398 ? -3.899 24.418 15.070 1.00 87.94 398 THR A O 1
ATOM 3165 N N . ALA A 1 399 ? -5.799 25.476 14.562 1.00 91.69 399 ALA A N 1
ATOM 3166 C CA . ALA A 1 399 ? -5.254 26.830 14.643 1.00 91.69 399 ALA A CA 1
ATOM 3167 C C . ALA A 1 399 ? -4.732 27.152 16.045 1.00 91.69 399 ALA A C 1
ATOM 3169 O O . ALA A 1 399 ? -3.624 27.670 16.188 1.00 91.69 399 ALA A O 1
ATOM 3170 N N . ALA A 1 400 ? -5.502 26.828 17.088 1.00 91.88 400 ALA A N 1
ATOM 3171 C CA . ALA A 1 400 ? -5.080 27.050 18.467 1.00 91.88 400 ALA A CA 1
ATOM 3172 C C . ALA A 1 400 ? -3.833 26.220 18.822 1.00 91.88 400 ALA A C 1
ATOM 3174 O O . ALA A 1 400 ? -2.875 26.761 19.381 1.00 91.88 400 ALA A O 1
ATOM 3175 N N . ALA A 1 401 ? -3.815 24.934 18.448 1.00 92.25 401 ALA A N 1
ATOM 3176 C CA . ALA A 1 401 ? -2.667 24.054 18.657 1.00 92.25 401 ALA A CA 1
ATOM 3177 C C . ALA A 1 401 ? -1.423 24.547 17.896 1.00 92.25 401 ALA A C 1
ATOM 3179 O O . ALA A 1 401 ? -0.337 24.632 18.476 1.00 92.25 401 ALA A O 1
ATOM 3180 N N . TYR A 1 402 ? -1.592 24.955 16.634 1.00 95.38 402 TYR A N 1
ATOM 3181 C CA . TYR A 1 402 ? -0.537 25.550 15.819 1.00 95.38 402 TYR A CA 1
ATOM 3182 C C . TYR A 1 402 ? 0.024 26.821 16.454 1.00 95.38 402 TYR A C 1
ATOM 3184 O O . TYR A 1 402 ? 1.238 26.949 16.582 1.00 95.38 402 TYR A O 1
ATOM 3192 N N . GLU A 1 403 ? -0.823 27.766 16.877 1.00 94.94 403 GLU A N 1
ATOM 3193 C CA . GLU A 1 403 ? -0.364 29.021 17.482 1.00 94.94 403 GLU A CA 1
ATOM 3194 C C . GLU A 1 403 ? 0.444 28.781 18.765 1.00 94.94 403 GLU A C 1
ATOM 3196 O O . GLU A 1 403 ? 1.476 29.431 18.979 1.00 94.94 403 GLU A O 1
ATOM 3201 N N . ASP A 1 404 ? 0.004 27.842 19.606 1.00 94.12 404 ASP A N 1
ATOM 3202 C CA . ASP A 1 404 ? 0.690 27.482 20.846 1.00 94.12 404 ASP A CA 1
ATOM 3203 C C . ASP A 1 404 ? 2.025 26.765 20.588 1.00 94.12 404 ASP A C 1
ATOM 3205 O O . ASP A 1 404 ? 3.019 27.046 21.272 1.00 94.12 404 ASP A O 1
ATOM 3209 N N . ALA A 1 405 ? 2.085 25.882 19.590 1.00 93.81 405 ALA A N 1
ATOM 3210 C CA . ALA A 1 405 ? 3.304 25.179 19.205 1.00 93.81 405 ALA A CA 1
ATOM 3211 C C . ALA A 1 405 ? 4.301 26.114 18.486 1.00 93.81 405 ALA A C 1
ATOM 3213 O O . ALA A 1 405 ? 5.472 26.190 18.864 1.00 93.81 405 ALA A O 1
ATOM 3214 N N . TRP A 1 406 ? 3.833 26.933 17.541 1.00 95.62 406 TRP A N 1
ATOM 3215 C CA . TRP A 1 406 ? 4.628 27.937 16.822 1.00 95.62 406 TRP A CA 1
ATOM 3216 C C . TRP A 1 406 ? 5.198 29.017 17.751 1.00 95.62 406 TRP A C 1
ATOM 3218 O O . TRP A 1 406 ? 6.308 29.522 17.554 1.00 95.62 406 TRP A O 1
ATOM 3228 N N . ALA A 1 407 ? 4.472 29.374 18.815 1.00 94.75 407 ALA A N 1
ATOM 3229 C CA . ALA A 1 407 ? 4.986 30.281 19.837 1.00 94.75 407 ALA A CA 1
ATOM 3230 C C . ALA A 1 407 ? 6.209 29.710 20.579 1.00 94.75 407 ALA A C 1
ATOM 3232 O O . ALA A 1 407 ? 7.043 30.493 21.045 1.00 94.75 407 ALA A O 1
ATOM 3233 N N . GLN A 1 408 ? 6.316 28.381 20.671 1.00 95.06 408 GLN A N 1
ATOM 3234 C CA . GLN A 1 408 ? 7.422 27.647 21.294 1.00 95.06 408 GLN A CA 1
ATOM 3235 C C . GLN A 1 408 ? 8.523 27.256 20.296 1.00 95.06 408 GLN A C 1
ATOM 3237 O O . GLN A 1 408 ? 9.605 26.847 20.715 1.00 95.06 408 GLN A O 1
ATOM 3242 N N . TRP A 1 409 ? 8.280 27.404 18.993 1.00 95.56 409 TRP A N 1
ATOM 3243 C CA . TRP A 1 409 ? 9.271 27.133 17.960 1.00 95.56 409 TRP A CA 1
ATOM 3244 C C . TRP A 1 409 ? 10.361 28.216 17.898 1.00 95.56 409 TRP A C 1
ATOM 3246 O O . TRP A 1 409 ? 10.108 29.426 17.742 1.00 95.56 409 TRP A O 1
ATOM 3256 N N . GLU A 1 410 ? 11.601 27.742 17.993 1.00 93.44 410 GLU A N 1
ATOM 3257 C CA . GLU A 1 410 ? 12.832 28.477 17.734 1.00 93.44 410 GLU A CA 1
ATOM 3258 C C . GLU A 1 410 ? 13.773 27.552 16.956 1.00 93.44 410 GLU A C 1
ATOM 3260 O O . GLU A 1 410 ? 14.259 26.557 17.494 1.00 93.44 410 GLU A O 1
ATOM 3265 N N . ALA A 1 411 ? 13.986 27.864 15.674 1.00 90.06 411 ALA A N 1
ATOM 3266 C CA . ALA A 1 411 ? 14.802 27.048 14.786 1.00 90.06 411 ALA A CA 1
ATOM 3267 C C . ALA A 1 411 ? 16.239 26.917 15.334 1.00 90.06 411 ALA A C 1
ATOM 3269 O O . ALA A 1 411 ? 16.910 27.938 15.538 1.00 90.06 411 ALA A O 1
ATOM 3270 N N . PRO A 1 412 ? 16.746 25.691 15.562 1.00 93.75 412 PRO A N 1
ATOM 3271 C CA . PRO A 1 412 ? 18.136 25.492 15.948 1.00 93.75 412 PRO A CA 1
ATOM 3272 C C . PRO A 1 412 ? 19.084 25.976 14.851 1.00 93.75 412 PRO A C 1
ATOM 3274 O O . PRO A 1 412 ? 18.786 25.850 13.664 1.00 93.75 412 PRO A O 1
ATOM 3277 N N . SER A 1 413 ? 20.269 26.459 15.237 1.00 94.81 413 SER A N 1
ATOM 3278 C CA . SER A 1 413 ? 21.274 26.896 14.262 1.00 94.81 413 SER A CA 1
ATOM 3279 C C . SER A 1 413 ? 21.665 25.783 13.294 1.00 94.81 413 SER A C 1
ATOM 3281 O O . SER A 1 413 ? 21.829 26.071 12.117 1.00 94.81 413 SER A O 1
ATOM 3283 N N . CYS A 1 414 ? 21.812 24.542 13.771 1.00 95.81 414 CYS A N 1
ATOM 3284 C CA . CYS A 1 414 ? 22.108 23.388 12.928 1.00 95.81 414 CYS A CA 1
ATOM 3285 C C . CYS A 1 414 ? 21.391 22.139 13.438 1.00 95.81 414 CYS A C 1
ATOM 3287 O O . CYS A 1 414 ? 21.444 21.823 14.631 1.00 95.81 414 CYS A O 1
ATOM 3289 N N . TYR A 1 415 ? 20.717 21.428 12.544 1.00 96.19 415 TYR A N 1
ATOM 3290 C CA . TYR A 1 415 ? 19.980 20.217 12.878 1.00 96.19 415 TYR A CA 1
ATOM 3291 C C . TYR A 1 415 ? 19.873 19.286 11.672 1.00 96.19 415 TYR A C 1
ATOM 3293 O O . TYR A 1 415 ? 20.072 19.692 10.531 1.00 96.19 415 TYR A O 1
ATOM 3301 N N . THR A 1 416 ? 19.558 18.028 11.946 1.00 95.12 416 THR A N 1
ATOM 3302 C CA . THR A 1 416 ? 19.170 17.037 10.943 1.00 95.12 416 THR A CA 1
ATOM 3303 C C . THR A 1 416 ? 17.764 16.555 11.246 1.00 95.12 416 THR A C 1
ATOM 3305 O O . THR A 1 416 ? 17.354 16.578 12.408 1.00 95.12 416 THR A O 1
ATOM 3308 N N . PHE A 1 417 ? 17.021 16.159 10.223 1.00 95.38 417 PHE A N 1
ATOM 3309 C CA . PHE A 1 417 ? 15.732 15.497 10.379 1.00 95.38 417 PHE A CA 1
ATOM 3310 C C . PHE A 1 417 ? 15.489 14.558 9.200 1.00 95.38 417 PHE A C 1
ATOM 3312 O O . PHE A 1 417 ? 15.956 14.816 8.094 1.00 95.38 417 PHE A O 1
ATOM 3319 N N . GLY A 1 418 ? 14.780 13.465 9.448 1.00 91.06 418 GLY A N 1
ATOM 3320 C CA . GLY A 1 418 ? 14.205 12.618 8.413 1.00 91.06 418 GLY A CA 1
ATOM 3321 C C . GLY A 1 418 ? 12.744 12.989 8.202 1.00 91.06 418 GLY A C 1
ATOM 3322 O O . GLY A 1 418 ? 12.055 13.307 9.171 1.00 91.06 418 GLY A O 1
ATOM 3323 N N . PHE A 1 419 ? 12.251 12.917 6.975 1.00 90.06 419 PHE A N 1
ATOM 3324 C CA . PHE A 1 419 ? 10.819 12.970 6.717 1.00 90.06 419 PHE A CA 1
ATOM 3325 C C . PHE A 1 419 ? 10.409 11.933 5.677 1.00 90.06 419 PHE A C 1
ATOM 3327 O O . PHE A 1 419 ? 11.211 11.557 4.827 1.00 90.06 419 PHE A O 1
ATOM 3334 N N . SER A 1 420 ? 9.177 11.452 5.765 1.00 84.62 420 SER A N 1
ATOM 3335 C CA . SER A 1 420 ? 8.556 10.592 4.758 1.00 84.62 420 SER A CA 1
ATOM 3336 C C . SER A 1 420 ? 7.157 11.101 4.450 1.00 84.62 420 SER A C 1
ATOM 3338 O O . SER A 1 420 ? 6.489 11.662 5.325 1.00 84.62 420 SER A O 1
ATOM 3340 N N . VAL A 1 421 ? 6.737 10.904 3.205 1.00 80.31 421 VAL A N 1
ATOM 3341 C CA . VAL A 1 421 ? 5.391 11.230 2.730 1.00 80.31 421 VAL A CA 1
ATOM 3342 C C . VAL A 1 421 ? 4.697 9.931 2.335 1.00 80.31 421 VAL A C 1
ATOM 3344 O O . VAL A 1 421 ? 5.312 9.053 1.723 1.00 80.31 421 VAL A O 1
ATOM 3347 N N . ASP A 1 422 ? 3.462 9.787 2.805 1.00 74.44 422 ASP A N 1
ATOM 3348 C CA . ASP A 1 422 ? 2.542 8.662 2.604 1.00 74.44 422 ASP A CA 1
ATOM 3349 C C . ASP A 1 422 ? 3.042 7.305 3.108 1.00 74.44 422 ASP A C 1
ATOM 3351 O O . ASP A 1 422 ? 2.528 6.261 2.732 1.00 74.44 422 ASP A O 1
ATOM 3355 N N . GLY A 1 423 ? 4.067 7.295 3.967 1.00 55.75 423 GLY A N 1
ATOM 3356 C CA . GLY A 1 423 ? 4.636 6.074 4.555 1.00 55.75 423 GLY A CA 1
ATOM 3357 C C . GLY A 1 423 ? 5.327 5.122 3.565 1.00 55.75 423 GLY A C 1
ATOM 3358 O O . GLY A 1 423 ? 6.021 4.212 4.008 1.00 55.75 423 GLY A O 1
ATOM 3359 N N . ILE A 1 424 ? 5.178 5.344 2.257 1.00 47.16 424 ILE A N 1
ATOM 3360 C CA . ILE A 1 424 ? 5.663 4.470 1.180 1.00 47.16 424 ILE A CA 1
ATOM 3361 C C . ILE A 1 424 ? 7.049 4.909 0.690 1.00 47.16 424 ILE A C 1
ATOM 3363 O O . ILE A 1 424 ? 7.880 4.078 0.324 1.00 47.16 424 ILE A O 1
ATOM 3367 N N . THR A 1 425 ? 7.334 6.214 0.710 1.00 57.97 425 THR A N 1
ATOM 3368 C CA . THR A 1 425 ? 8.632 6.743 0.277 1.00 57.97 425 THR A CA 1
ATOM 3369 C C . THR A 1 425 ? 9.725 6.516 1.334 1.00 57.97 425 THR A C 1
ATOM 3371 O O . THR A 1 425 ? 9.475 6.694 2.535 1.00 57.97 425 THR A O 1
ATOM 3374 N N . PRO A 1 426 ? 10.961 6.142 0.935 1.00 62.03 426 PRO A N 1
ATOM 3375 C CA . PRO A 1 426 ? 12.079 6.066 1.866 1.00 62.03 426 PRO A CA 1
ATOM 3376 C C . PRO A 1 426 ? 12.279 7.426 2.536 1.00 62.03 426 PRO A C 1
ATOM 3378 O O . PRO A 1 426 ? 12.189 8.473 1.897 1.00 62.03 426 PRO A O 1
ATOM 3381 N N . SER A 1 427 ? 12.559 7.420 3.841 1.00 77.62 427 SER A N 1
ATOM 3382 C CA . SER A 1 427 ? 12.684 8.674 4.577 1.00 77.62 427 SER A CA 1
ATOM 3383 C C . SER A 1 427 ? 13.857 9.506 4.058 1.00 77.62 427 SER A C 1
ATOM 3385 O O . SER A 1 427 ? 15.013 9.085 4.156 1.00 77.62 427 SER A O 1
ATOM 3387 N N . VAL A 1 428 ? 13.574 10.712 3.576 1.00 83.56 428 VAL A N 1
ATOM 3388 C CA . VAL A 1 428 ? 14.576 11.672 3.120 1.00 83.56 428 VAL A CA 1
ATOM 3389 C C . VAL A 1 428 ? 15.189 12.347 4.338 1.00 83.56 428 VAL A C 1
ATOM 3391 O O . VAL A 1 428 ? 14.482 12.920 5.167 1.00 83.56 428 VAL A O 1
ATOM 3394 N N . THR A 1 429 ? 16.514 12.282 4.470 1.00 90.75 429 THR A N 1
ATOM 3395 C CA . THR A 1 429 ? 17.234 12.949 5.563 1.00 90.75 429 THR A CA 1
ATOM 3396 C C . THR A 1 429 ? 17.797 14.282 5.092 1.00 90.75 429 THR A C 1
ATOM 3398 O O . THR A 1 429 ? 18.586 14.341 4.153 1.00 90.75 429 THR A O 1
ATOM 3401 N N . ARG A 1 430 ? 17.432 15.360 5.782 1.00 92.25 430 ARG A N 1
ATOM 3402 C CA . ARG A 1 430 ? 17.898 16.724 5.526 1.00 92.25 430 ARG A CA 1
ATOM 3403 C C . ARG A 1 430 ? 18.842 17.173 6.631 1.00 92.25 430 ARG A C 1
ATOM 3405 O O . ARG A 1 430 ? 18.608 16.915 7.812 1.00 92.25 430 ARG A O 1
ATOM 3412 N N . THR A 1 431 ? 19.896 17.888 6.242 1.00 93.94 431 THR A N 1
ATOM 3413 C CA . THR A 1 431 ? 20.784 18.608 7.164 1.00 93.94 431 THR A CA 1
ATOM 3414 C C . THR A 1 431 ? 20.624 20.096 6.925 1.00 93.94 431 THR A C 1
ATOM 3416 O O . THR A 1 431 ? 20.858 20.568 5.818 1.00 93.94 431 THR A O 1
ATOM 3419 N N . VAL A 1 432 ? 20.246 20.834 7.964 1.00 94.88 432 VAL A N 1
ATOM 3420 C CA . VAL A 1 432 ? 20.014 22.276 7.907 1.00 94.88 432 VAL A CA 1
ATOM 3421 C C . VAL A 1 432 ? 21.103 22.990 8.691 1.00 94.88 432 VAL A C 1
ATOM 3423 O O . VAL A 1 432 ? 21.341 22.686 9.861 1.00 94.88 432 VAL A O 1
ATOM 3426 N N . VAL A 1 433 ? 21.745 23.965 8.052 1.00 94.12 433 VAL A N 1
ATOM 3427 C CA . VAL A 1 433 ? 22.762 24.840 8.636 1.00 94.12 433 VAL A CA 1
ATOM 3428 C C . VAL A 1 433 ? 22.316 26.284 8.456 1.00 94.12 433 VAL A C 1
ATOM 3430 O O . VAL A 1 433 ? 22.104 26.765 7.348 1.00 94.12 433 VAL A O 1
ATOM 3433 N N . HIS A 1 434 ? 22.133 26.982 9.572 1.00 93.94 434 HIS A N 1
ATOM 3434 C CA . HIS A 1 434 ? 21.694 28.375 9.643 1.00 93.94 434 HIS A CA 1
ATOM 3435 C C . HIS A 1 434 ? 20.432 28.673 8.813 1.00 93.94 434 HIS A C 1
ATOM 3437 O O . HIS A 1 434 ? 20.317 29.723 8.183 1.00 93.94 434 HIS A O 1
ATOM 3443 N N . GLY A 1 435 ? 19.474 27.740 8.834 1.00 91.75 435 GLY A N 1
ATOM 3444 C CA . GLY A 1 435 ? 18.204 27.855 8.111 1.00 91.75 435 GLY A CA 1
ATOM 3445 C C . GLY A 1 435 ? 18.290 27.557 6.611 1.00 91.75 435 GLY A C 1
ATOM 3446 O O . GLY A 1 435 ? 17.320 27.808 5.903 1.00 91.75 435 GLY A O 1
ATOM 3447 N N . LYS A 1 436 ? 19.421 27.040 6.114 1.00 92.38 436 LYS A N 1
ATOM 3448 C CA . LYS A 1 436 ? 19.576 26.545 4.739 1.00 92.38 436 LYS 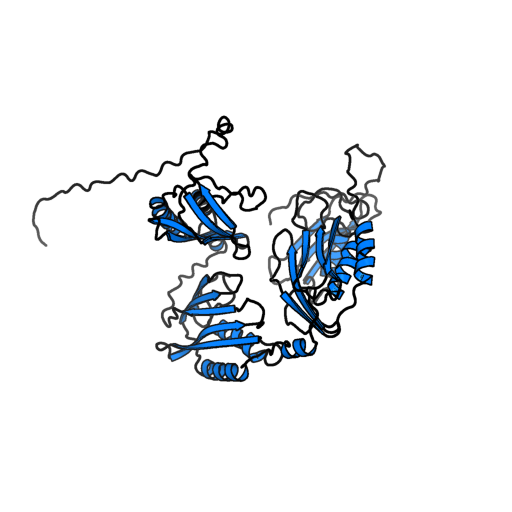A CA 1
ATOM 3449 C C . LYS A 1 436 ? 19.816 25.033 4.761 1.00 92.38 436 LYS A C 1
ATOM 3451 O O . LYS A 1 436 ? 20.655 24.562 5.527 1.00 92.38 436 LYS A O 1
ATOM 3456 N N . SER A 1 437 ? 19.065 24.278 3.962 1.00 92.31 437 SER A N 1
ATOM 3457 C CA . SER A 1 437 ? 19.335 22.852 3.728 1.00 92.31 437 SER A CA 1
ATOM 3458 C C . SER A 1 437 ? 20.634 22.699 2.935 1.00 92.31 437 SER A C 1
ATOM 3460 O O . SER A 1 437 ? 20.916 23.519 2.065 1.00 92.31 437 SER A O 1
ATOM 3462 N N . LEU A 1 438 ? 21.433 21.683 3.262 1.00 89.69 438 LEU A N 1
ATOM 3463 C CA . LEU A 1 438 ? 22.643 21.311 2.518 1.00 89.69 438 LEU A CA 1
ATOM 3464 C C . LEU A 1 438 ? 22.370 20.332 1.368 1.00 89.69 438 LEU A C 1
ATOM 3466 O O . LEU A 1 438 ? 23.303 19.970 0.661 1.00 89.69 438 LEU A O 1
ATOM 3470 N N . ALA A 1 439 ? 21.138 19.843 1.223 1.00 83.38 439 ALA A N 1
ATOM 3471 C CA . ALA A 1 439 ? 20.799 18.910 0.160 1.00 83.38 439 ALA A CA 1
ATOM 3472 C C . ALA A 1 439 ? 20.342 19.663 -1.097 1.00 83.38 439 ALA A C 1
ATOM 3474 O O . ALA A 1 439 ? 19.476 20.534 -1.013 1.00 83.38 439 ALA A O 1
ATOM 3475 N N . GLU A 1 440 ? 20.919 19.305 -2.241 1.00 73.06 440 GLU A N 1
ATOM 3476 C CA . GLU A 1 440 ? 20.587 19.829 -3.570 1.00 73.06 440 GLU A CA 1
ATOM 3477 C C . GLU A 1 440 ? 19.713 18.809 -4.311 1.00 73.06 440 GLU A C 1
ATOM 3479 O O . GLU A 1 440 ? 20.133 18.198 -5.287 1.00 73.06 440 GLU A O 1
ATOM 3484 N N . ASP A 1 441 ? 18.496 18.578 -3.820 1.00 70.06 441 ASP A N 1
ATOM 3485 C CA . ASP A 1 441 ? 17.547 17.707 -4.519 1.00 70.06 441 ASP A CA 1
ATOM 3486 C C . ASP A 1 441 ? 16.631 18.576 -5.388 1.00 70.06 441 ASP A C 1
ATOM 3488 O O . ASP A 1 441 ? 15.517 18.918 -4.979 1.00 70.06 441 ASP A O 1
ATOM 3492 N N . GLU A 1 442 ? 17.112 18.973 -6.570 1.00 63.91 442 GLU A N 1
ATOM 3493 C CA . GLU A 1 442 ? 16.313 19.760 -7.525 1.00 63.91 442 GLU A CA 1
ATOM 3494 C C . GLU A 1 442 ? 15.184 18.936 -8.171 1.00 63.91 442 GLU A C 1
ATOM 3496 O O . GLU A 1 442 ? 14.177 19.508 -8.581 1.00 63.91 442 GLU A O 1
ATOM 3501 N N . GLU A 1 443 ? 15.302 17.604 -8.200 1.00 64.88 443 GLU A N 1
ATOM 3502 C CA . GLU A 1 443 ? 14.372 16.721 -8.925 1.00 64.88 443 GLU A CA 1
ATOM 3503 C C . GLU A 1 443 ? 13.313 16.042 -8.041 1.00 64.88 443 GLU A C 1
ATOM 3505 O O . GLU A 1 443 ? 12.416 15.385 -8.556 1.00 64.88 443 GLU A O 1
ATOM 3510 N N . SER A 1 444 ? 13.352 16.205 -6.712 1.00 70.00 444 SER A N 1
ATOM 3511 C CA . SER A 1 444 ? 12.320 15.592 -5.861 1.00 70.00 444 SER A CA 1
ATOM 3512 C C . SER A 1 444 ? 11.019 16.404 -5.873 1.00 70.00 444 SER A C 1
ATOM 3514 O O . SER A 1 444 ? 11.036 17.630 -5.714 1.00 70.00 444 SER A O 1
ATOM 3516 N N . SER A 1 445 ? 9.877 15.714 -5.938 1.00 68.81 445 SER A N 1
ATOM 3517 C CA . SER A 1 445 ? 8.531 16.290 -5.752 1.00 68.81 445 SER A CA 1
ATOM 3518 C C . SER A 1 445 ? 8.356 17.019 -4.406 1.00 68.81 445 SER A C 1
ATOM 3520 O O . SER A 1 445 ? 7.444 17.827 -4.244 1.00 68.81 445 SER A O 1
ATOM 3522 N N . PHE A 1 446 ? 9.278 16.808 -3.460 1.00 75.81 446 PHE A N 1
ATOM 3523 C CA . PHE A 1 446 ? 9.332 17.451 -2.144 1.00 75.81 446 PHE A CA 1
ATOM 3524 C C . PHE A 1 446 ? 10.428 18.517 -2.026 1.00 75.81 446 PHE A C 1
ATOM 3526 O O . PHE A 1 446 ? 10.870 18.839 -0.919 1.00 75.81 446 PHE A O 1
ATOM 3533 N N . SER A 1 447 ? 10.870 19.090 -3.148 1.00 79.94 447 SER A N 1
ATOM 3534 C CA . SER A 1 447 ? 11.879 20.155 -3.175 1.00 79.94 447 SER A CA 1
ATOM 3535 C C . SER A 1 447 ? 11.484 21.393 -2.354 1.00 79.94 447 SER A C 1
ATOM 3537 O O . SER A 1 447 ? 12.371 22.112 -1.895 1.00 79.94 447 SER A O 1
ATOM 3539 N N . GLU A 1 448 ? 10.190 21.607 -2.079 1.00 85.75 448 GLU A N 1
ATOM 3540 C CA . GLU A 1 448 ? 9.694 22.680 -1.202 1.00 85.75 448 GLU A CA 1
ATOM 3541 C C . GLU A 1 448 ? 9.949 22.432 0.301 1.00 85.75 448 GLU A C 1
ATOM 3543 O O . GLU A 1 448 ? 9.955 23.384 1.079 1.00 85.75 448 GLU A O 1
ATOM 3548 N N . LEU A 1 449 ? 10.181 21.185 0.732 1.00 91.50 449 LEU A N 1
ATOM 3549 C CA . LEU A 1 449 ? 10.269 20.788 2.147 1.00 91.50 449 LEU A CA 1
ATOM 3550 C C . LEU A 1 449 ? 11.723 20.600 2.605 1.00 91.50 449 LEU A C 1
ATOM 3552 O O . LEU A 1 449 ? 12.179 19.502 2.933 1.00 91.50 449 LEU A O 1
ATOM 3556 N N . GLN A 1 450 ? 12.479 21.697 2.623 1.00 93.44 450 GLN A N 1
ATOM 3557 C CA . GLN A 1 450 ? 13.923 21.680 2.895 1.00 93.44 450 GLN A CA 1
ATOM 3558 C C . GLN A 1 450 ? 14.271 21.828 4.379 1.00 93.44 450 GLN A C 1
ATOM 3560 O O . GLN A 1 450 ? 15.307 21.349 4.847 1.00 93.44 450 GLN A O 1
ATOM 3565 N N . THR A 1 451 ? 13.418 22.503 5.136 1.00 95.75 451 THR A N 1
ATOM 3566 C CA . THR A 1 451 ? 13.634 22.864 6.535 1.00 95.75 451 THR A CA 1
ATOM 3567 C C . THR A 1 451 ? 12.361 22.651 7.346 1.00 95.75 451 THR A C 1
ATOM 3569 O O . THR A 1 451 ? 11.263 22.629 6.801 1.00 95.75 451 THR A O 1
ATOM 3572 N N . LEU A 1 452 ? 12.472 22.563 8.676 1.00 95.69 452 LEU A N 1
ATOM 3573 C CA . LEU A 1 452 ? 11.287 22.503 9.541 1.00 95.69 452 LEU A CA 1
ATOM 3574 C C . LEU A 1 452 ? 10.409 23.762 9.418 1.00 95.69 452 LEU A C 1
ATOM 3576 O O . LEU A 1 452 ? 9.197 23.663 9.576 1.00 95.69 452 LEU A O 1
ATOM 3580 N N . ASP A 1 453 ? 10.987 24.924 9.085 1.00 95.94 453 ASP A N 1
ATOM 3581 C CA . ASP A 1 453 ? 10.226 26.150 8.795 1.00 95.94 453 ASP A CA 1
ATOM 3582 C C . ASP A 1 453 ? 9.342 26.011 7.546 1.00 95.94 453 ASP A C 1
ATOM 3584 O O . ASP A 1 453 ? 8.299 26.664 7.467 1.00 95.94 453 ASP A O 1
ATOM 3588 N N . ASP A 1 454 ? 9.725 25.168 6.585 1.00 94.69 454 ASP A N 1
ATOM 3589 C CA . ASP A 1 454 ? 8.918 24.905 5.392 1.00 94.69 454 ASP A CA 1
ATOM 3590 C C . ASP A 1 454 ? 7.694 24.052 5.742 1.00 94.69 454 ASP A C 1
ATOM 3592 O O . ASP A 1 454 ? 6.597 24.348 5.280 1.00 94.69 454 ASP A O 1
ATOM 3596 N N . PHE A 1 455 ? 7.825 23.089 6.662 1.00 94.31 455 PHE A N 1
ATOM 3597 C CA . PHE A 1 455 ? 6.674 22.345 7.193 1.00 94.31 455 PHE A CA 1
ATOM 3598 C C . PHE A 1 455 ? 5.716 23.244 7.977 1.00 94.31 455 PHE A C 1
ATOM 3600 O O . PHE A 1 455 ? 4.504 23.126 7.832 1.00 94.31 455 PHE A O 1
ATOM 3607 N N . TRP A 1 456 ? 6.231 24.179 8.779 1.00 95.88 456 TRP A N 1
ATOM 3608 C CA . TRP A 1 456 ? 5.381 25.168 9.448 1.00 95.88 456 TRP A CA 1
ATOM 3609 C C . TRP A 1 456 ? 4.618 26.046 8.447 1.00 95.88 456 TRP A C 1
ATOM 3611 O O . TRP A 1 456 ? 3.428 26.300 8.633 1.00 95.88 456 TRP A O 1
ATOM 3621 N N . GLN A 1 457 ? 5.280 26.474 7.367 1.00 94.50 457 GLN A N 1
ATOM 3622 C CA . GLN A 1 457 ? 4.639 27.223 6.283 1.00 94.50 457 GLN A CA 1
ATOM 3623 C C . GLN A 1 457 ? 3.609 26.383 5.529 1.00 94.50 457 GLN A C 1
ATOM 3625 O O . GLN A 1 457 ? 2.543 26.908 5.217 1.00 94.50 457 GLN A O 1
ATOM 3630 N N . LEU A 1 458 ? 3.890 25.100 5.281 1.00 91.88 458 LEU A N 1
ATOM 3631 C CA . LEU A 1 458 ? 2.948 24.168 4.668 1.00 91.88 458 LEU A CA 1
ATOM 3632 C C . LEU A 1 458 ? 1.681 24.057 5.520 1.00 91.88 458 LEU A C 1
ATOM 3634 O O . LEU A 1 458 ? 0.595 24.305 5.014 1.00 91.88 458 LEU A O 1
ATOM 3638 N N . ILE A 1 459 ? 1.814 23.804 6.826 1.00 93.00 459 ILE A N 1
ATOM 3639 C CA . ILE A 1 459 ? 0.669 23.764 7.750 1.00 93.00 459 ILE A CA 1
ATOM 3640 C C . ILE A 1 459 ? -0.123 25.067 7.680 1.00 93.00 459 ILE A C 1
ATOM 3642 O O . ILE A 1 459 ? -1.346 25.062 7.569 1.00 93.00 459 ILE A O 1
ATOM 3646 N N . GLN A 1 460 ? 0.568 26.203 7.760 1.00 94.19 460 GLN A N 1
ATOM 3647 C CA . GLN A 1 460 ? -0.102 27.492 7.731 1.00 94.19 460 GLN A CA 1
ATOM 3648 C C . GLN A 1 460 ? -0.869 27.696 6.423 1.00 94.19 460 GLN A C 1
ATOM 3650 O O . GLN A 1 460 ? -2.007 28.157 6.466 1.00 94.19 460 GLN A O 1
ATOM 3655 N N . ARG A 1 461 ? -0.260 27.351 5.286 1.00 92.50 461 ARG A N 1
ATOM 3656 C CA . ARG A 1 461 ? -0.834 27.499 3.947 1.00 92.50 461 ARG A CA 1
ATOM 3657 C C . ARG A 1 461 ? -2.037 26.581 3.748 1.00 92.50 461 ARG A C 1
ATOM 3659 O O . ARG A 1 461 ? -3.099 27.069 3.388 1.00 92.50 461 ARG A O 1
ATOM 3666 N N . GLU A 1 462 ? -1.870 25.288 4.004 1.00 89.50 462 GLU A N 1
ATOM 3667 C CA . GLU A 1 462 ? -2.866 24.265 3.668 1.00 89.50 462 GLU A CA 1
ATOM 3668 C C . GLU A 1 462 ? -3.997 24.181 4.703 1.00 89.50 462 GLU A C 1
ATOM 3670 O O . GLU A 1 462 ? -5.152 23.974 4.335 1.00 89.50 462 GLU A O 1
ATOM 3675 N N . CYS A 1 463 ? -3.687 24.378 5.990 1.00 90.81 463 CYS A N 1
ATOM 3676 C CA . CYS A 1 463 ? -4.638 24.131 7.076 1.00 90.81 463 CYS A CA 1
ATOM 3677 C C . CYS A 1 463 ? -5.275 25.389 7.668 1.00 90.81 463 CYS A C 1
ATOM 3679 O O . CYS A 1 463 ? -6.318 25.285 8.307 1.00 90.81 463 CYS A O 1
ATOM 3681 N N . LEU A 1 464 ? -4.640 26.565 7.550 1.00 92.69 464 LEU A N 1
ATOM 3682 C CA . LEU A 1 464 ? -5.030 27.738 8.351 1.00 92.69 464 LEU A CA 1
ATOM 3683 C C . LEU A 1 464 ? -5.340 28.993 7.534 1.00 92.69 464 LEU A C 1
ATOM 3685 O O . LEU A 1 464 ? -6.242 29.742 7.898 1.00 92.69 464 LEU A O 1
ATOM 3689 N N . GLN A 1 465 ? -4.565 29.282 6.488 1.00 88.62 465 GLN A N 1
ATOM 3690 C CA . GLN A 1 465 ? -4.532 30.610 5.872 1.00 88.62 465 GLN A CA 1
ATOM 3691 C C . GLN A 1 465 ? -5.839 30.984 5.166 1.00 88.62 465 GLN A C 1
ATOM 3693 O O . GLN A 1 465 ? -6.230 32.152 5.217 1.00 88.62 465 GLN A O 1
ATOM 3698 N N . ASP A 1 466 ? -6.512 30.011 4.557 1.00 84.44 466 ASP A N 1
ATOM 3699 C CA . ASP A 1 466 ? -7.727 30.247 3.777 1.00 84.44 466 ASP A CA 1
ATOM 3700 C C . ASP A 1 466 ? -9.014 29.789 4.508 1.00 84.44 466 ASP A C 1
ATOM 3702 O O . ASP A 1 466 ? -10.139 30.039 4.049 1.00 84.44 466 ASP A O 1
ATOM 3706 N N . CYS A 1 467 ? -8.873 29.182 5.691 1.00 84.75 467 CYS A N 1
ATOM 3707 C CA . CYS A 1 467 ? -9.990 28.710 6.503 1.00 84.75 467 CYS A CA 1
ATOM 3708 C C . CYS A 1 467 ? -10.746 29.859 7.197 1.00 84.75 467 CYS A C 1
ATOM 3710 O O . CYS A 1 467 ? -10.139 30.867 7.574 1.00 84.75 467 CYS A O 1
ATOM 3712 N N . PRO A 1 468 ? -12.084 29.757 7.368 1.00 81.25 468 PRO A N 1
ATOM 3713 C CA . PRO A 1 468 ? -12.958 28.607 7.078 1.00 81.25 468 PRO A CA 1
ATOM 3714 C C . PRO A 1 468 ? -13.519 28.568 5.642 1.00 81.25 468 PRO A C 1
ATOM 3716 O O . PRO A 1 468 ? -14.490 27.874 5.380 1.00 81.25 468 PRO A O 1
ATOM 3719 N N . VAL A 1 469 ? -13.011 29.394 4.719 1.00 71.25 469 VAL A N 1
ATOM 3720 C CA . VAL A 1 469 ? -13.659 29.590 3.408 1.00 71.25 469 VAL A CA 1
ATOM 3721 C C . VAL A 1 469 ? -13.135 28.602 2.370 1.00 71.25 469 VAL A C 1
ATOM 3723 O O . VAL A 1 469 ? -13.899 28.132 1.528 1.00 71.25 469 VAL A O 1
ATOM 3726 N N . ARG A 1 470 ? -11.828 28.332 2.388 1.00 72.88 470 ARG A N 1
ATOM 3727 C CA . ARG A 1 470 ? -11.126 27.400 1.500 1.00 72.88 470 ARG A CA 1
ATOM 3728 C C . ARG A 1 470 ? -9.949 26.811 2.266 1.00 72.88 470 ARG A C 1
ATOM 3730 O O . ARG A 1 470 ? -9.339 27.495 3.064 1.00 72.88 470 ARG A O 1
ATOM 3737 N N . GLY A 1 471 ? -9.606 25.563 2.038 1.00 77.94 471 GLY A N 1
ATOM 3738 C CA . GLY A 1 471 ? -8.484 24.938 2.727 1.00 77.94 471 GLY A CA 1
ATOM 3739 C C . GLY A 1 471 ? -8.570 23.440 2.575 1.00 77.94 471 GLY A C 1
ATOM 3740 O O . GLY A 1 471 ? -9.459 22.945 1.878 1.00 77.94 471 GLY A O 1
ATOM 3741 N N . ALA A 1 472 ? -7.659 22.737 3.234 1.00 81.31 472 ALA A N 1
ATOM 3742 C CA . ALA A 1 472 ? -7.821 21.311 3.419 1.00 81.31 472 ALA A CA 1
ATOM 3743 C C . ALA A 1 472 ? -9.193 21.014 4.049 1.00 81.31 472 ALA A C 1
ATOM 3745 O O . ALA A 1 472 ? -9.672 21.758 4.910 1.00 81.31 472 ALA A O 1
ATOM 3746 N N . HIS A 1 473 ? -9.830 19.942 3.588 1.00 79.62 473 HIS A N 1
ATOM 3747 C CA . HIS A 1 473 ? -11.048 19.402 4.174 1.00 79.62 473 HIS A CA 1
ATOM 3748 C C . HIS A 1 473 ? -10.843 19.114 5.658 1.00 79.62 473 HIS A C 1
ATOM 3750 O O . HIS A 1 473 ? -11.584 19.636 6.484 1.00 79.62 473 HIS A O 1
ATOM 3756 N N . SER A 1 474 ? -9.769 18.403 5.999 1.00 84.06 474 SER A N 1
ATOM 3757 C CA . SER A 1 474 ? -9.357 18.202 7.383 1.00 84.06 474 SER A CA 1
ATOM 3758 C C . SER A 1 474 ? -7.842 18.311 7.530 1.00 84.06 474 SER A C 1
ATOM 3760 O O . SER A 1 474 ? -7.075 18.028 6.607 1.00 84.06 474 SER A O 1
ATOM 3762 N N . CYS A 1 475 ? -7.411 18.772 8.704 1.00 87.75 475 CYS A N 1
ATOM 3763 C CA . CYS A 1 475 ? -6.006 18.824 9.079 1.00 87.75 475 CYS A CA 1
ATOM 3764 C C . CYS A 1 475 ? -5.821 18.351 10.515 1.00 87.75 475 CYS A C 1
ATOM 3766 O O . CYS A 1 475 ? -6.261 19.028 11.449 1.00 87.75 475 CYS A O 1
ATOM 3768 N N . SER A 1 476 ? -5.080 17.259 10.687 1.00 87.38 476 SER A N 1
ATOM 3769 C CA . SER A 1 476 ? -4.647 16.755 11.989 1.00 87.38 476 SER A CA 1
ATOM 3770 C C . SER A 1 476 ? -3.131 16.850 12.110 1.00 87.38 476 SER A C 1
ATOM 3772 O O . SER A 1 476 ? -2.389 16.413 11.229 1.00 87.38 476 SER A O 1
ATOM 3774 N N . ILE A 1 477 ? -2.651 17.477 13.187 1.00 91.00 477 ILE A N 1
ATOM 3775 C CA . ILE A 1 477 ? -1.220 17.724 13.386 1.00 91.00 477 ILE A CA 1
ATOM 3776 C C . ILE A 1 477 ? -0.821 17.382 14.810 1.00 91.00 477 ILE A C 1
ATOM 3778 O O . ILE A 1 477 ? -1.324 17.955 15.778 1.00 91.00 477 ILE A O 1
ATOM 3782 N N . GLU A 1 478 ? 0.165 16.501 14.922 1.00 90.94 478 GLU A N 1
ATOM 3783 C CA . GLU A 1 478 ? 0.807 16.166 16.182 1.00 90.94 478 GLU A CA 1
ATOM 3784 C C . GLU A 1 478 ? 2.114 16.940 16.324 1.00 90.94 478 GLU A C 1
ATOM 3786 O O . GLU A 1 478 ? 2.968 16.937 15.435 1.00 90.94 478 GLU A O 1
ATOM 3791 N N . TYR A 1 479 ? 2.298 17.584 17.475 1.00 92.88 479 TYR A N 1
ATOM 3792 C CA . TYR A 1 479 ? 3.511 18.323 17.803 1.00 92.88 479 TYR A CA 1
ATOM 3793 C C . TYR A 1 479 ? 4.283 17.617 18.911 1.00 92.88 479 TYR A C 1
ATOM 3795 O O . TYR A 1 479 ? 3.708 17.240 19.932 1.00 92.88 479 TYR A O 1
ATOM 3803 N N . THR A 1 480 ? 5.604 17.538 18.761 1.00 93.12 480 THR A N 1
ATOM 3804 C CA . THR A 1 480 ? 6.491 16.928 19.756 1.00 93.12 480 THR A CA 1
ATOM 3805 C C . THR A 1 480 ? 7.594 17.887 20.183 1.00 93.12 480 THR A C 1
ATOM 3807 O O . THR A 1 480 ? 8.089 18.704 19.406 1.00 93.12 480 THR A O 1
ATOM 3810 N N . MET A 1 481 ? 7.984 17.802 21.457 1.00 93.75 481 MET A N 1
ATOM 3811 C CA . MET A 1 481 ? 9.100 18.562 22.019 1.00 93.75 481 MET A CA 1
ATOM 3812 C C . MET A 1 481 ? 10.404 17.768 21.884 1.00 93.75 481 MET A C 1
ATOM 3814 O O . MET A 1 481 ? 10.529 16.665 22.410 1.00 93.75 481 MET A O 1
ATOM 3818 N N . HIS A 1 482 ? 11.410 18.341 21.222 1.00 92.81 482 HIS A N 1
ATOM 3819 C CA . HIS A 1 482 ? 12.730 17.726 21.106 1.00 92.81 482 HIS A CA 1
ATOM 3820 C C . HIS A 1 482 ? 13.469 17.780 22.457 1.00 92.81 482 HIS A C 1
ATOM 3822 O O . HIS A 1 482 ? 13.907 18.847 22.894 1.00 92.81 482 HIS A O 1
ATOM 3828 N N . GLU A 1 483 ? 13.664 16.624 23.099 1.00 88.19 483 GLU A N 1
ATOM 3829 C CA . GLU A 1 483 ? 14.132 16.505 24.492 1.00 88.19 483 GLU A CA 1
ATOM 3830 C C . GLU A 1 483 ? 15.423 17.279 24.804 1.00 88.19 483 GLU A C 1
ATOM 3832 O O . GLU A 1 483 ? 15.536 17.933 25.840 1.00 88.19 483 GLU A O 1
ATOM 3837 N N . LYS A 1 484 ? 16.416 17.224 23.907 1.00 84.88 484 LYS A N 1
ATOM 3838 C CA . LYS A 1 484 ? 17.730 17.861 24.126 1.00 84.88 484 LYS A CA 1
ATOM 3839 C C . LYS A 1 484 ? 17.777 19.326 23.701 1.00 84.88 484 LYS A C 1
ATOM 3841 O O . LYS A 1 484 ? 18.666 20.057 24.124 1.00 84.88 484 LYS A O 1
ATOM 3846 N N . GLY A 1 485 ? 16.869 19.726 22.818 1.00 82.44 485 GLY A N 1
ATOM 3847 C CA . GLY A 1 485 ? 16.876 21.038 22.165 1.00 82.44 485 GLY A CA 1
ATOM 3848 C C . GLY A 1 485 ? 15.862 22.004 22.760 1.00 82.44 485 GLY A C 1
ATOM 3849 O O . GLY A 1 485 ? 16.034 23.207 22.615 1.00 82.44 485 GLY A O 1
ATOM 3850 N N . GLY A 1 486 ? 14.834 21.491 23.443 1.00 90.81 486 GLY A N 1
ATOM 3851 C CA . GLY A 1 486 ? 13.817 22.301 24.108 1.00 90.81 486 GLY A CA 1
ATOM 3852 C C . GLY A 1 486 ? 12.901 23.076 23.156 1.00 90.81 486 GLY A C 1
ATOM 3853 O O . GLY A 1 486 ? 12.306 24.059 23.584 1.00 90.81 486 GLY A O 1
ATOM 3854 N N . PHE A 1 487 ? 12.795 22.662 21.892 1.00 91.50 487 PHE A N 1
ATOM 3855 C CA . PHE A 1 487 ? 11.907 23.267 20.896 1.00 91.50 487 PHE A CA 1
ATOM 3856 C C . PHE A 1 487 ? 10.822 22.276 20.464 1.00 91.50 487 PHE A C 1
ATOM 3858 O O . PHE A 1 487 ? 11.021 21.061 20.528 1.00 91.50 487 PHE A O 1
ATOM 3865 N N . VAL A 1 488 ? 9.680 22.802 20.028 1.00 94.19 488 VAL A N 1
ATOM 3866 C CA . VAL A 1 488 ? 8.534 22.025 19.532 1.00 94.19 488 VAL A CA 1
ATOM 3867 C C . VAL A 1 488 ? 8.557 21.998 18.009 1.00 94.19 488 VAL A C 1
ATOM 3869 O O . VAL A 1 488 ? 8.788 23.037 17.405 1.00 94.19 488 VAL A O 1
ATOM 3872 N N . PHE A 1 489 ? 8.304 20.852 17.388 1.00 95.19 489 PHE A N 1
ATOM 3873 C CA . PHE A 1 489 ? 8.215 20.706 15.932 1.00 95.19 489 PHE A CA 1
ATOM 3874 C C . PHE A 1 489 ? 7.016 19.812 15.557 1.00 95.19 489 PHE A C 1
ATOM 3876 O O . PHE A 1 489 ? 6.590 19.006 16.391 1.00 95.19 489 PHE A O 1
ATOM 3883 N N . PRO A 1 490 ? 6.442 19.955 14.348 1.00 94.44 490 PRO A N 1
ATOM 3884 C CA . PRO A 1 490 ? 5.409 19.041 13.863 1.00 94.44 490 PRO A CA 1
ATOM 3885 C C . PRO A 1 490 ? 6.022 17.658 13.626 1.00 94.44 490 PRO A C 1
ATOM 3887 O O . PRO A 1 490 ? 7.052 17.550 12.970 1.00 94.44 490 PRO A O 1
ATOM 3890 N N . GLN A 1 491 ? 5.425 16.608 14.182 1.00 91.81 491 GLN A N 1
ATOM 3891 C CA . GLN A 1 491 ? 5.894 15.228 14.050 1.00 91.81 491 GLN A CA 1
ATOM 3892 C C . GLN A 1 491 ? 5.072 14.442 13.032 1.00 91.81 491 GLN A C 1
ATOM 3894 O O . GLN A 1 491 ? 5.642 13.738 12.202 1.00 91.81 491 GLN A O 1
ATOM 3899 N N . VAL A 1 492 ? 3.749 14.552 13.101 1.00 88.38 492 VAL A N 1
ATOM 3900 C CA . VAL A 1 492 ? 2.820 13.914 12.165 1.00 88.38 492 VAL A CA 1
ATOM 3901 C C . VAL A 1 492 ? 1.891 14.993 11.642 1.00 88.38 492 VAL A C 1
ATOM 3903 O O . VAL A 1 492 ? 1.428 15.837 12.408 1.00 88.38 492 VAL A O 1
ATOM 3906 N N . MET A 1 493 ? 1.672 14.988 10.336 1.00 88.75 493 MET A N 1
ATOM 3907 C CA . MET A 1 493 ? 0.793 15.911 9.642 1.00 88.75 493 MET A CA 1
ATOM 3908 C C . MET A 1 493 ? -0.056 15.112 8.666 1.00 88.75 493 MET A C 1
ATOM 3910 O O . MET A 1 493 ? 0.486 14.508 7.749 1.00 88.75 493 MET A O 1
ATOM 3914 N N . ASP A 1 494 ? -1.362 15.137 8.876 1.00 85.62 494 ASP A N 1
ATOM 3915 C CA . ASP A 1 494 ? -2.364 14.550 7.997 1.00 85.62 494 ASP A CA 1
ATOM 3916 C C . ASP A 1 494 ? -3.222 15.689 7.440 1.00 85.62 494 ASP A C 1
ATOM 3918 O O . ASP A 1 494 ? -3.886 16.399 8.201 1.00 85.62 494 ASP A O 1
ATOM 3922 N N . VAL A 1 495 ? -3.116 15.936 6.136 1.00 84.62 495 VAL A N 1
ATOM 3923 C CA . VAL A 1 495 ? -3.796 17.024 5.425 1.00 84.62 495 VAL A CA 1
ATOM 3924 C C . VAL A 1 495 ? -4.647 16.402 4.336 1.00 84.62 495 VAL A C 1
ATOM 3926 O O . VAL A 1 495 ? -4.129 16.015 3.294 1.00 84.62 495 VAL A O 1
ATOM 3929 N N . VAL A 1 496 ? -5.955 16.346 4.540 1.00 81.44 496 VAL A N 1
ATOM 3930 C CA . VAL A 1 496 ? -6.899 15.836 3.543 1.00 81.44 496 VAL A CA 1
ATOM 3931 C C . VAL A 1 496 ? -7.440 17.027 2.771 1.00 81.44 496 VAL A C 1
ATOM 3933 O O . VAL A 1 496 ? -8.141 17.856 3.341 1.00 81.44 496 VAL A O 1
ATOM 3936 N N . ARG A 1 497 ? -7.117 17.168 1.482 1.00 78.19 497 ARG A N 1
ATOM 3937 C CA . ARG A 1 497 ? -7.637 18.264 0.644 1.00 78.19 497 ARG A CA 1
ATOM 3938 C C . ARG A 1 497 ? -9.025 17.952 0.103 1.00 78.19 497 ARG A C 1
ATOM 3940 O O . ARG A 1 497 ? -9.863 18.847 0.038 1.00 78.19 497 ARG A O 1
ATOM 3947 N N . ASN A 1 498 ? -9.253 16.700 -0.282 1.00 71.56 498 ASN A N 1
ATOM 3948 C CA . ASN A 1 498 ? -10.542 16.148 -0.693 1.00 71.56 498 ASN A CA 1
ATOM 3949 C C . ASN A 1 498 ? -10.531 14.615 -0.515 1.00 71.56 498 ASN A C 1
ATOM 3951 O O . ASN A 1 498 ? -9.523 14.057 -0.088 1.00 71.56 498 ASN A O 1
ATOM 3955 N N . SER A 1 499 ? -11.624 13.932 -0.868 1.00 55.66 499 SER A N 1
ATOM 3956 C CA . SER A 1 499 ? -11.796 12.479 -0.689 1.00 55.66 499 SER A CA 1
ATOM 3957 C C . SER A 1 499 ? -10.741 11.600 -1.382 1.00 55.66 499 SER A C 1
ATOM 3959 O O . SER A 1 499 ? -10.637 10.421 -1.059 1.00 55.66 499 SER A O 1
ATOM 3961 N N . PHE A 1 500 ? -9.970 12.148 -2.328 1.00 51.44 500 PHE A N 1
ATOM 3962 C CA . PHE A 1 500 ? -8.990 11.412 -3.134 1.00 51.44 500 PHE A CA 1
ATOM 3963 C C . PHE A 1 500 ? -7.576 12.020 -3.112 1.00 51.44 500 PHE A C 1
ATOM 3965 O O . PHE A 1 500 ? -6.661 11.429 -3.677 1.00 51.44 500 PHE A O 1
ATOM 3972 N N . ASP A 1 501 ? -7.384 13.182 -2.482 1.00 66.56 501 ASP A N 1
ATOM 3973 C CA . ASP A 1 501 ? -6.115 13.914 -2.420 1.00 66.56 501 ASP A CA 1
ATOM 3974 C C . ASP A 1 501 ? -5.824 14.281 -0.963 1.00 66.56 501 ASP A C 1
ATOM 3976 O O . ASP A 1 501 ? -6.481 15.145 -0.368 1.00 66.56 501 ASP A O 1
ATOM 3980 N N . GLY A 1 502 ? -4.850 13.590 -0.380 1.00 73.94 502 GLY A N 1
ATOM 3981 C CA . GLY A 1 502 ? -4.399 13.779 0.989 1.00 73.94 502 GLY A CA 1
ATOM 3982 C C . GLY A 1 502 ? -2.884 13.660 1.077 1.00 73.94 502 GLY A C 1
ATOM 3983 O O . GLY A 1 502 ? -2.245 13.032 0.241 1.00 73.94 502 GLY A O 1
ATOM 3984 N N . PHE A 1 503 ? -2.312 14.296 2.089 1.00 80.31 503 PHE A N 1
ATOM 3985 C CA . PHE A 1 503 ? -0.886 14.301 2.369 1.00 80.31 503 PHE A CA 1
ATOM 3986 C C . PHE A 1 503 ? -0.667 13.816 3.798 1.00 80.31 503 PHE A C 1
ATOM 3988 O O . PHE A 1 503 ? -1.051 14.507 4.746 1.00 80.31 503 PHE A O 1
ATOM 3995 N N . LEU A 1 504 ? -0.008 12.664 3.955 1.00 82.12 504 LEU A N 1
ATOM 3996 C CA . LEU A 1 504 ? 0.429 12.180 5.262 1.00 82.12 504 LEU A CA 1
ATOM 3997 C C . LEU A 1 504 ? 1.948 12.324 5.396 1.00 82.12 504 LEU A C 1
ATOM 3999 O O . LEU A 1 504 ? 2.726 11.469 4.973 1.00 82.12 504 LEU A O 1
ATOM 4003 N N . GLY A 1 505 ? 2.384 13.409 6.026 1.00 85.81 505 GLY A N 1
ATOM 4004 C CA . GLY A 1 505 ? 3.787 13.678 6.324 1.00 85.81 505 GLY A CA 1
ATOM 4005 C C . GLY A 1 505 ? 4.183 13.217 7.727 1.00 85.81 505 GLY A C 1
ATOM 4006 O O . GLY A 1 505 ? 3.526 13.549 8.715 1.00 85.81 505 GLY A O 1
ATOM 4007 N N . ARG A 1 506 ? 5.315 12.516 7.851 1.00 87.88 506 ARG A N 1
ATOM 4008 C CA . ARG A 1 506 ? 5.937 12.202 9.148 1.00 87.88 506 ARG A CA 1
ATOM 4009 C C . ARG A 1 506 ? 7.352 12.755 9.215 1.00 87.88 506 ARG A C 1
ATOM 4011 O O . ARG A 1 506 ? 8.189 12.420 8.386 1.00 87.88 506 ARG A O 1
ATOM 4018 N N . ILE A 1 507 ? 7.638 13.542 10.249 1.00 90.69 507 ILE A N 1
ATOM 4019 C CA . ILE A 1 507 ? 8.980 14.004 10.607 1.00 90.69 507 ILE A CA 1
ATOM 4020 C C . ILE A 1 507 ? 9.524 13.122 11.731 1.00 90.69 507 ILE A C 1
ATOM 4022 O O . ILE A 1 507 ? 8.890 12.906 12.764 1.00 90.69 507 ILE A O 1
ATOM 4026 N N . GLN A 1 508 ? 10.743 12.636 11.548 1.00 90.69 508 GLN A N 1
ATOM 4027 C CA . GLN A 1 508 ? 11.421 11.729 12.462 1.00 90.69 508 GLN A CA 1
ATOM 4028 C C . GLN A 1 508 ? 12.913 12.042 12.558 1.00 90.69 508 GLN A C 1
ATOM 4030 O O . GLN A 1 508 ? 13.443 12.874 11.827 1.00 90.69 508 GLN A O 1
ATOM 4035 N N . ASN A 1 509 ? 13.611 11.388 13.489 1.00 89.38 509 ASN A N 1
ATOM 4036 C CA . ASN A 1 509 ? 15.065 11.507 13.649 1.00 89.38 509 ASN A CA 1
ATOM 4037 C C . ASN A 1 509 ? 15.578 12.957 13.757 1.00 89.38 509 ASN A C 1
ATOM 4039 O O . ASN A 1 509 ? 16.688 13.252 13.320 1.00 89.38 509 ASN A O 1
ATOM 4043 N N . VAL A 1 510 ? 14.791 13.866 14.344 1.00 93.69 510 VAL A N 1
ATOM 4044 C CA . VAL A 1 510 ? 15.222 15.252 14.557 1.00 93.69 510 VAL A CA 1
ATOM 4045 C C . VAL A 1 510 ? 16.371 15.267 15.560 1.00 93.69 510 VAL A C 1
ATOM 4047 O O . VAL A 1 510 ? 16.213 14.813 16.693 1.00 93.69 510 VAL A O 1
ATOM 4050 N N . GLN A 1 511 ? 17.528 15.788 15.155 1.00 94.00 511 GLN A N 1
ATOM 4051 C CA . GLN A 1 511 ? 18.710 15.896 16.007 1.00 94.00 511 GLN A CA 1
ATOM 4052 C C . GLN A 1 511 ? 19.382 17.253 15.834 1.00 94.00 511 GLN A C 1
ATOM 4054 O O . GLN A 1 511 ? 19.752 17.639 14.727 1.00 94.00 511 GLN A O 1
ATOM 4059 N N . VAL A 1 512 ? 19.618 17.956 16.942 1.00 95.00 512 VAL A N 1
ATOM 4060 C CA . VAL A 1 512 ? 20.496 19.138 16.954 1.00 95.00 512 VAL A CA 1
ATOM 4061 C C . VAL A 1 512 ? 21.944 18.679 16.842 1.00 95.00 512 VAL A C 1
ATOM 4063 O O . VAL A 1 512 ? 22.410 17.894 17.672 1.00 95.00 512 VAL A O 1
ATOM 4066 N N . ILE A 1 513 ? 22.664 19.203 15.854 1.00 94.38 513 ILE A N 1
ATOM 4067 C CA . ILE A 1 513 ? 24.067 18.864 15.602 1.00 94.38 513 ILE A CA 1
ATOM 4068 C C . ILE A 1 513 ? 24.974 20.082 15.826 1.00 94.38 513 ILE A C 1
ATOM 4070 O O . ILE A 1 513 ? 24.520 21.225 15.724 1.00 94.38 513 ILE A O 1
ATOM 4074 N N . PRO A 1 514 ? 26.267 19.885 16.140 1.00 94.62 514 PRO A N 1
ATOM 4075 C CA . PRO A 1 514 ? 27.229 20.978 16.138 1.00 94.62 514 PRO A CA 1
ATOM 4076 C C . PRO A 1 514 ? 27.312 21.610 14.747 1.00 94.62 514 PRO A C 1
ATOM 4078 O O . PRO A 1 514 ? 27.476 20.900 13.757 1.00 94.62 514 PRO A O 1
ATOM 4081 N N . CYS A 1 515 ? 27.241 22.939 14.671 1.00 91.94 515 CYS A N 1
ATOM 4082 C CA . CYS A 1 515 ? 27.427 23.626 13.400 1.00 91.94 515 CYS A CA 1
ATOM 4083 C C . CYS A 1 515 ? 28.855 23.420 12.871 1.00 91.94 515 CYS A C 1
ATOM 4085 O O . CYS A 1 515 ? 29.812 23.582 13.644 1.00 91.94 515 CYS A O 1
ATOM 4087 N N . PRO A 1 516 ? 29.022 23.074 11.581 1.00 88.38 516 PRO A N 1
ATOM 4088 C CA . PRO A 1 516 ? 30.339 23.008 10.965 1.00 88.38 516 PRO A CA 1
ATOM 4089 C C . PRO A 1 516 ? 31.009 24.385 11.050 1.00 88.38 516 PRO A C 1
ATOM 4091 O O . PRO A 1 516 ? 30.373 25.414 10.846 1.00 88.38 516 PRO A O 1
ATOM 4094 N N . LYS A 1 517 ? 32.299 24.410 11.394 1.00 83.62 517 LYS A N 1
ATOM 4095 C CA . LYS A 1 517 ? 33.053 25.654 11.636 1.00 83.62 517 LYS A CA 1
ATOM 4096 C C . LYS A 1 517 ? 33.509 26.372 10.354 1.00 83.62 517 LYS A C 1
ATOM 4098 O O . LYS A 1 517 ? 34.153 27.405 10.475 1.00 83.62 517 LYS A O 1
ATOM 4103 N N . GLU A 1 518 ? 33.235 25.823 9.168 1.00 63.53 518 GLU A N 1
ATOM 4104 C CA . GLU A 1 518 ? 33.963 26.158 7.927 1.00 63.53 518 GLU A CA 1
ATOM 4105 C C . GLU A 1 518 ? 33.084 26.462 6.693 1.00 63.53 518 GLU A C 1
ATOM 4107 O O . GLU A 1 518 ? 33.572 26.372 5.576 1.00 63.53 518 GLU A O 1
ATOM 4112 N N . ILE A 1 519 ? 31.816 26.870 6.837 1.00 59.69 519 ILE A N 1
ATOM 4113 C CA . ILE A 1 519 ? 30.989 27.262 5.662 1.00 59.69 519 ILE A CA 1
ATOM 4114 C C . ILE A 1 519 ? 31.009 28.791 5.407 1.00 59.69 519 ILE A C 1
ATOM 4116 O O . ILE A 1 519 ? 30.330 29.292 4.522 1.00 59.69 519 ILE A O 1
ATOM 4120 N N . ASP A 1 520 ? 31.844 29.562 6.111 1.00 54.06 520 ASP A N 1
ATOM 4121 C CA . ASP A 1 520 ? 31.907 31.029 5.951 1.00 54.06 520 ASP A CA 1
ATOM 4122 C C . ASP A 1 520 ? 32.543 31.513 4.619 1.00 54.06 520 ASP A C 1
ATOM 4124 O O . ASP A 1 520 ? 32.590 32.720 4.380 1.00 54.06 520 ASP A O 1
ATOM 4128 N N . GLU A 1 521 ? 33.016 30.620 3.736 1.00 57.34 521 GLU A N 1
ATOM 4129 C CA . GLU A 1 521 ? 33.722 31.002 2.493 1.00 57.34 521 GLU A CA 1
ATOM 4130 C C . GLU A 1 521 ? 33.058 30.571 1.172 1.00 57.34 521 GLU A C 1
ATOM 4132 O O . GLU A 1 521 ? 33.554 30.955 0.113 1.00 57.34 521 GLU A O 1
ATOM 4137 N N . VAL A 1 522 ? 31.933 29.846 1.185 1.00 53.66 522 VAL A N 1
ATOM 4138 C CA . VAL A 1 522 ? 31.263 29.428 -0.062 1.00 53.66 522 VAL A CA 1
ATOM 4139 C C . VAL A 1 522 ? 30.074 30.354 -0.356 1.00 53.66 522 VAL A C 1
ATOM 4141 O O . VAL A 1 522 ? 29.034 30.296 0.293 1.00 53.66 522 VAL A O 1
ATOM 4144 N N . ASP A 1 523 ? 30.290 31.235 -1.335 1.00 48.47 523 ASP A N 1
ATOM 4145 C CA . ASP A 1 523 ? 29.313 32.015 -2.108 1.00 48.47 523 ASP A CA 1
ATOM 4146 C C . ASP A 1 523 ? 28.523 33.132 -1.405 1.00 48.47 523 ASP A C 1
ATOM 4148 O O . ASP A 1 523 ? 27.299 33.120 -1.291 1.00 48.47 523 ASP A O 1
ATOM 4152 N N . ASN A 1 524 ? 29.235 34.216 -1.085 1.00 48.09 524 ASN A N 1
ATOM 4153 C CA . ASN A 1 524 ? 28.642 35.549 -0.896 1.00 48.09 524 ASN A CA 1
ATOM 4154 C C . ASN A 1 524 ? 28.477 36.341 -2.220 1.00 48.09 524 ASN A C 1
ATOM 4156 O O . ASN A 1 524 ? 28.178 37.533 -2.183 1.00 48.09 524 ASN A O 1
ATOM 4160 N N . GLU A 1 525 ? 28.670 35.723 -3.395 1.00 49.28 525 GLU A N 1
ATOM 4161 C CA . GLU A 1 525 ? 28.579 36.414 -4.699 1.00 49.28 525 GLU A CA 1
ATOM 4162 C C . GLU A 1 525 ? 27.185 36.371 -5.365 1.00 49.28 525 GLU A C 1
ATOM 4164 O O . GLU A 1 525 ? 26.987 37.028 -6.386 1.00 49.28 525 GLU A O 1
ATOM 4169 N N . SER A 1 526 ? 26.179 35.689 -4.797 1.00 49.94 526 SER A N 1
ATOM 4170 C CA . SER A 1 526 ? 24.851 35.544 -5.436 1.00 49.94 526 SER A CA 1
ATOM 4171 C C . SER A 1 526 ? 23.685 36.308 -4.772 1.00 49.94 526 SER A C 1
ATOM 4173 O O . SER A 1 526 ? 22.587 36.354 -5.332 1.00 49.94 526 SER A O 1
ATOM 4175 N N . GLU A 1 527 ? 23.881 36.984 -3.630 1.00 45.69 527 GLU A N 1
ATOM 4176 C CA . GLU A 1 527 ? 22.777 37.614 -2.871 1.00 45.69 527 GLU A CA 1
ATOM 4177 C C . GLU A 1 527 ? 22.292 38.995 -3.379 1.00 45.69 527 GLU A C 1
ATOM 4179 O O . GLU A 1 527 ? 21.363 39.566 -2.803 1.00 45.69 527 GLU A O 1
ATOM 4184 N N . GLU A 1 528 ? 22.806 39.539 -4.491 1.00 43.28 528 GLU A N 1
ATOM 4185 C CA . GLU A 1 528 ? 22.412 40.891 -4.942 1.00 43.28 528 GLU A CA 1
ATOM 4186 C C . GLU A 1 528 ? 21.134 40.968 -5.814 1.00 43.28 528 GLU A C 1
ATOM 4188 O O . GLU A 1 528 ? 20.751 42.060 -6.231 1.00 43.28 528 GLU A O 1
ATOM 4193 N N . SER A 1 529 ? 20.403 39.865 -6.060 1.00 42.56 529 SER A N 1
ATOM 4194 C CA . SER A 1 529 ? 19.224 39.899 -6.962 1.00 42.56 529 SER A CA 1
ATOM 4195 C C . SER A 1 529 ? 17.887 39.343 -6.442 1.00 42.56 529 SER A C 1
ATOM 4197 O O . SER A 1 529 ? 16.882 39.462 -7.143 1.00 42.56 529 SER A O 1
ATOM 4199 N N . ARG A 1 530 ? 17.780 38.824 -5.208 1.00 46.62 530 ARG A N 1
ATOM 4200 C CA . ARG A 1 530 ? 16.494 38.309 -4.671 1.00 46.62 530 ARG A CA 1
ATOM 4201 C C . ARG A 1 530 ? 16.234 38.691 -3.207 1.00 46.62 530 ARG A C 1
ATOM 4203 O O . ARG A 1 530 ? 16.073 37.842 -2.339 1.00 46.62 530 ARG A O 1
ATOM 4210 N N . SER A 1 531 ? 16.116 39.990 -2.923 1.00 34.62 531 SER A N 1
ATOM 4211 C CA . SER A 1 531 ? 15.611 40.489 -1.631 1.00 34.62 531 SER A CA 1
ATOM 4212 C C . SER A 1 531 ? 14.169 40.984 -1.763 1.00 34.62 531 SER A C 1
ATOM 4214 O O . SER A 1 531 ? 13.895 42.148 -2.045 1.00 34.62 531 SER A O 1
ATOM 4216 N N . SER A 1 532 ? 13.219 40.068 -1.581 1.00 37.47 532 SER A N 1
ATOM 4217 C CA . SER A 1 532 ? 11.807 40.362 -1.289 1.00 37.47 532 SER A CA 1
ATOM 4218 C C . SER A 1 532 ? 11.205 39.235 -0.440 1.00 37.47 532 SER A C 1
ATOM 4220 O O . SER A 1 532 ? 10.163 38.689 -0.770 1.00 37.47 532 SER A O 1
ATOM 4222 N N . LYS A 1 533 ? 11.866 38.846 0.662 1.00 40.56 533 LYS A N 1
ATOM 4223 C CA . LYS A 1 533 ? 11.271 37.941 1.664 1.00 40.56 533 LYS A CA 1
ATOM 4224 C C . LYS A 1 533 ? 10.475 38.752 2.691 1.00 40.56 533 LYS A C 1
ATOM 4226 O O . LYS A 1 533 ? 11.029 39.573 3.428 1.00 40.56 533 LYS A O 1
ATOM 4231 N N . GLN A 1 534 ? 9.164 38.516 2.744 1.00 36.41 534 GLN A N 1
ATOM 4232 C CA . GLN A 1 534 ? 8.287 38.986 3.815 1.00 36.41 534 GLN A CA 1
ATOM 4233 C C . GLN A 1 534 ? 8.725 38.357 5.146 1.00 36.41 534 GLN A C 1
ATOM 4235 O O . GLN A 1 534 ? 8.502 37.181 5.402 1.00 36.41 534 GLN A O 1
ATOM 4240 N N . LYS A 1 535 ? 9.328 39.148 6.040 1.00 36.62 535 LYS A N 1
ATOM 4241 C CA . LYS A 1 535 ? 9.465 38.762 7.451 1.00 36.62 535 LYS A CA 1
ATOM 4242 C C . LYS A 1 535 ? 8.084 38.793 8.103 1.00 36.62 535 LYS A C 1
ATOM 4244 O O . LYS A 1 535 ? 7.603 39.875 8.454 1.00 36.62 535 LYS A O 1
ATOM 4249 N N . MET A 1 536 ? 7.469 37.630 8.313 1.00 44.00 536 MET A N 1
ATOM 4250 C CA . MET A 1 536 ? 6.317 37.520 9.207 1.00 44.00 536 MET A CA 1
ATOM 4251 C C . MET A 1 536 ? 6.756 37.908 10.624 1.00 44.00 536 MET A C 1
ATOM 4253 O O . MET A 1 536 ? 7.591 37.268 11.261 1.00 44.00 536 MET A O 1
ATOM 4257 N N . LYS A 1 537 ? 6.246 39.038 11.117 1.00 43.66 537 LYS A N 1
ATOM 4258 C CA . LYS A 1 537 ? 6.503 39.495 12.486 1.00 43.66 537 LYS A CA 1
ATOM 4259 C C . LYS A 1 537 ? 5.667 38.648 13.444 1.00 43.66 537 LYS A C 1
ATOM 4261 O O . LYS A 1 537 ? 4.445 38.756 13.404 1.00 43.66 537 LYS A O 1
ATOM 4266 N N . LYS A 1 538 ? 6.312 37.906 14.359 1.00 52.88 538 LYS A N 1
ATOM 4267 C CA . LYS A 1 538 ? 5.632 37.268 15.505 1.00 52.88 538 LYS A CA 1
ATOM 4268 C C . LYS A 1 538 ? 4.696 38.297 16.185 1.00 52.88 538 LYS A C 1
ATOM 4270 O O . LYS A 1 538 ? 5.163 39.397 16.528 1.00 52.88 538 LYS A O 1
ATOM 4275 N N . PRO A 1 539 ? 3.397 38.002 16.380 1.00 41.81 539 PRO A N 1
ATOM 4276 C CA . PRO A 1 539 ? 2.479 38.924 17.036 1.00 41.81 539 PRO A CA 1
ATOM 4277 C C . PRO A 1 539 ? 2.917 39.150 18.490 1.00 41.81 539 PRO A C 1
ATOM 4279 O O . PRO A 1 539 ? 2.969 38.241 19.315 1.00 41.81 539 PRO A O 1
ATOM 4282 N N . LYS A 1 540 ? 3.264 40.397 18.832 1.00 40.00 540 LYS A N 1
ATOM 4283 C CA . LYS A 1 540 ? 3.604 40.774 20.212 1.00 40.00 540 LYS A CA 1
ATOM 4284 C C . LYS A 1 540 ? 2.349 40.688 21.091 1.00 40.00 540 LYS A C 1
ATOM 4286 O O . LYS A 1 540 ? 1.516 41.595 21.041 1.00 40.00 540 LYS A O 1
ATOM 4291 N N . LYS A 1 541 ? 2.251 39.660 21.949 1.00 40.00 541 LYS A N 1
ATOM 4292 C CA . LYS A 1 541 ? 1.262 39.572 23.046 1.00 40.00 541 LYS A CA 1
ATOM 4293 C C . LYS A 1 541 ? 1.319 40.855 23.898 1.00 40.00 541 LYS A C 1
ATOM 4295 O O . LYS A 1 541 ? 2.258 41.079 24.662 1.00 40.00 541 LYS A O 1
ATOM 4300 N N . LYS A 1 542 ? 0.316 41.734 23.769 1.00 39.00 542 LYS A N 1
ATOM 4301 C CA . LYS A 1 542 ? 0.128 42.895 24.659 1.00 39.00 542 LYS A CA 1
ATOM 4302 C C . LYS A 1 542 ? -0.500 42.415 25.967 1.00 39.00 542 LYS A C 1
ATOM 4304 O O . LYS A 1 542 ? -1.692 42.130 26.018 1.00 39.00 542 LYS A O 1
ATOM 4309 N N . GLY A 1 543 ? 0.294 42.364 27.035 1.00 35.28 543 GLY A N 1
ATOM 4310 C CA . GLY A 1 543 ? -0.190 42.048 28.379 1.00 35.28 543 GLY A CA 1
ATOM 4311 C C . GLY A 1 543 ? -1.237 43.056 28.870 1.00 35.28 543 GLY A C 1
ATOM 4312 O O . GLY A 1 543 ? -0.927 44.226 29.108 1.00 35.28 543 GLY A O 1
ATOM 4313 N N . LYS A 1 544 ? -2.481 42.601 29.059 1.00 36.66 544 LYS A N 1
ATOM 4314 C CA . LYS A 1 544 ? -3.515 43.334 29.803 1.00 36.66 544 LYS A CA 1
ATOM 4315 C C . LYS A 1 544 ? -3.206 43.234 31.300 1.00 36.66 544 LYS A C 1
ATOM 4317 O O . LYS A 1 544 ? -3.364 42.182 31.910 1.00 36.66 544 LYS A O 1
ATOM 4322 N N . LYS A 1 545 ? -2.780 44.348 31.903 1.00 36.53 545 LYS A N 1
ATOM 4323 C CA . LYS A 1 545 ? -2.708 44.514 33.362 1.00 36.53 545 LYS A CA 1
ATOM 4324 C C . LYS A 1 545 ? -4.122 44.635 33.936 1.00 36.53 545 LYS A C 1
ATOM 4326 O O . LYS A 1 545 ? -4.820 45.607 33.657 1.00 36.53 545 LYS A O 1
ATOM 4331 N N . SER A 1 546 ? -4.509 43.685 34.780 1.00 36.28 546 SER A N 1
ATOM 4332 C CA . SER A 1 546 ? -5.682 43.772 35.649 1.00 36.28 546 SER A CA 1
ATOM 4333 C C . SER A 1 546 ? -5.437 44.806 36.756 1.00 36.28 546 SER A C 1
ATOM 4335 O O . SER A 1 546 ? -4.593 44.605 37.633 1.00 36.28 546 SER A O 1
ATOM 4337 N N . SER A 1 547 ? -6.161 45.923 36.725 1.00 39.72 547 SER A N 1
ATOM 4338 C CA . SER A 1 547 ? -6.184 46.901 37.814 1.00 39.72 547 SER A CA 1
ATOM 4339 C C . SER A 1 547 ? -7.115 46.430 38.929 1.00 39.72 547 SER A C 1
ATOM 4341 O O . SER A 1 547 ? -8.301 46.188 38.705 1.00 39.72 547 SER A O 1
ATOM 4343 N N . SER A 1 548 ? -6.573 46.338 40.138 1.00 41.88 548 SER A N 1
ATOM 4344 C CA . SER A 1 548 ? -7.315 46.080 41.363 1.00 41.88 548 SER A CA 1
ATOM 4345 C C . SER A 1 548 ? -8.210 47.270 41.728 1.00 41.88 548 SER A C 1
ATOM 4347 O O . SER A 1 548 ? -7.765 48.414 41.792 1.00 41.88 548 SER A O 1
ATOM 4349 N N . LEU A 1 549 ? -9.479 46.997 42.029 1.00 38.56 549 LEU A N 1
ATOM 4350 C CA . LEU A 1 549 ? -10.379 47.950 42.675 1.00 38.56 549 LEU A CA 1
ATOM 4351 C C . LEU A 1 549 ? -11.026 47.268 43.878 1.00 38.56 549 LEU A C 1
ATOM 4353 O O . LEU A 1 549 ? -12.012 46.543 43.795 1.00 38.56 549 LEU A O 1
ATOM 4357 N N . ARG A 1 550 ? -10.400 47.493 45.033 1.00 41.50 550 ARG A N 1
ATOM 4358 C CA . ARG A 1 550 ? -10.921 47.179 46.363 1.00 41.50 550 ARG A CA 1
ATOM 4359 C C . ARG A 1 550 ? -11.550 48.460 46.912 1.00 41.50 550 ARG A C 1
ATOM 4361 O O . ARG A 1 550 ? -10.806 49.398 47.183 1.00 41.50 550 ARG A O 1
ATOM 4368 N N . LYS A 1 551 ? -12.866 48.467 47.160 1.00 38.00 551 LYS A N 1
ATOM 4369 C CA . LYS A 1 551 ? -13.484 48.716 48.485 1.00 38.00 551 LYS A CA 1
ATOM 4370 C C . LYS A 1 551 ? -14.949 49.178 48.412 1.00 38.00 551 LYS A C 1
ATOM 4372 O O . LYS A 1 551 ? -15.270 50.192 47.813 1.00 38.00 551 LYS A O 1
ATOM 4377 N N . ASN A 1 552 ? -15.716 48.520 49.284 1.00 32.19 552 ASN A N 1
ATOM 4378 C CA . ASN A 1 552 ? -16.747 49.046 50.185 1.00 32.19 552 ASN A CA 1
ATOM 4379 C C . ASN A 1 552 ? -18.233 49.093 49.759 1.00 32.19 552 ASN A C 1
ATOM 4381 O O . ASN A 1 552 ? -18.712 50.073 49.212 1.00 32.19 552 ASN A O 1
ATOM 4385 N N . ARG A 1 553 ? -18.971 48.122 50.333 1.00 37.91 553 ARG A N 1
ATOM 4386 C CA . ARG A 1 553 ? -19.880 48.305 51.494 1.00 37.91 553 ARG A CA 1
ATOM 4387 C C . ARG A 1 553 ? -21.235 48.987 51.225 1.00 37.91 553 ARG A C 1
ATOM 4389 O O . ARG A 1 553 ? -21.292 50.208 51.179 1.00 37.91 553 ARG A O 1
ATOM 4396 N N . LYS A 1 554 ? -22.319 48.196 51.296 1.00 36.59 554 LYS A N 1
ATOM 4397 C CA . LYS A 1 554 ? -23.550 48.360 52.126 1.00 36.59 554 LYS A CA 1
ATOM 4398 C C . LYS A 1 554 ? -24.681 47.494 51.530 1.00 36.59 554 LYS A C 1
ATOM 4400 O O . LYS A 1 554 ? -24.925 47.559 50.340 1.00 36.59 554 LYS A O 1
ATOM 4405 N N . LEU A 1 555 ? -25.209 46.525 52.287 1.00 48.66 555 LEU A N 1
ATOM 4406 C CA . LEU A 1 555 ? -26.472 46.632 53.048 1.00 48.66 555 LEU A CA 1
ATOM 4407 C C . LEU A 1 555 ? -27.693 46.871 52.141 1.00 48.66 555 LEU A C 1
ATOM 4409 O O . LEU A 1 555 ? -27.890 47.993 51.699 1.00 48.66 555 LEU A O 1
ATOM 4413 N N . PHE A 1 556 ? -28.527 45.847 51.931 1.00 41.59 556 PHE A N 1
ATOM 4414 C CA . PHE A 1 556 ? -29.880 45.715 52.502 1.00 41.59 556 PHE A CA 1
ATOM 4415 C C . PHE A 1 556 ? -30.596 44.478 51.918 1.00 41.59 556 PHE A C 1
ATOM 4417 O O . PHE A 1 556 ? -30.618 44.281 50.711 1.00 41.59 556 PHE A O 1
ATOM 4424 N N . ARG A 1 557 ? -31.153 43.672 52.838 1.00 48.50 557 ARG A N 1
ATOM 4425 C CA . ARG A 1 557 ? -32.422 42.903 52.792 1.00 48.50 557 ARG A CA 1
ATOM 4426 C C . ARG A 1 557 ? -33.224 43.017 51.481 1.00 48.50 557 ARG A C 1
ATOM 4428 O O . ARG A 1 557 ? -33.505 44.128 51.048 1.00 48.50 557 ARG A O 1
ATOM 4435 N N . LYS A 1 558 ? -33.768 41.923 50.953 1.00 48.09 558 LYS A N 1
ATOM 4436 C CA . LYS A 1 558 ? -34.774 41.070 51.604 1.00 48.09 558 LYS A CA 1
ATOM 4437 C C . LYS A 1 558 ? -34.833 39.702 50.943 1.00 48.09 558 LYS A C 1
ATOM 4439 O O . LYS A 1 558 ? -34.626 39.678 49.713 1.00 48.09 558 LYS A O 1
#

pLDDT: mean 78.05, std 17.14, range [32.16, 97.0]

Organism: Fistulifera solaris (NCBI:txid1519565)

Secondary structure (DSSP, 8-state):
---PPPPP-EEETTEEES-----S--SHHHHHHHHIIIIIISTTTTS-SEEEEEEEE-TTSS-EEEEEEEEES-TTSTT-EEEEE-----PPP--------------SSBTHHHHHHHHHHHHTT----SEEEEEEEEEETTEE-S--EEEEEETTEE-----S--S-SSHHHHHHHHIIIIIISTTTT--SEEEEEEEE-TTSS-EEEEEEEEE----TT-GGGEEEEEEEEEEE--HHHHHHTS--TTBTHHHHHHHHHHHHTT----SEEEEEEEEEETTEEEEEEEEEEETTEES------S--SHHHHHHHHIIIIIITTTTTS-SEEEEEEEEETTTTEEEEEEEEEES-TTSS--EEEEEEEEEES-----------TTGGG-S-BTHHHHHHHHHHHHHH----SEEEEEEEETTTSPPEEEEEETTEE----SSSTTTT--SHHHHHHHHIIIIISSTTTSS-SEEEEEEEE-TTT--EEEEEEEEEEETTEEEEEEEEEEEE-PPPTT-TTS--SSTTS-------PPP-------------------

Radius of gyration: 31.42 Å; chains: 1; bounding box: 69×79×103 Å

Sequence (558 aa):
MMPTEPVTRTVKYGHPVGTGDASTYKTIDEFWNSIETYCIRDCPTDGAHTCDIKYSRDEEGGFMYPASIFIDFDAAVYDEERSITITDVRSIACSDEETEGEEVAHEPCVNWESNAAAYDEAYAQWTAPSCYTFTYAYTIAEMIKGRSQERFVKNGQPVQMNYPYPEIETIDEFWTLIQESCIQDCPISGAHSCNIEYTMSDDGSFMFPSSIEIDFNSSSAATQDTHIYNLFNVSSVDCSDIQEMENQLCVDWESTAAAYEAAFEQWTAPSCYSFTYSFANSTMNNREIKRSVRDGTSLLNGDEGALHTLDDFWNLIQTNCIQGCPDEGAHSCTIEYIMNEEGGFMYPMELYIDMDARIFGSDTYRIYDLRVGECPEVEEKEITDEELNEPCVEWETTAAAYEDAWAQWEAPSCYTFGFSVDGITPSVTRTVVHGKSLAEDEESSFSELQTLDDFWQLIQRECLQDCPVRGAHSCSIEYTMHEKGGFVFPQVMDVVRNSFDGFLGRIQNVQVIPCPKEIDEVDNESEESRSSKQKMKKPKKKGKKSSSLRKNRKLFRK